Protein AF-A0A4R6YLT8-F1 (afdb_monomer_lite)

pLDDT: mean 82.11, std 12.25, range [32.38, 96.69]

Structure (mmCIF, N/CA/C/O backbone):
data_AF-A0A4R6YLT8-F1
#
_entry.id   AF-A0A4R6YLT8-F1
#
loop_
_atom_site.group_PDB
_atom_site.id
_atom_site.type_symbol
_atom_site.label_atom_id
_atom_site.label_alt_id
_atom_site.label_comp_id
_atom_site.label_asym_id
_atom_site.label_entity_id
_atom_site.label_seq_id
_atom_site.pdbx_PDB_ins_code
_atom_site.Cartn_x
_atom_site.Cartn_y
_atom_site.Cartn_z
_atom_site.occupancy
_atom_site.B_iso_or_equiv
_atom_site.auth_seq_id
_atom_site.auth_comp_id
_atom_site.auth_asym_id
_atom_site.auth_atom_id
_atom_site.pdbx_PDB_model_num
ATOM 1 N N . MET A 1 1 ? -2.245 16.518 -18.480 1.00 54.62 1 MET A N 1
ATOM 2 C CA . MET A 1 1 ? -3.428 16.642 -17.583 1.00 54.62 1 MET A CA 1
ATOM 3 C C . MET A 1 1 ? -4.206 15.333 -17.475 1.00 54.62 1 MET A C 1
ATOM 5 O O . MET A 1 1 ? -4.526 14.943 -16.359 1.00 54.62 1 MET A O 1
ATOM 9 N N . ILE A 1 2 ? -4.470 14.644 -18.595 1.00 63.84 2 ILE A N 1
ATOM 10 C CA . ILE A 1 2 ? -5.170 13.345 -18.631 1.00 63.84 2 ILE A CA 1
ATOM 11 C C . ILE A 1 2 ? -4.485 12.299 -17.729 1.00 63.84 2 ILE A C 1
ATOM 13 O O . ILE A 1 2 ? -5.166 11.665 -16.926 1.00 63.84 2 ILE A O 1
ATOM 17 N N . ASP A 1 3 ? -3.149 12.222 -17.737 1.00 64.50 3 ASP A N 1
ATOM 18 C CA . ASP A 1 3 ? -2.396 11.254 -16.916 1.00 64.50 3 ASP A CA 1
ATOM 19 C C . ASP A 1 3 ? -2.570 11.457 -15.403 1.00 64.50 3 ASP A C 1
ATOM 21 O O . ASP A 1 3 ? -2.677 10.496 -14.642 1.00 64.50 3 ASP A O 1
ATOM 25 N N . LEU A 1 4 ? -2.659 12.713 -14.948 1.00 68.06 4 LEU A N 1
ATOM 26 C CA . LEU A 1 4 ? -2.863 13.037 -13.531 1.00 68.06 4 LEU A CA 1
ATOM 27 C C . LEU A 1 4 ? -4.277 12.671 -13.065 1.00 68.06 4 LEU A C 1
ATOM 29 O O . LEU A 1 4 ? -4.453 12.202 -11.941 1.00 68.06 4 LEU A O 1
ATOM 33 N N . ILE A 1 5 ? -5.281 12.856 -13.927 1.00 73.69 5 ILE A N 1
ATOM 34 C CA . ILE A 1 5 ? -6.670 12.475 -13.640 1.00 73.69 5 ILE A CA 1
ATOM 35 C C . ILE A 1 5 ? -6.798 10.950 -13.608 1.00 73.69 5 ILE A C 1
ATOM 37 O O . ILE A 1 5 ? -7.386 10.409 -12.669 1.00 73.69 5 ILE A O 1
ATOM 41 N N . ALA A 1 6 ? -6.208 10.253 -14.584 1.00 68.00 6 ALA A N 1
ATOM 42 C CA . ALA A 1 6 ? -6.185 8.794 -14.627 1.00 68.00 6 ALA A CA 1
ATOM 43 C C . ALA A 1 6 ? -5.517 8.206 -13.371 1.00 68.00 6 ALA A C 1
ATOM 45 O O . ALA A 1 6 ? -6.048 7.280 -12.756 1.00 68.00 6 ALA A O 1
ATOM 46 N N . LEU A 1 7 ? -4.409 8.803 -12.924 1.00 67.25 7 LEU A N 1
ATOM 47 C CA . LEU A 1 7 ? -3.732 8.426 -11.686 1.00 67.25 7 LEU A CA 1
ATOM 48 C C . LEU A 1 7 ? -4.589 8.678 -10.441 1.00 67.25 7 LEU A C 1
ATOM 50 O O . LEU A 1 7 ? -4.712 7.797 -9.590 1.00 67.25 7 LEU A O 1
ATOM 54 N N . ALA A 1 8 ? -5.188 9.864 -10.315 1.00 72.06 8 ALA A N 1
ATOM 55 C CA . ALA A 1 8 ? -6.054 10.183 -9.182 1.00 72.06 8 ALA A CA 1
ATOM 56 C C . ALA A 1 8 ? -7.224 9.191 -9.095 1.00 72.06 8 ALA A C 1
ATOM 58 O O . ALA A 1 8 ? -7.536 8.684 -8.015 1.00 72.06 8 ALA A O 1
ATOM 59 N N . LEU A 1 9 ? -7.816 8.845 -10.241 1.00 74.94 9 LEU A N 1
ATOM 60 C CA . LEU A 1 9 ? -8.865 7.838 -10.336 1.00 74.94 9 LEU A CA 1
ATOM 61 C C . LEU A 1 9 ? -8.360 6.447 -9.923 1.00 74.94 9 LEU A C 1
ATOM 63 O O . LEU A 1 9 ? -9.032 5.768 -9.146 1.00 74.94 9 LEU A O 1
ATOM 67 N N . ALA A 1 10 ? -7.168 6.042 -10.370 1.00 69.94 10 ALA A N 1
ATOM 68 C CA . ALA A 1 10 ? -6.548 4.775 -9.983 1.00 69.94 10 ALA A CA 1
ATOM 69 C C . ALA A 1 10 ? -6.286 4.687 -8.468 1.00 69.94 10 ALA A C 1
ATOM 71 O O . ALA A 1 10 ? -6.591 3.667 -7.846 1.00 69.94 10 ALA A O 1
ATOM 72 N N . ILE A 1 11 ? -5.805 5.769 -7.843 1.00 70.88 11 ILE A N 1
ATOM 73 C CA . ILE A 1 11 ? -5.607 5.854 -6.387 1.00 70.88 11 ILE A CA 1
ATOM 74 C C . ILE A 1 11 ? -6.951 5.768 -5.649 1.00 70.88 11 ILE A C 1
ATOM 76 O O . ILE A 1 11 ? -7.076 5.052 -4.654 1.00 70.88 11 ILE A O 1
ATOM 80 N N . VAL A 1 12 ? -7.989 6.459 -6.123 1.00 79.12 12 VAL A N 1
ATOM 81 C CA . VAL A 1 12 ? -9.326 6.376 -5.514 1.00 79.12 12 VAL A CA 1
ATOM 82 C C . VAL A 1 12 ? -9.882 4.955 -5.619 1.00 79.12 12 VAL A C 1
ATOM 84 O O . VAL A 1 12 ? -10.381 4.417 -4.626 1.00 79.12 12 VAL A O 1
ATOM 87 N N . LEU A 1 13 ? -9.755 4.327 -6.788 1.00 76.25 13 LEU A N 1
ATOM 88 C CA . LEU A 1 13 ? -10.184 2.954 -7.044 1.00 76.25 13 LEU A CA 1
ATOM 89 C C . LEU A 1 13 ? -9.459 1.958 -6.130 1.00 76.25 13 LEU A C 1
ATOM 91 O O . LEU A 1 13 ? -10.104 1.096 -5.533 1.00 76.25 13 LEU A O 1
ATOM 95 N N . LEU A 1 14 ? -8.146 2.125 -5.942 1.00 72.62 14 LEU A N 1
ATOM 96 C CA . LEU A 1 14 ? -7.344 1.363 -4.986 1.00 72.62 14 LEU A CA 1
ATOM 97 C C . LEU A 1 14 ? -7.918 1.460 -3.571 1.00 72.62 14 LEU A C 1
ATOM 99 O O . LEU A 1 14 ? -8.142 0.440 -2.914 1.00 72.62 14 LEU A O 1
ATOM 103 N N . LEU A 1 15 ? -8.147 2.685 -3.093 1.00 78.62 15 LEU A N 1
ATOM 104 C CA . LEU A 1 15 ? -8.664 2.918 -1.748 1.00 78.62 15 LEU A CA 1
ATOM 105 C C . LEU A 1 15 ? -10.042 2.270 -1.572 1.00 78.62 15 LEU A C 1
ATOM 107 O O . LEU A 1 15 ? -10.313 1.687 -0.520 1.00 78.62 15 LEU A O 1
ATOM 111 N N . GLN A 1 16 ? -10.894 2.293 -2.602 1.00 82.31 16 GLN A N 1
ATOM 112 C CA . GLN A 1 16 ? -12.177 1.587 -2.561 1.00 82.31 16 GLN A CA 1
ATOM 113 C C . GLN A 1 16 ? -12.015 0.064 -2.578 1.00 82.31 16 GLN A C 1
ATOM 115 O O . GLN A 1 16 ? -12.697 -0.617 -1.813 1.00 82.31 16 GLN A O 1
ATOM 120 N N . LEU A 1 17 ? -11.092 -0.483 -3.372 1.00 79.56 17 LEU A N 1
ATOM 121 C CA . LEU A 1 17 ? -10.816 -1.921 -3.409 1.00 79.56 17 LEU A CA 1
ATOM 122 C C . LEU A 1 17 ? -10.305 -2.425 -2.050 1.00 79.56 17 LEU A C 1
ATOM 124 O O . LEU A 1 17 ? -10.734 -3.476 -1.567 1.00 79.56 17 LEU A O 1
ATOM 128 N N . GLN A 1 18 ? -9.441 -1.652 -1.387 1.00 77.56 18 GLN A N 1
ATOM 129 C CA . GLN A 1 18 ? -8.959 -1.957 -0.038 1.00 77.56 18 GLN A CA 1
ATOM 130 C C . GLN A 1 18 ? -10.074 -1.871 1.012 1.00 77.56 18 GLN A C 1
ATOM 132 O O . GLN A 1 18 ? -10.173 -2.748 1.872 1.00 77.56 18 GLN A O 1
ATOM 137 N N . ARG A 1 19 ? -10.956 -0.867 0.927 1.00 83.88 19 ARG A N 1
ATOM 138 C CA . ARG A 1 19 ? -12.140 -0.776 1.798 1.00 83.88 19 ARG A CA 1
ATOM 139 C C . ARG A 1 19 ? -13.081 -1.960 1.585 1.00 83.88 19 ARG A C 1
ATOM 141 O O . ARG A 1 19 ? -13.518 -2.567 2.559 1.00 83.88 19 ARG A O 1
ATOM 148 N N . LEU A 1 20 ? -13.340 -2.343 0.335 1.00 85.06 20 LEU A N 1
ATOM 149 C CA . LEU A 1 20 ? -14.152 -3.514 0.002 1.00 85.06 20 LEU A CA 1
ATOM 150 C C . LEU A 1 20 ? -13.547 -4.794 0.570 1.00 85.06 20 LEU A C 1
ATOM 152 O O . LEU A 1 20 ? -14.255 -5.593 1.182 1.00 85.06 20 LEU A O 1
ATOM 156 N N . ARG A 1 21 ? -12.230 -4.963 0.435 1.00 83.31 21 ARG A N 1
ATOM 157 C CA . ARG A 1 21 ? -11.498 -6.070 1.051 1.00 83.31 21 ARG A CA 1
ATOM 158 C C . ARG A 1 21 ? -11.687 -6.102 2.570 1.00 83.31 21 ARG A C 1
ATOM 160 O O . ARG A 1 21 ? -11.925 -7.178 3.112 1.00 83.31 21 ARG A O 1
ATOM 167 N N . ALA A 1 22 ? -11.572 -4.958 3.245 1.00 80.38 22 ALA A N 1
ATOM 168 C CA . ALA A 1 22 ? -11.745 -4.860 4.694 1.00 80.38 22 ALA A CA 1
ATOM 169 C C . ALA A 1 22 ? -13.179 -5.203 5.129 1.00 80.38 22 ALA A C 1
ATOM 171 O O . ALA A 1 22 ? -13.380 -5.906 6.113 1.00 80.38 22 ALA A O 1
ATOM 172 N N . VAL A 1 23 ? -14.186 -4.783 4.361 1.00 86.62 23 VAL A N 1
ATOM 173 C CA . VAL A 1 23 ? -15.582 -5.152 4.630 1.00 86.62 23 VAL A CA 1
ATOM 174 C C . VAL A 1 23 ? -15.810 -6.649 4.411 1.00 86.62 23 VAL A C 1
ATOM 176 O O . VAL A 1 23 ? -16.420 -7.310 5.248 1.00 86.62 23 VAL A O 1
ATOM 179 N N . LEU A 1 24 ? -15.271 -7.226 3.335 1.00 86.31 24 LEU A N 1
ATOM 180 C CA . LEU A 1 24 ? -15.369 -8.664 3.057 1.00 86.31 24 LEU A CA 1
ATOM 181 C C . LEU A 1 24 ? -14.615 -9.535 4.078 1.00 86.31 24 LEU A C 1
ATOM 183 O O . LEU A 1 24 ? -14.879 -10.735 4.173 1.00 86.31 24 LEU A O 1
ATOM 187 N N . SER A 1 25 ? -13.697 -8.948 4.852 1.00 80.06 25 SER A N 1
ATOM 188 C CA . SER A 1 25 ? -12.970 -9.619 5.933 1.00 80.06 25 SER A CA 1
ATOM 189 C C . SER A 1 25 ? -13.640 -9.494 7.303 1.00 80.06 25 SER A C 1
ATOM 191 O O . SER A 1 25 ? -13.137 -10.070 8.277 1.00 80.06 25 SER A O 1
ATOM 193 N N . LEU A 1 26 ? -14.784 -8.805 7.401 1.00 81.88 26 LEU A N 1
ATOM 194 C CA . LEU A 1 26 ? -15.576 -8.769 8.627 1.00 81.88 26 LEU A CA 1
ATOM 195 C C . LEU A 1 26 ? -16.025 -10.185 9.007 1.00 81.88 26 LEU A C 1
ATOM 197 O O . LEU A 1 26 ? -16.322 -11.024 8.152 1.00 81.88 26 LEU A O 1
ATOM 201 N N . ALA A 1 27 ? -16.014 -10.464 10.306 1.00 80.94 27 ALA A N 1
ATOM 202 C CA . ALA A 1 27 ? -16.479 -11.716 10.882 1.00 80.94 27 ALA A CA 1
ATOM 203 C C . ALA A 1 27 ? -17.631 -11.396 11.831 1.00 80.94 27 ALA A C 1
ATOM 205 O O . ALA A 1 27 ? -17.470 -10.568 12.728 1.00 80.94 27 ALA A O 1
ATOM 206 N N . PHE A 1 28 ? -18.764 -12.055 11.614 1.00 82.38 28 PHE A N 1
ATOM 207 C CA . PHE A 1 28 ? -19.932 -12.011 12.483 1.00 82.38 28 PHE A CA 1
ATOM 208 C C . PHE A 1 28 ? -19.888 -13.293 13.319 1.00 82.38 28 PHE A C 1
ATOM 210 O O . PHE A 1 28 ? -20.220 -14.378 12.838 1.00 82.38 28 PHE A O 1
ATOM 217 N N . ALA A 1 29 ? -19.329 -13.195 14.522 1.00 78.31 29 ALA A N 1
ATOM 218 C CA . ALA A 1 29 ? -19.152 -14.333 15.416 1.00 78.31 29 ALA A CA 1
ATOM 219 C C . ALA A 1 29 ? -20.227 -14.307 16.508 1.00 78.31 29 ALA A C 1
ATOM 221 O O . ALA A 1 29 ? -20.593 -13.217 16.948 1.00 78.31 29 ALA A O 1
ATOM 222 N N . PRO A 1 30 ? -20.728 -15.474 16.948 1.00 79.56 30 PRO A N 1
ATOM 223 C CA . PRO A 1 30 ? -21.668 -15.518 18.053 1.00 79.56 30 PRO A CA 1
ATOM 224 C C . PRO A 1 30 ? -21.002 -14.985 19.324 1.00 79.56 30 PRO A C 1
ATOM 226 O O . PRO A 1 30 ? -19.898 -15.413 19.682 1.00 79.56 30 PRO A O 1
ATOM 229 N N . LEU A 1 31 ? -21.682 -14.055 19.984 1.00 80.94 31 LEU A N 1
ATOM 230 C CA . LEU A 1 31 ? -21.244 -13.450 21.232 1.00 80.94 31 LEU A CA 1
ATOM 231 C C . LEU A 1 31 ? -21.912 -14.145 22.414 1.00 80.94 31 LEU A C 1
ATOM 233 O O . LEU A 1 31 ? -23.051 -14.610 22.329 1.00 80.94 31 LEU A O 1
ATOM 237 N N . ARG A 1 32 ? -21.193 -14.188 23.529 1.00 82.56 32 ARG A N 1
ATOM 238 C CA . ARG A 1 32 ? -21.699 -14.615 24.824 1.00 82.56 32 ARG A CA 1
ATOM 239 C C . ARG A 1 32 ? -21.356 -13.539 25.837 1.00 82.56 32 ARG A C 1
ATOM 241 O O . ARG A 1 32 ? -20.221 -13.088 25.919 1.00 82.56 32 ARG A O 1
ATOM 248 N N . ALA A 1 33 ? -22.340 -13.142 26.619 1.00 85.06 33 ALA A N 1
ATOM 249 C CA . ALA A 1 33 ? -22.172 -12.253 27.746 1.00 85.06 33 ALA A CA 1
ATOM 250 C C . ALA A 1 33 ? -22.361 -13.036 29.045 1.00 85.06 33 ALA A C 1
ATOM 252 O O . ALA A 1 33 ? -23.165 -13.965 29.136 1.00 85.06 33 ALA A O 1
ATOM 253 N N . ARG A 1 34 ? -21.574 -12.678 30.055 1.00 87.19 34 ARG A N 1
ATOM 254 C CA . ARG A 1 34 ? -21.639 -13.254 31.400 1.00 87.19 34 ARG A CA 1
ATOM 255 C C . ARG A 1 34 ? -21.747 -12.122 32.405 1.00 87.19 34 ARG A C 1
ATOM 257 O O . ARG A 1 34 ? -20.916 -11.219 32.352 1.00 87.19 34 ARG A O 1
ATOM 264 N N . ARG A 1 35 ? -22.738 -12.160 33.300 1.00 89.00 35 ARG A N 1
ATOM 265 C CA . ARG A 1 35 ? -22.837 -11.181 34.391 1.00 89.00 35 ARG A CA 1
ATOM 266 C C . ARG A 1 35 ? -21.579 -11.228 35.255 1.00 89.00 35 ARG A C 1
ATOM 268 O O . ARG A 1 35 ? -21.030 -12.302 35.504 1.00 89.00 35 ARG A O 1
ATOM 275 N N . ILE A 1 36 ? -21.140 -10.056 35.689 1.00 90.31 36 ILE A N 1
ATOM 276 C CA . ILE A 1 36 ? -20.055 -9.869 36.652 1.00 90.31 36 ILE A CA 1
ATOM 277 C C . ILE A 1 36 ? -20.476 -8.786 37.644 1.00 90.31 36 ILE A C 1
ATOM 279 O O . ILE A 1 36 ? -21.187 -7.858 37.266 1.00 90.31 36 ILE A O 1
ATOM 283 N N . ASP A 1 37 ? -20.026 -8.881 38.892 1.00 85.38 37 ASP A N 1
ATOM 284 C CA . ASP A 1 37 ? -20.463 -7.940 39.933 1.00 85.38 37 ASP A CA 1
ATOM 285 C C . ASP A 1 37 ? -19.742 -6.591 39.839 1.00 85.38 37 ASP A C 1
ATOM 287 O O . ASP A 1 37 ? -20.332 -5.531 40.037 1.00 85.38 37 ASP A O 1
ATOM 291 N N . SER A 1 38 ? -18.441 -6.604 39.536 1.00 80.06 38 SER A N 1
ATOM 292 C CA . SER A 1 38 ? -17.623 -5.391 39.427 1.00 80.06 38 SER A CA 1
ATOM 293 C C . SER A 1 38 ? -16.381 -5.643 38.567 1.00 80.06 38 SER A C 1
ATOM 295 O O . SER A 1 38 ? -15.477 -6.371 38.987 1.00 80.06 38 SER A O 1
ATOM 297 N N . PRO A 1 39 ? -16.287 -5.063 37.357 1.00 85.50 39 PRO A N 1
ATOM 298 C CA . PRO A 1 39 ? -15.092 -5.184 36.540 1.00 85.50 39 PRO A CA 1
ATOM 299 C C . PRO A 1 39 ? -13.986 -4.272 37.053 1.00 85.50 39 PRO A C 1
ATOM 301 O O . PRO A 1 39 ? -14.204 -3.106 37.378 1.00 85.50 39 PRO A O 1
ATOM 304 N N . ARG A 1 40 ? -12.749 -4.762 36.985 1.00 85.00 40 ARG A N 1
ATOM 305 C CA . ARG A 1 40 ? -11.578 -3.890 37.041 1.00 85.00 40 ARG A CA 1
ATOM 306 C C . ARG A 1 40 ? -11.422 -3.194 35.689 1.00 85.00 40 ARG A C 1
ATOM 308 O O . ARG A 1 40 ? -10.911 -3.792 34.742 1.00 85.00 40 ARG A O 1
ATOM 315 N N . LEU A 1 41 ? -11.887 -1.950 35.594 1.00 87.69 41 LEU A N 1
ATOM 316 C CA . LEU A 1 41 ? -11.773 -1.161 34.370 1.00 87.69 41 LEU A CA 1
ATOM 317 C C . LEU A 1 41 ? -10.306 -0.782 34.099 1.00 87.69 41 LEU A C 1
ATOM 319 O O . LEU A 1 41 ? -9.629 -0.280 34.997 1.00 87.69 41 LEU A O 1
ATOM 323 N N . PRO A 1 42 ? -9.796 -1.008 32.876 1.00 88.81 42 PRO A N 1
ATOM 324 C CA . PRO A 1 42 ? -8.519 -0.462 32.440 1.00 88.81 42 PRO A CA 1
ATOM 325 C C . PRO A 1 42 ? -8.461 1.063 32.572 1.00 88.81 42 PRO A C 1
ATOM 327 O O . PRO A 1 42 ? -9.391 1.764 32.171 1.00 88.81 42 PRO A O 1
ATOM 330 N N . GLU A 1 43 ? -7.313 1.575 33.022 1.00 90.19 43 GLU A N 1
ATOM 331 C CA . GLU A 1 43 ? -7.017 3.016 33.111 1.00 90.19 43 GLU A CA 1
ATOM 332 C C . GLU A 1 43 ? -7.297 3.752 31.789 1.00 90.19 43 GLU A C 1
ATOM 334 O O . GLU A 1 43 ? -7.761 4.885 31.781 1.00 90.19 43 GLU A O 1
ATOM 339 N N . ALA A 1 44 ? -7.109 3.060 30.661 1.00 92.38 44 ALA A N 1
ATOM 340 C CA . ALA A 1 44 ? -7.364 3.548 29.310 1.00 92.38 44 ALA A CA 1
ATOM 341 C C . ALA A 1 44 ? -8.749 4.190 29.095 1.00 92.38 44 ALA A C 1
ATOM 343 O O . ALA A 1 44 ? -8.890 5.018 28.194 1.00 92.38 44 ALA A O 1
ATOM 344 N N . PHE A 1 45 ? -9.777 3.793 29.846 1.00 93.31 45 PHE A N 1
ATOM 345 C CA . PHE A 1 45 ? -11.143 4.300 29.665 1.00 93.31 45 PHE A CA 1
ATOM 346 C C . PHE A 1 45 ? -11.941 4.431 30.970 1.00 93.31 45 PHE A C 1
ATOM 348 O O . PHE A 1 45 ? -13.158 4.610 30.923 1.00 93.31 45 PHE A O 1
ATOM 355 N N . ALA A 1 46 ? -11.284 4.351 32.129 1.00 92.81 46 ALA A N 1
ATOM 356 C CA . ALA A 1 46 ? -11.940 4.493 33.429 1.00 92.81 46 ALA A CA 1
ATOM 357 C C . ALA A 1 46 ? -12.587 5.882 33.604 1.00 92.81 46 ALA A C 1
ATOM 359 O O . ALA A 1 46 ? -13.738 5.978 34.025 1.00 92.81 46 ALA A O 1
ATOM 360 N N . ASP A 1 47 ? -11.892 6.939 33.182 1.00 94.44 47 ASP A N 1
ATOM 361 C CA . ASP A 1 47 ? -12.375 8.325 33.175 1.00 94.44 47 ASP A CA 1
ATOM 362 C C . ASP A 1 47 ? -13.630 8.512 32.306 1.00 94.44 47 ASP A C 1
ATOM 364 O O . ASP A 1 47 ? -14.571 9.205 32.694 1.00 94.44 47 ASP A O 1
ATOM 368 N N . LEU A 1 48 ? -13.686 7.840 31.149 1.00 94.06 48 LEU A N 1
ATOM 369 C CA . LEU A 1 48 ? -14.853 7.882 30.267 1.00 94.06 48 LEU A CA 1
ATOM 370 C C . LEU A 1 48 ? -16.075 7.225 30.923 1.00 94.06 48 LEU A C 1
ATOM 372 O O . LEU A 1 48 ? -17.193 7.717 30.771 1.00 94.06 48 LEU A O 1
ATOM 376 N N . HIS A 1 49 ? -15.878 6.130 31.667 1.00 93.44 49 HIS A N 1
ATOM 377 C CA . HIS A 1 49 ? -16.958 5.507 32.435 1.00 93.44 49 HIS A CA 1
ATOM 378 C C . HIS A 1 49 ? -17.415 6.383 33.600 1.00 93.44 49 HIS A C 1
ATOM 380 O O . HIS A 1 49 ? -18.616 6.458 33.849 1.00 93.44 49 HIS A O 1
ATOM 386 N N . GLU A 1 50 ? -16.506 7.067 34.293 1.00 93.19 50 GLU A N 1
ATOM 387 C CA . GLU A 1 50 ? -16.858 8.000 35.369 1.00 93.19 50 GLU A CA 1
ATOM 388 C C . GLU A 1 50 ? -17.676 9.189 34.838 1.00 93.19 50 GLU A C 1
ATOM 390 O O . GLU A 1 50 ? -18.694 9.576 35.421 1.00 93.19 50 GLU A O 1
ATOM 395 N N . GLN A 1 51 ? -17.282 9.745 33.689 1.00 93.12 51 GLN A N 1
ATOM 396 C CA . GLN A 1 51 ? -18.044 10.791 33.008 1.00 93.12 51 GLN A CA 1
ATOM 397 C C . GLN A 1 51 ? -19.437 10.295 32.598 1.00 93.12 51 GLN A C 1
ATOM 399 O O . GLN A 1 51 ? -20.432 10.952 32.910 1.00 93.12 51 GLN A O 1
ATOM 404 N N . ALA A 1 52 ? -19.519 9.131 31.947 1.00 93.69 52 ALA A N 1
ATOM 405 C CA . ALA A 1 52 ? -20.791 8.551 31.522 1.00 93.69 52 ALA A CA 1
ATOM 406 C C . ALA A 1 52 ? -21.698 8.213 32.716 1.00 93.69 52 ALA A C 1
ATOM 408 O O . ALA A 1 52 ? -22.896 8.463 32.657 1.00 93.69 52 ALA A O 1
ATOM 409 N N . THR A 1 53 ? -21.128 7.727 33.823 1.00 94.44 53 THR A N 1
ATOM 410 C CA . THR A 1 53 ? -21.849 7.441 35.074 1.00 94.44 53 THR A CA 1
ATOM 411 C C . THR A 1 53 ? -22.544 8.688 35.606 1.00 94.44 53 THR A C 1
ATOM 413 O O . THR A 1 53 ? -23.742 8.656 35.874 1.00 94.44 53 THR A O 1
ATOM 416 N N . ARG A 1 54 ? -21.824 9.815 35.708 1.00 95.19 54 ARG A N 1
ATOM 417 C CA . ARG A 1 54 ? -22.413 11.081 36.174 1.00 95.19 54 ARG A CA 1
ATOM 418 C C . ARG A 1 54 ? -23.565 11.540 35.280 1.00 95.19 54 ARG A C 1
ATOM 420 O O . ARG A 1 54 ? -24.599 11.957 35.792 1.00 95.19 54 ARG A O 1
ATOM 427 N N . GLN A 1 55 ? -23.402 11.432 33.962 1.00 95.38 55 GLN A N 1
ATOM 428 C CA . GLN A 1 55 ? -24.428 11.835 32.998 1.00 95.38 55 GLN A CA 1
ATOM 429 C C . GLN A 1 55 ? -25.658 10.916 33.035 1.00 95.38 55 GLN A C 1
ATOM 431 O O . GLN A 1 55 ? -26.780 11.406 33.057 1.00 95.38 55 GLN A O 1
ATOM 436 N N . LEU A 1 56 ? -25.470 9.595 33.089 1.00 95.94 56 LEU A N 1
ATOM 437 C CA . LEU A 1 56 ? -26.569 8.624 33.117 1.00 95.94 56 LEU A CA 1
ATOM 438 C C . LEU A 1 56 ? -27.367 8.691 34.421 1.00 95.94 56 LEU A C 1
ATOM 440 O O . LEU A 1 56 ? -28.596 8.689 34.380 1.00 95.94 56 LEU A O 1
ATOM 444 N N . LEU A 1 57 ? -26.697 8.822 35.571 1.00 96.12 57 LEU A N 1
ATOM 445 C CA . LEU A 1 57 ? -27.380 9.013 36.854 1.00 96.12 57 LEU A CA 1
ATOM 446 C C . LEU A 1 57 ? -28.219 10.301 36.859 1.00 96.12 57 LEU A C 1
ATOM 448 O O . LEU A 1 57 ? -29.349 10.284 37.345 1.00 96.12 57 LEU A O 1
ATOM 452 N N . ALA A 1 58 ? -27.707 11.390 36.272 1.00 95.56 58 ALA A N 1
ATOM 453 C CA . ALA A 1 58 ? -28.448 12.647 36.135 1.00 95.56 58 ALA A CA 1
ATOM 454 C C . ALA A 1 58 ? -29.683 12.526 35.219 1.00 95.56 58 ALA A C 1
ATOM 456 O O . ALA A 1 58 ? -30.653 13.254 35.403 1.00 95.56 58 ALA A O 1
ATOM 457 N N . LEU A 1 59 ? -29.669 11.584 34.271 1.00 95.38 59 LEU A N 1
ATOM 458 C CA . LEU A 1 59 ? -30.792 11.268 33.378 1.00 95.38 59 LEU A CA 1
ATOM 459 C C . LEU A 1 59 ? -31.762 10.219 33.958 1.00 95.38 59 LEU A C 1
ATOM 461 O O . LEU A 1 59 ? -32.671 9.768 33.263 1.00 95.38 59 LEU A O 1
ATOM 465 N N . GLY A 1 60 ? -31.587 9.811 35.220 1.00 94.38 60 GLY A N 1
ATOM 466 C CA . GLY A 1 60 ? -32.487 8.870 35.896 1.00 94.38 60 GLY A CA 1
ATOM 467 C C . GLY A 1 60 ? -32.208 7.391 35.609 1.00 94.38 60 GLY A C 1
ATOM 468 O O . GLY A 1 60 ? -33.056 6.540 35.887 1.00 94.38 60 GLY A O 1
ATOM 469 N N . PHE A 1 61 ? -31.030 7.050 35.080 1.00 93.94 61 PHE A N 1
ATOM 470 C CA . PHE A 1 61 ? -30.608 5.655 34.956 1.00 93.94 61 PHE A CA 1
ATOM 471 C C . PHE A 1 61 ? -30.194 5.081 36.321 1.00 93.94 61 PHE A C 1
ATOM 473 O O . PHE A 1 61 ? -29.650 5.770 37.186 1.00 93.94 61 PHE A O 1
ATOM 480 N N . ALA A 1 62 ? -30.486 3.802 36.544 1.00 92.50 62 ALA A N 1
ATOM 481 C CA . ALA A 1 62 ? -30.036 3.046 37.707 1.00 92.50 62 ALA A CA 1
ATOM 482 C C . ALA A 1 62 ? -28.558 2.638 37.576 1.00 92.50 62 ALA A C 1
ATOM 484 O O . ALA A 1 62 ? -27.958 2.787 36.513 1.00 92.50 62 ALA A O 1
ATOM 485 N N . GLN A 1 63 ? -27.979 2.112 38.661 1.00 91.12 63 GLN A N 1
ATOM 486 C CA . GLN A 1 63 ? -26.620 1.558 38.647 1.00 91.12 63 GLN A CA 1
ATOM 487 C C . GLN A 1 63 ? -26.474 0.483 37.554 1.00 91.12 63 GLN A C 1
ATOM 489 O O . GLN A 1 63 ? -27.444 -0.224 37.263 1.00 91.12 63 GLN A O 1
ATOM 494 N N . PRO A 1 64 ? -25.288 0.352 36.936 1.00 92.00 64 PRO A N 1
ATOM 495 C CA . PRO A 1 64 ? -25.112 -0.548 35.814 1.00 92.00 64 PRO A CA 1
ATOM 496 C C . PRO A 1 64 ? -25.079 -2.003 36.263 1.00 92.00 64 PRO A C 1
ATOM 498 O O . PRO A 1 64 ? -24.392 -2.350 37.224 1.00 92.00 64 PRO A O 1
ATOM 501 N N . GLN A 1 65 ? -25.708 -2.870 35.475 1.00 91.12 65 GLN A N 1
ATOM 502 C CA . GLN A 1 65 ? -25.364 -4.285 35.482 1.00 91.12 65 GLN A CA 1
ATOM 503 C C . GLN A 1 65 ? -24.157 -4.492 34.566 1.00 91.12 65 GLN A C 1
ATOM 505 O O . GLN A 1 65 ? -24.167 -4.089 33.398 1.00 91.12 65 GLN A O 1
ATOM 510 N N . TRP A 1 66 ? -23.115 -5.134 35.084 1.00 91.50 66 TRP A N 1
ATOM 511 C CA . TRP A 1 66 ? -21.910 -5.401 34.312 1.00 91.50 66 TRP A CA 1
ATOM 512 C C . TRP A 1 66 ? -21.941 -6.776 33.662 1.00 91.50 66 TRP A C 1
ATOM 514 O O . TRP A 1 66 ? -22.386 -7.768 34.247 1.00 91.50 66 TRP A O 1
ATOM 524 N N . TYR A 1 67 ? -21.404 -6.815 32.447 1.00 90.00 67 TYR A N 1
ATOM 525 C CA . TYR A 1 67 ? -21.272 -8.010 31.633 1.00 90.00 67 TYR A CA 1
ATOM 526 C C . TYR A 1 67 ? -19.849 -8.135 31.106 1.00 90.00 67 TYR A C 1
ATOM 528 O O . TYR A 1 67 ? -19.214 -7.148 30.744 1.00 90.00 67 TYR A O 1
ATOM 536 N N . LEU A 1 68 ? -19.360 -9.363 31.006 1.00 88.81 68 LEU A N 1
ATOM 537 C CA . LEU A 1 68 ? -18.170 -9.714 30.251 1.00 88.81 68 LEU A CA 1
ATOM 538 C C . LEU A 1 68 ? -18.606 -10.352 28.932 1.00 88.81 68 LEU A C 1
ATOM 540 O O . LEU A 1 68 ? -19.160 -11.451 28.948 1.00 88.81 68 LEU A O 1
ATOM 544 N N . ILE A 1 69 ? -18.367 -9.667 27.811 1.00 84.81 69 ILE A N 1
ATOM 545 C CA . ILE A 1 69 ? -18.746 -10.131 26.472 1.00 84.81 69 ILE A CA 1
ATOM 546 C C . ILE A 1 69 ? -17.539 -10.748 25.774 1.00 84.81 69 ILE A C 1
ATOM 548 O O . ILE A 1 69 ? -16.538 -10.070 25.547 1.00 84.81 69 ILE A O 1
ATOM 552 N N . ASP A 1 70 ? -17.643 -12.020 25.408 1.00 82.62 70 ASP A N 1
ATOM 553 C CA . ASP A 1 70 ? -16.671 -12.767 24.616 1.00 82.62 70 ASP A CA 1
ATOM 554 C C . ASP A 1 70 ? -17.319 -13.412 23.377 1.00 82.62 70 ASP A C 1
ATOM 556 O O . ASP A 1 70 ? -18.523 -13.306 23.143 1.00 82.62 70 ASP A O 1
ATOM 560 N N . SER A 1 71 ? -16.500 -14.016 22.514 1.00 74.88 71 SER A N 1
ATOM 561 C CA . SER A 1 71 ? -16.969 -14.791 21.360 1.00 74.88 71 SER A CA 1
ATOM 562 C C . SER A 1 71 ? -16.839 -16.277 21.640 1.00 74.88 71 SER A C 1
ATOM 564 O O . SER A 1 71 ? -15.786 -16.734 22.078 1.00 74.88 71 SER A O 1
ATOM 566 N N . VAL A 1 72 ? -17.881 -17.038 21.301 1.00 62.97 72 VAL A N 1
ATOM 567 C CA . VAL A 1 72 ? -17.911 -18.503 21.471 1.00 62.97 72 VAL A CA 1
ATOM 568 C C . VAL A 1 72 ? -17.036 -19.210 20.431 1.00 62.97 72 VAL A C 1
ATOM 570 O O . VAL A 1 72 ? -16.490 -20.280 20.685 1.00 62.97 72 VAL A O 1
ATOM 573 N N . ALA A 1 73 ? -16.871 -18.607 19.253 1.00 60.72 73 ALA A N 1
ATOM 574 C CA . ALA A 1 73 ? -15.907 -19.060 18.258 1.00 60.72 73 ALA A CA 1
ATOM 575 C C . ALA A 1 73 ? -14.537 -18.429 18.542 1.00 60.72 73 ALA A C 1
ATOM 577 O O . ALA A 1 73 ? -14.490 -17.275 18.972 1.00 60.72 73 ALA A O 1
ATOM 578 N N . ASP A 1 74 ? -13.441 -19.131 18.226 1.00 57.03 74 ASP A N 1
ATOM 579 C CA . ASP A 1 74 ? -12.059 -18.612 18.214 1.00 57.03 74 ASP A CA 1
ATOM 580 C C . ASP A 1 74 ? -11.878 -17.551 17.099 1.00 57.03 74 ASP A C 1
ATOM 582 O O . ASP A 1 74 ? -11.137 -17.688 16.126 1.00 57.03 74 ASP A O 1
ATOM 586 N N . ALA A 1 75 ? -12.682 -16.491 17.186 1.00 57.00 75 ALA A N 1
ATOM 587 C CA . ALA A 1 75 ? -12.830 -15.401 16.233 1.00 57.00 75 ALA A CA 1
ATOM 588 C C . ALA A 1 75 ? -11.927 -14.209 16.592 1.00 57.00 75 ALA A C 1
ATOM 590 O O . ALA A 1 75 ? -12.047 -13.133 15.999 1.00 57.00 75 ALA A O 1
ATOM 591 N N . GLY A 1 76 ? -11.046 -14.379 17.587 1.00 57.34 76 GLY A N 1
ATOM 592 C CA . GLY A 1 76 ? -10.135 -13.340 18.064 1.00 57.34 76 GLY A CA 1
ATOM 593 C C . GLY A 1 76 ? -10.823 -12.170 18.778 1.00 57.34 76 GLY A C 1
ATOM 594 O O . GLY A 1 76 ? -10.238 -11.090 18.866 1.00 57.34 76 GLY A O 1
ATOM 595 N N . ILE A 1 77 ? -12.058 -12.348 19.263 1.00 63.09 77 ILE A N 1
ATOM 596 C CA . ILE A 1 77 ? -12.743 -11.363 20.111 1.00 63.09 77 ILE A CA 1
ATOM 597 C C . ILE A 1 77 ? -12.374 -11.676 21.561 1.00 63.09 77 ILE A C 1
ATOM 599 O O . ILE A 1 77 ? -12.857 -12.639 22.148 1.00 63.09 77 ILE A O 1
ATOM 603 N N . THR A 1 78 ? -11.462 -10.882 22.118 1.00 67.69 78 THR A N 1
ATOM 604 C CA . THR A 1 78 ? -11.099 -10.954 23.537 1.00 67.69 78 THR A CA 1
ATOM 605 C C . THR A 1 78 ? -12.281 -10.512 24.388 1.00 67.69 78 THR A C 1
ATOM 607 O O . THR A 1 78 ? -12.967 -9.566 24.010 1.00 67.69 78 THR A O 1
ATOM 610 N N . ALA A 1 79 ? -12.472 -11.157 25.537 1.00 78.88 79 ALA A N 1
ATOM 611 C CA . ALA A 1 79 ? -13.496 -10.780 26.498 1.00 78.88 79 ALA A CA 1
ATOM 612 C C . ALA A 1 79 ? -13.376 -9.291 26.885 1.00 78.88 79 ALA A C 1
ATOM 614 O O . ALA A 1 79 ? -12.286 -8.832 27.241 1.00 78.88 79 ALA A O 1
ATOM 615 N N . GLN A 1 80 ? -14.470 -8.535 26.789 1.00 83.81 80 GLN A N 1
ATOM 616 C CA . GLN A 1 80 ? -14.517 -7.103 27.098 1.00 83.81 80 GLN A CA 1
ATOM 617 C C . GLN A 1 80 ? -15.647 -6.788 28.083 1.00 83.81 80 GLN A C 1
ATOM 619 O O . GLN A 1 80 ? -16.737 -7.346 27.946 1.00 83.81 80 GLN A O 1
ATOM 624 N N . PRO A 1 81 ? -15.414 -5.902 29.068 1.00 89.69 81 PRO A N 1
ATOM 625 C CA . PRO A 1 81 ? -16.473 -5.462 29.961 1.00 89.69 81 PRO A CA 1
ATOM 626 C C . PRO A 1 81 ? -17.457 -4.565 29.204 1.00 89.69 81 PRO A C 1
ATOM 628 O O . PRO A 1 81 ? -17.040 -3.730 28.407 1.00 89.69 81 PRO A O 1
ATOM 631 N N . ALA A 1 82 ? -18.746 -4.712 29.479 1.00 89.75 82 ALA A N 1
ATOM 632 C CA . ALA A 1 82 ? -19.814 -3.846 29.004 1.00 89.75 82 ALA A CA 1
ATOM 633 C C . ALA A 1 82 ? -20.726 -3.481 30.180 1.00 89.75 82 ALA A C 1
ATOM 635 O O . ALA A 1 82 ? -20.996 -4.325 31.037 1.00 89.75 82 ALA A O 1
ATOM 636 N N . ALA A 1 83 ? -21.186 -2.232 30.224 1.00 92.06 83 ALA A N 1
ATOM 637 C CA . ALA A 1 83 ? -22.112 -1.755 31.248 1.00 92.06 83 ALA A CA 1
ATOM 638 C C . ALA A 1 83 ? -23.500 -1.559 30.640 1.00 92.06 83 ALA A C 1
ATOM 640 O O . ALA A 1 83 ? -23.634 -0.812 29.670 1.00 92.06 83 ALA A O 1
ATOM 641 N N . ALA A 1 84 ? -24.515 -2.190 31.223 1.00 91.75 84 ALA A N 1
ATOM 642 C CA . ALA A 1 84 ? -25.911 -1.972 30.872 1.00 91.75 84 ALA A CA 1
ATOM 643 C C . ALA A 1 84 ? -26.566 -1.083 31.928 1.00 91.75 84 ALA A C 1
ATOM 645 O O . ALA A 1 84 ? -26.704 -1.483 33.084 1.00 91.75 84 ALA A O 1
ATOM 646 N N . TRP A 1 85 ? -26.968 0.117 31.529 1.00 92.38 85 TRP A N 1
ATOM 647 C CA . TRP A 1 85 ? -27.650 1.077 32.387 1.00 92.38 85 TRP A CA 1
ATOM 648 C C . TRP A 1 85 ? -29.120 1.103 32.023 1.00 92.38 85 TRP A C 1
ATOM 650 O O . TRP A 1 85 ? -29.457 1.359 30.871 1.00 92.38 85 TRP A O 1
ATOM 660 N N . ARG A 1 86 ? -29.998 0.874 32.995 1.00 90.62 86 ARG A N 1
ATOM 661 C CA . ARG A 1 86 ? -31.446 0.869 32.776 1.00 90.62 86 ARG A CA 1
ATOM 662 C C . ARG A 1 86 ? -32.074 2.157 33.299 1.00 90.62 86 ARG A C 1
ATOM 664 O O . ARG A 1 86 ? -31.827 2.529 34.445 1.00 90.62 86 ARG A O 1
ATOM 671 N N . GLN A 1 87 ? -32.897 2.814 32.491 1.00 91.06 87 GLN A N 1
ATOM 672 C CA . GLN A 1 87 ? -33.701 3.961 32.905 1.00 91.06 87 GLN A CA 1
ATOM 673 C C . GLN A 1 87 ? -34.893 3.477 33.748 1.00 91.06 87 GLN A C 1
ATOM 675 O O . GLN A 1 87 ? -35.513 2.459 33.432 1.00 91.06 87 GLN A O 1
ATOM 680 N N . ARG A 1 88 ? -35.158 4.153 34.873 1.00 86.38 88 ARG A N 1
ATOM 681 C CA . ARG A 1 88 ? -36.102 3.679 35.903 1.00 86.38 88 ARG A CA 1
ATOM 682 C C . ARG A 1 88 ? -37.574 3.689 35.474 1.00 86.38 88 ARG A C 1
ATOM 684 O O . ARG A 1 88 ? -38.305 2.796 35.886 1.00 86.38 88 ARG A O 1
ATOM 691 N N . ASP A 1 89 ? -37.972 4.646 34.648 1.00 83.25 89 ASP A N 1
ATOM 692 C CA . ASP A 1 89 ? -39.353 4.917 34.241 1.00 83.25 89 ASP A CA 1
ATOM 693 C C . ASP A 1 89 ? -39.699 4.284 32.881 1.00 83.25 89 ASP A C 1
ATOM 695 O O . ASP A 1 89 ? -40.653 3.521 32.782 1.00 83.25 89 ASP A O 1
ATOM 699 N N . SER A 1 90 ? -38.909 4.558 31.836 1.00 80.38 90 SER A N 1
ATOM 700 C CA . SER A 1 90 ? -39.106 4.050 30.471 1.00 80.38 90 SER A CA 1
ATOM 701 C C . SER A 1 90 ? -38.546 2.647 30.255 1.00 80.38 90 SER A C 1
ATOM 703 O O . SER A 1 90 ? -38.872 1.985 29.279 1.00 80.38 90 SER A O 1
ATOM 705 N N . GLY A 1 91 ? -37.642 2.179 31.121 1.00 82.00 91 GLY A N 1
ATOM 706 C CA . GLY A 1 91 ? -36.948 0.910 30.903 1.00 82.00 91 GLY A CA 1
ATOM 707 C C . GLY A 1 91 ? -35.941 0.928 29.748 1.00 82.00 91 GLY A C 1
ATOM 708 O O . GLY A 1 91 ? -35.416 -0.132 29.414 1.00 82.00 91 GLY A O 1
ATOM 709 N N . ASP A 1 92 ? -35.633 2.095 29.169 1.00 88.19 92 ASP A N 1
ATOM 710 C CA . ASP A 1 92 ? -34.594 2.225 28.142 1.00 88.19 92 ASP A CA 1
ATOM 711 C C . ASP A 1 92 ? -33.247 1.736 28.669 1.00 88.19 92 ASP A C 1
ATOM 713 O O . ASP A 1 92 ? -32.861 2.026 29.805 1.00 88.19 92 ASP A O 1
ATOM 717 N N . VAL A 1 93 ? -32.493 1.034 27.826 1.00 89.75 93 VAL A N 1
ATOM 718 C CA . VAL A 1 93 ? -31.190 0.487 28.202 1.00 89.75 93 VAL A CA 1
ATOM 719 C C . VAL A 1 93 ? -30.085 1.184 27.423 1.00 89.75 93 VAL A C 1
ATOM 721 O O . VAL A 1 93 ? -30.029 1.097 26.197 1.00 89.75 93 VAL A O 1
ATOM 724 N N . ALA A 1 94 ? -29.173 1.843 28.135 1.00 92.44 94 ALA A N 1
ATOM 725 C CA . ALA A 1 94 ? -27.936 2.379 27.586 1.00 92.44 94 ALA A CA 1
ATOM 726 C C . ALA A 1 94 ? -26.802 1.365 27.783 1.00 92.44 94 ALA A C 1
ATOM 728 O O . ALA A 1 94 ? -26.343 1.115 28.900 1.00 92.44 94 ALA A O 1
ATOM 729 N N . TRP A 1 95 ? -26.336 0.785 26.684 1.00 91.19 95 TRP A N 1
ATOM 730 C CA . TRP A 1 95 ? -25.179 -0.099 26.660 1.00 91.19 95 TRP A CA 1
ATOM 731 C C . TRP A 1 95 ? -23.910 0.694 26.381 1.00 91.19 95 TRP A C 1
ATOM 733 O O . TRP A 1 95 ? -23.793 1.336 25.336 1.00 91.19 95 TRP A O 1
ATOM 743 N N . LEU A 1 96 ? -22.941 0.601 27.290 1.00 92.56 96 LEU A N 1
ATOM 744 C CA . LEU A 1 96 ? -21.619 1.200 27.153 1.00 92.56 96 LEU A CA 1
ATOM 745 C C . LEU A 1 96 ? -20.555 0.127 26.951 1.00 92.56 96 LEU A C 1
ATOM 747 O O . LEU A 1 96 ? -20.381 -0.768 27.781 1.00 92.56 96 LEU A O 1
ATOM 751 N N . PHE A 1 97 ? -19.797 0.278 25.872 1.00 91.00 97 PHE A N 1
ATOM 752 C CA . PHE A 1 97 ? -18.669 -0.565 25.507 1.00 91.00 97 PHE A CA 1
ATOM 753 C C . PHE A 1 97 ? -17.362 0.236 25.496 1.00 91.00 97 PHE A C 1
ATOM 755 O O . PHE A 1 97 ? -17.381 1.445 25.228 1.00 91.00 97 PHE A O 1
ATOM 762 N N . PRO A 1 98 ? -16.207 -0.428 25.695 1.00 91.56 98 PRO A N 1
ATOM 763 C CA . PRO A 1 98 ? -14.907 0.213 25.590 1.00 91.56 98 PRO A CA 1
ATOM 764 C C . PRO A 1 98 ? -14.720 0.866 24.216 1.00 91.56 98 PRO A C 1
ATOM 766 O O . PRO A 1 98 ? -15.295 0.383 23.233 1.00 91.56 98 PRO A O 1
ATOM 769 N N . PRO A 1 99 ? -13.873 1.903 24.101 1.00 91.31 99 PRO A N 1
ATOM 770 C CA . PRO A 1 99 ? -13.591 2.542 22.821 1.00 91.31 99 PRO A CA 1
ATOM 771 C C . PRO A 1 99 ? -13.114 1.519 21.776 1.00 91.31 99 PRO A C 1
ATOM 773 O O . PRO A 1 99 ? -12.148 0.787 22.006 1.00 91.31 99 PRO A O 1
ATOM 776 N N . GLN A 1 100 ? -13.792 1.473 20.622 1.00 85.81 100 GLN A N 1
ATOM 777 C CA . GLN A 1 100 ? -13.498 0.533 19.522 1.00 85.81 100 GLN A CA 1
ATOM 778 C C . GLN A 1 100 ? -12.882 1.201 18.283 1.00 85.81 100 GLN A C 1
ATOM 780 O O . GLN A 1 100 ? -12.491 0.512 17.340 1.00 85.81 100 GLN A O 1
ATOM 785 N N . SER A 1 101 ? -12.829 2.537 18.243 1.00 86.50 101 SER A N 1
ATOM 786 C CA . SER A 1 101 ? -12.375 3.301 17.078 1.00 86.50 101 SER A CA 1
ATOM 787 C C . SER A 1 101 ? -11.464 4.451 17.482 1.00 86.50 101 SER A C 1
ATOM 789 O O . SER A 1 101 ? -11.795 5.238 18.365 1.00 86.50 101 SER A O 1
ATOM 791 N N . ALA A 1 102 ? -10.346 4.589 16.770 1.00 88.88 102 ALA A N 1
ATOM 792 C CA . ALA A 1 102 ? -9.429 5.711 16.931 1.00 88.88 102 ALA A CA 1
ATOM 793 C C . ALA A 1 102 ? -10.034 7.053 16.474 1.00 88.88 102 ALA A C 1
ATOM 795 O O . ALA A 1 102 ? -9.624 8.100 16.961 1.00 88.88 102 ALA A O 1
ATOM 796 N N . GLU A 1 103 ? -11.030 7.043 15.583 1.00 86.31 103 GLU A N 1
ATOM 797 C CA . GLU A 1 103 ? -11.747 8.265 15.178 1.00 86.31 103 GLU A CA 1
ATOM 798 C C . GLU A 1 103 ? -12.575 8.845 16.336 1.00 86.31 103 GLU A C 1
ATOM 800 O O . GLU A 1 103 ? -12.762 10.053 16.417 1.00 86.31 103 GLU A O 1
ATOM 805 N N . ARG A 1 104 ? -13.031 7.986 17.259 1.00 86.69 104 ARG A N 1
ATOM 806 C CA . ARG A 1 104 ? -13.806 8.337 18.460 1.00 86.69 104 ARG A CA 1
ATOM 807 C C . ARG A 1 104 ? -13.049 7.948 19.722 1.00 86.69 104 ARG A C 1
ATOM 809 O O . ARG A 1 104 ? -13.586 7.290 20.607 1.00 86.69 104 ARG A O 1
ATOM 816 N N . ALA A 1 105 ? -11.771 8.312 19.770 1.00 91.06 105 ALA A N 1
ATOM 817 C CA . ALA A 1 105 ? -10.884 7.840 20.821 1.00 91.06 105 ALA A CA 1
ATOM 818 C C . ALA A 1 105 ? -11.380 8.211 22.227 1.00 91.06 105 ALA A C 1
ATOM 820 O O . ALA A 1 105 ? -11.304 7.376 23.115 1.00 91.06 105 ALA A O 1
ATOM 821 N N . ASN A 1 106 ? -11.947 9.406 22.418 1.00 92.25 106 ASN A N 1
ATOM 822 C CA . ASN A 1 106 ? -12.436 9.893 23.715 1.00 92.25 106 ASN A CA 1
ATOM 823 C C . ASN A 1 106 ? -13.940 9.654 23.914 1.00 92.25 106 ASN A C 1
ATOM 825 O O . ASN A 1 106 ? -14.643 10.489 24.475 1.00 92.25 106 ASN A O 1
ATOM 829 N N . SER A 1 107 ? -14.465 8.541 23.405 1.00 89.88 107 SER A N 1
ATOM 830 C CA . SER A 1 107 ? -15.876 8.197 23.570 1.00 89.88 107 SER A CA 1
ATOM 831 C C . SER A 1 107 ? -16.047 6.699 23.774 1.00 89.88 107 SER A C 1
ATOM 833 O O . SER A 1 107 ? -15.463 5.888 23.051 1.00 89.88 107 SER A O 1
ATOM 835 N N . LEU A 1 108 ? -16.884 6.331 24.746 1.00 91.69 108 LEU A N 1
ATOM 836 C CA . LEU A 1 108 ? -17.395 4.968 24.847 1.00 91.69 108 LEU A CA 1
ATOM 837 C C . LEU A 1 108 ? -18.295 4.683 23.644 1.00 91.69 108 LEU A C 1
ATOM 839 O O . LEU A 1 108 ? -18.943 5.577 23.092 1.00 91.69 108 LEU A O 1
ATOM 843 N N . LEU A 1 109 ? -18.331 3.424 23.224 1.00 89.75 109 LEU A N 1
ATOM 844 C CA . LEU A 1 109 ? -19.294 2.993 22.226 1.00 89.75 109 LEU A CA 1
ATOM 845 C C . LEU A 1 109 ? -20.645 2.807 22.928 1.00 89.75 109 LEU A C 1
ATOM 847 O O . LEU A 1 109 ? -20.767 1.979 23.826 1.00 89.75 109 LEU A O 1
ATOM 851 N N . LEU A 1 110 ? -21.627 3.610 22.524 1.00 90.25 110 LEU A N 1
ATOM 852 C CA . LEU A 1 110 ? -22.950 3.700 23.135 1.00 90.25 110 LEU A CA 1
ATOM 853 C C . LEU A 1 110 ? -24.026 3.148 22.197 1.00 90.25 110 LEU A C 1
ATOM 855 O O . LEU A 1 110 ? -24.082 3.541 21.027 1.00 90.25 110 LEU A O 1
ATOM 859 N N . TYR A 1 111 ? -24.909 2.317 22.747 1.00 89.44 111 TYR A N 1
ATOM 860 C CA . TYR A 1 111 ? -26.169 1.915 22.126 1.00 89.44 111 TYR A CA 1
ATOM 861 C C . TYR A 1 111 ? -27.321 2.200 23.079 1.00 89.44 111 TYR A C 1
ATOM 863 O O . TYR A 1 111 ? -27.226 1.866 24.257 1.00 89.44 111 TYR A O 1
ATOM 871 N N . PHE A 1 112 ? -28.414 2.747 22.561 1.00 91.06 112 PHE A N 1
ATOM 872 C CA . PHE A 1 112 ? -29.689 2.739 23.266 1.00 91.06 112 PHE A CA 1
ATOM 873 C C . PHE A 1 112 ? -30.569 1.631 22.713 1.00 91.06 112 PHE A C 1
ATOM 875 O O . PHE A 1 112 ? -30.647 1.453 21.495 1.00 91.06 112 PHE A O 1
ATOM 882 N N . VAL A 1 113 ? -31.208 0.886 23.607 1.00 89.12 113 VAL A N 1
ATOM 883 C CA . VAL A 1 113 ? -32.117 -0.204 23.270 1.00 89.12 113 VAL A CA 1
ATOM 884 C C . VAL A 1 113 ? -33.428 -0.004 24.016 1.00 89.12 113 VAL A C 1
ATOM 886 O O . VAL A 1 113 ? -33.427 0.133 25.239 1.00 89.12 113 VAL A O 1
ATOM 889 N N . ARG A 1 114 ? -34.536 -0.057 23.277 1.00 87.06 114 ARG A N 1
ATOM 890 C CA . ARG A 1 114 ? -35.893 -0.131 23.823 1.00 87.06 114 ARG A CA 1
ATOM 891 C C . ARG A 1 114 ? -36.585 -1.381 23.303 1.00 87.06 114 ARG A C 1
ATOM 893 O O . ARG A 1 114 ? -36.526 -1.676 22.107 1.00 87.06 114 ARG A O 1
ATOM 900 N N . ARG A 1 115 ? -37.267 -2.104 24.189 1.00 84.00 115 ARG A N 1
ATOM 901 C CA . ARG A 1 115 ? -38.200 -3.163 23.797 1.00 84.00 115 ARG A CA 1
ATOM 902 C C . ARG A 1 115 ? -39.573 -2.534 23.572 1.00 84.00 115 ARG A C 1
ATOM 904 O O . ARG A 1 115 ? -40.156 -1.986 24.495 1.00 84.00 115 ARG A O 1
ATOM 911 N N . LEU A 1 116 ? -40.061 -2.592 22.341 1.00 83.31 116 LEU A N 1
ATOM 912 C CA . LEU A 1 116 ? -41.393 -2.126 21.968 1.00 83.31 116 LEU A CA 1
ATOM 913 C C . LEU A 1 116 ? -42.450 -3.139 22.449 1.00 83.31 116 LEU A C 1
ATOM 915 O O . LEU A 1 116 ? -42.150 -4.327 22.597 1.00 83.31 116 LEU A O 1
ATOM 919 N N . ALA A 1 117 ? -43.690 -2.701 22.680 1.00 80.12 117 ALA A N 1
ATOM 920 C CA . ALA A 1 117 ? -44.768 -3.593 23.129 1.00 80.12 117 ALA A CA 1
ATOM 921 C C . ALA A 1 117 ? -45.137 -4.693 22.126 1.00 80.12 117 ALA A C 1
ATOM 923 O O . ALA A 1 117 ? -45.606 -5.753 22.533 1.00 80.12 117 ALA A O 1
ATOM 924 N N . ASP A 1 118 ? -44.869 -4.495 20.835 1.00 81.19 118 ASP A N 1
ATOM 925 C CA . ASP A 1 118 ? -44.994 -5.547 19.818 1.00 81.19 118 ASP A CA 1
ATOM 926 C C . ASP A 1 118 ? -43.850 -6.586 19.842 1.00 81.19 118 ASP A C 1
ATOM 928 O O . ASP A 1 118 ? -43.822 -7.512 19.031 1.00 81.19 118 ASP A O 1
ATOM 932 N N . GLY A 1 119 ? -42.905 -6.456 20.779 1.00 79.00 119 GLY A N 1
ATOM 933 C CA . GLY A 1 119 ? -41.786 -7.373 20.983 1.00 79.00 119 GLY A CA 1
ATOM 934 C C . GLY A 1 119 ? -40.522 -7.032 20.191 1.00 79.00 119 GLY A C 1
ATOM 935 O O . GLY A 1 119 ? -39.480 -7.654 20.434 1.00 79.00 119 GLY A O 1
ATOM 936 N N . ARG A 1 120 ? -40.565 -6.039 19.291 1.00 85.50 120 ARG A N 1
ATOM 937 C CA . ARG A 1 120 ? -39.376 -5.573 18.562 1.00 85.50 120 ARG A CA 1
ATOM 938 C C . ARG A 1 120 ? -38.384 -4.884 19.502 1.00 85.50 120 ARG A C 1
ATOM 940 O O . ARG A 1 120 ? -38.761 -4.287 20.505 1.00 85.50 120 ARG A O 1
ATOM 947 N N . HIS A 1 121 ? -37.101 -4.923 19.147 1.00 85.38 121 HIS A N 1
ATOM 948 C CA . HIS A 1 121 ? -36.040 -4.222 19.880 1.00 85.38 121 HIS A CA 1
ATOM 949 C C . HIS A 1 121 ? -35.478 -3.078 19.037 1.00 85.38 121 HIS A C 1
ATOM 951 O O . HIS A 1 121 ? -34.702 -3.303 18.107 1.00 85.38 121 HIS A O 1
ATOM 957 N N . ALA A 1 122 ? -35.877 -1.853 19.361 1.00 88.25 122 ALA A N 1
ATOM 958 C CA . ALA A 1 122 ? -35.428 -0.648 18.686 1.00 88.25 122 ALA A CA 1
ATOM 959 C C . ALA A 1 122 ? -34.041 -0.241 19.200 1.00 88.25 122 ALA A C 1
ATOM 961 O O . ALA A 1 122 ? -33.853 -0.035 20.398 1.00 88.25 122 ALA A O 1
ATOM 962 N N . VAL A 1 123 ? -33.061 -0.142 18.297 1.00 89.62 123 VAL A N 1
ATOM 963 C CA . VAL A 1 123 ? -31.669 0.187 18.634 1.00 89.62 123 VAL A CA 1
ATOM 964 C C . VAL A 1 123 ? -31.238 1.491 17.974 1.00 89.62 123 VAL A C 1
ATOM 966 O O . VAL A 1 123 ? -31.222 1.578 16.750 1.00 89.62 123 VAL A O 1
ATOM 969 N N . SER A 1 124 ? -30.792 2.481 18.744 1.00 91.56 124 SER A N 1
ATOM 970 C CA . SER A 1 124 ? -30.144 3.665 18.162 1.00 91.56 124 SER A CA 1
ATOM 971 C C . SER A 1 124 ? -28.691 3.816 18.598 1.00 91.56 124 SER A C 1
ATOM 973 O O . SER A 1 124 ? -28.264 3.325 19.647 1.00 91.56 124 SER A O 1
ATOM 975 N N . GLN A 1 125 ? -27.908 4.475 17.746 1.00 89.25 125 GLN A N 1
ATOM 976 C CA . GLN A 1 125 ? -26.485 4.733 17.960 1.00 89.25 125 GLN A CA 1
ATOM 977 C C . GLN A 1 125 ? -26.068 6.046 17.274 1.00 89.25 125 GLN A C 1
ATOM 979 O O . GLN A 1 125 ? -26.638 6.387 16.244 1.00 89.25 125 GLN A O 1
ATOM 984 N N . PRO A 1 126 ? -25.059 6.776 17.775 1.00 83.00 126 PRO A N 1
ATOM 985 C CA . PRO A 1 126 ? -24.746 8.109 17.260 1.00 83.00 126 PRO A CA 1
ATOM 986 C C . PRO A 1 126 ? -23.989 8.148 15.929 1.00 83.00 126 PRO A C 1
ATOM 988 O O . PRO A 1 126 ? -24.442 8.756 14.966 1.00 83.00 126 PRO A O 1
ATOM 991 N N . TYR A 1 127 ? -22.818 7.510 15.862 1.00 77.06 127 TYR A N 1
ATOM 992 C CA . TYR A 1 127 ? -21.872 7.687 14.744 1.00 77.06 127 TYR A CA 1
ATOM 993 C C . TYR A 1 127 ? -21.435 6.380 14.080 1.00 77.06 127 TYR A C 1
ATOM 995 O O . TYR A 1 127 ? -20.821 6.385 13.013 1.00 77.06 127 TYR A O 1
ATOM 1003 N N . ASP A 1 128 ? -21.696 5.248 14.730 1.00 77.12 128 ASP A N 1
ATOM 1004 C CA . ASP A 1 128 ? -21.535 3.946 14.094 1.00 77.12 128 ASP A CA 1
ATOM 1005 C C . ASP A 1 128 ? -22.763 3.711 13.207 1.00 77.12 128 ASP A C 1
ATOM 1007 O O . ASP A 1 128 ? -23.845 4.161 13.571 1.00 77.12 128 ASP A O 1
ATOM 1011 N N . SER A 1 129 ? -22.629 3.041 12.063 1.00 77.75 129 SER A N 1
ATOM 1012 C CA . SER A 1 129 ? -23.761 2.636 11.209 1.00 77.75 129 SER A CA 1
ATOM 1013 C C . SER A 1 129 ? -23.995 1.129 11.207 1.00 77.75 129 SER A C 1
ATOM 1015 O O . SER A 1 129 ? -24.929 0.647 10.576 1.00 77.75 129 SER A O 1
ATOM 1017 N N . PHE A 1 130 ? -23.210 0.361 11.971 1.00 78.88 130 PHE A N 1
ATOM 1018 C CA . PHE A 1 130 ? -23.302 -1.094 11.978 1.00 78.88 130 PHE A CA 1
ATOM 1019 C C . PHE A 1 130 ? -24.685 -1.623 12.379 1.00 78.88 130 PHE A C 1
ATOM 1021 O O . PHE A 1 130 ? -25.194 -2.517 11.705 1.00 78.88 130 PHE A O 1
ATOM 1028 N N . ALA A 1 131 ? -25.310 -1.089 13.437 1.00 82.25 131 ALA A N 1
ATOM 1029 C CA . ALA A 1 131 ? -26.645 -1.515 13.852 1.00 82.25 131 ALA A CA 1
ATOM 1030 C C . ALA A 1 131 ? -27.697 -1.243 12.767 1.00 82.25 131 ALA A C 1
ATOM 1032 O O . ALA A 1 131 ? -28.461 -2.149 12.457 1.00 82.25 131 ALA A O 1
ATOM 1033 N N . GLU A 1 132 ? -27.679 -0.060 12.145 1.00 86.75 132 GLU A N 1
ATOM 1034 C CA . GLU A 1 132 ? -28.591 0.313 11.053 1.00 86.75 132 GLU A CA 1
ATOM 1035 C C . GLU A 1 132 ? -28.400 -0.576 9.813 1.00 86.75 132 GLU A C 1
ATOM 1037 O O . GLU A 1 132 ? -29.357 -1.116 9.266 1.00 86.75 132 GLU A O 1
ATOM 1042 N N . ILE A 1 133 ? -27.153 -0.826 9.402 1.00 84.88 133 ILE A N 1
ATOM 1043 C CA . ILE A 1 133 ? -26.850 -1.700 8.255 1.00 84.88 133 ILE A CA 1
ATOM 1044 C C . ILE A 1 133 ? -27.326 -3.137 8.501 1.00 84.88 133 ILE A C 1
ATOM 1046 O O . ILE A 1 133 ? -27.770 -3.841 7.586 1.00 84.88 133 ILE A O 1
ATOM 1050 N N . ALA A 1 134 ? -27.191 -3.586 9.744 1.00 83.06 134 ALA A N 1
ATOM 1051 C CA . ALA A 1 134 ? -27.560 -4.916 10.185 1.00 83.06 134 ALA A CA 1
ATOM 1052 C C . ALA A 1 134 ? -28.997 -4.981 10.738 1.00 83.06 134 ALA A C 1
ATOM 1054 O O . ALA A 1 134 ? -29.358 -5.999 11.330 1.00 83.06 134 ALA A O 1
ATOM 1055 N N . ALA A 1 135 ? -29.805 -3.932 10.543 1.00 88.00 135 ALA A N 1
ATOM 1056 C CA . ALA A 1 135 ? -31.182 -3.877 11.010 1.00 88.00 135 ALA A CA 1
ATOM 1057 C C . ALA A 1 135 ? -32.025 -5.001 10.395 1.00 88.00 135 ALA A C 1
ATOM 1059 O O . ALA A 1 135 ? -31.819 -5.441 9.255 1.00 88.00 135 ALA A O 1
ATOM 1060 N N . THR A 1 136 ? -32.995 -5.467 11.172 1.00 85.38 136 THR A N 1
ATOM 1061 C CA . THR A 1 136 ? -33.953 -6.503 10.770 1.00 85.38 136 THR A CA 1
ATOM 1062 C C . THR A 1 136 ? -35.358 -6.058 11.155 1.00 85.38 136 THR A C 1
ATOM 1064 O O . THR A 1 136 ? -35.507 -5.140 11.955 1.00 85.38 136 THR A O 1
ATOM 1067 N N . ALA A 1 137 ? -36.396 -6.717 10.638 1.00 84.56 137 ALA A N 1
ATOM 1068 C CA . ALA A 1 137 ? -37.776 -6.387 11.006 1.00 84.56 137 ALA A CA 1
ATOM 1069 C C . ALA A 1 137 ? -38.029 -6.480 12.528 1.00 84.56 137 ALA A C 1
ATOM 1071 O O . ALA A 1 137 ? -38.759 -5.665 13.079 1.00 84.56 137 ALA A O 1
ATOM 1072 N N . GLN A 1 138 ? -37.379 -7.434 13.206 1.00 83.12 138 GLN A N 1
ATOM 1073 C CA . GLN A 1 138 ? -37.480 -7.639 14.658 1.00 83.12 138 GLN A CA 1
ATOM 1074 C C . GLN A 1 138 ? -36.569 -6.711 15.475 1.00 83.12 138 GLN A C 1
ATOM 1076 O O . GLN A 1 138 ? -36.775 -6.510 16.670 1.00 83.12 138 GLN A O 1
ATOM 1081 N N . MET A 1 139 ? -35.541 -6.151 14.838 1.00 86.00 139 MET A N 1
ATOM 1082 C CA . MET A 1 139 ? -34.560 -5.273 15.472 1.00 86.00 139 MET A CA 1
ATOM 1083 C C . MET A 1 139 ? -34.336 -4.054 14.582 1.00 86.00 139 MET A C 1
ATOM 1085 O O . MET A 1 139 ? -33.297 -3.982 13.906 1.00 86.00 139 MET A O 1
ATOM 1089 N N . PRO A 1 140 ? -35.328 -3.147 14.496 1.00 89.81 140 PRO A N 1
ATOM 1090 C CA . PRO A 1 140 ? -35.142 -1.899 13.782 1.00 89.81 140 PRO A CA 1
ATOM 1091 C C . PRO A 1 140 ? -33.986 -1.136 14.427 1.00 89.81 140 PRO A C 1
ATOM 1093 O O . PRO A 1 140 ? -33.807 -1.159 15.647 1.00 89.81 140 PRO A O 1
ATOM 1096 N N . ALA A 1 141 ? -33.174 -0.483 13.603 1.00 90.88 141 ALA A N 1
ATOM 1097 C CA . ALA A 1 141 ? -32.064 0.304 14.099 1.00 90.88 141 ALA A CA 1
ATOM 1098 C C . ALA A 1 141 ? -31.840 1.553 13.259 1.00 90.88 141 ALA A C 1
ATOM 1100 O O . ALA A 1 141 ? -32.033 1.517 12.045 1.00 90.88 141 ALA A O 1
ATOM 1101 N N . GLN A 1 142 ? -31.396 2.627 13.906 1.00 90.88 142 GLN A N 1
ATOM 1102 C CA . GLN A 1 142 ? -31.116 3.895 13.244 1.00 90.88 142 GLN A CA 1
ATOM 1103 C C . GLN A 1 142 ? -29.867 4.563 13.820 1.00 90.88 142 GLN A C 1
ATOM 1105 O O . GLN A 1 142 ? -29.667 4.611 15.038 1.00 90.88 142 GLN A O 1
ATOM 1110 N N . THR A 1 143 ? -29.030 5.111 12.942 1.00 91.12 143 THR A N 1
ATOM 1111 C CA . THR A 1 143 ? -27.945 5.997 13.347 1.00 91.12 143 THR A CA 1
ATOM 1112 C C . THR A 1 143 ? -28.464 7.426 13.499 1.00 91.12 143 THR A C 1
ATOM 1114 O O . THR A 1 143 ? -28.906 8.045 12.534 1.00 91.12 143 THR A O 1
ATOM 1117 N N . ILE A 1 144 ? -28.417 7.956 14.721 1.00 89.31 144 ILE A N 1
ATOM 1118 C CA . ILE A 1 144 ? -28.943 9.276 15.086 1.00 89.31 144 ILE A CA 1
ATOM 1119 C C . ILE A 1 144 ? -27.925 9.959 15.990 1.00 89.31 144 ILE A C 1
ATOM 1121 O O . ILE A 1 144 ? -27.694 9.450 17.078 1.00 89.31 144 ILE A O 1
ATOM 1125 N N . ALA A 1 145 ? -27.327 11.077 15.576 1.00 86.75 145 ALA A N 1
ATOM 1126 C CA . ALA A 1 145 ? -26.259 11.745 16.324 1.00 86.75 145 ALA A CA 1
ATOM 1127 C C . ALA A 1 145 ? -26.770 12.958 17.123 1.00 86.75 145 ALA A C 1
ATOM 1129 O O . ALA A 1 145 ? -27.128 13.977 16.535 1.00 86.75 145 ALA A O 1
ATOM 1130 N N . GLY A 1 146 ? -26.748 12.858 18.452 1.00 86.06 146 GLY A N 1
ATOM 1131 C CA . GLY A 1 146 ? -26.885 13.978 19.384 1.00 86.06 146 GLY A CA 1
ATOM 1132 C C . GLY A 1 146 ? -25.538 14.634 19.720 1.00 86.06 146 GLY A C 1
ATOM 1133 O O . GLY A 1 146 ? -24.472 14.030 19.561 1.00 86.06 146 GLY A O 1
ATOM 1134 N N . SER A 1 147 ? -25.587 15.880 20.190 1.00 84.25 147 SER A N 1
ATOM 1135 C CA . SER A 1 147 ? -24.433 16.657 20.657 1.00 84.25 147 SER A CA 1
ATOM 1136 C C . SER A 1 147 ? -23.893 16.158 22.000 1.00 84.25 147 SER A C 1
ATOM 1138 O O . SER A 1 147 ? -22.687 16.216 22.238 1.00 84.25 147 SER A O 1
ATOM 1140 N N . ASP A 1 148 ? -24.772 15.633 22.852 1.00 88.31 148 ASP A N 1
ATOM 1141 C CA . ASP A 1 148 ? -24.463 15.056 24.156 1.00 88.31 148 ASP A CA 1
ATOM 1142 C C . ASP A 1 148 ? -25.351 13.836 24.462 1.00 88.31 148 ASP A C 1
ATOM 1144 O O . ASP A 1 148 ? -26.190 13.424 23.656 1.00 88.31 148 ASP A O 1
ATOM 1148 N N . LEU A 1 149 ? -25.143 13.221 25.631 1.00 91.00 149 LEU A N 1
ATOM 1149 C CA . LEU A 1 149 ? -25.864 12.016 26.038 1.00 91.00 149 LEU A CA 1
ATOM 1150 C C . LEU A 1 149 ? -27.366 12.253 26.257 1.00 91.00 149 LEU A C 1
ATOM 1152 O O . LEU A 1 149 ? -28.166 11.364 25.969 1.00 91.00 149 LEU A O 1
ATOM 1156 N N . ALA A 1 150 ? -27.747 13.435 26.745 1.00 93.06 150 ALA A N 1
ATOM 1157 C CA . ALA A 1 150 ? -29.137 13.782 27.015 1.00 93.06 150 ALA A CA 1
ATOM 1158 C C . ALA A 1 150 ? -29.907 13.946 25.702 1.00 93.06 150 ALA A C 1
ATOM 1160 O O . ALA A 1 150 ? -30.956 13.328 25.516 1.00 93.06 150 ALA A O 1
ATOM 1161 N N . GLN A 1 151 ? -29.343 14.699 24.755 1.00 93.62 151 GLN A N 1
ATOM 1162 C CA . GLN A 1 151 ? -29.911 14.851 23.422 1.00 93.62 151 GLN A CA 1
ATOM 1163 C C . GLN A 1 151 ? -29.922 13.517 22.668 1.00 93.62 151 GLN A C 1
ATOM 1165 O O . GLN A 1 151 ? -30.909 13.196 22.011 1.00 93.62 151 GLN A O 1
ATOM 1170 N N . GLN A 1 152 ? -28.862 12.710 22.784 1.00 92.62 152 GLN A N 1
ATOM 1171 C CA . GLN A 1 152 ? -28.811 11.380 22.174 1.00 92.62 152 GLN A CA 1
ATOM 1172 C C . GLN A 1 152 ? -29.947 10.477 22.673 1.00 92.62 152 GLN A C 1
ATOM 1174 O O . GLN A 1 152 ? -30.564 9.771 21.874 1.00 92.62 152 GLN A O 1
ATOM 1179 N N . TRP A 1 153 ? -30.213 10.484 23.981 1.00 93.69 153 TRP A N 1
ATOM 1180 C CA . TRP A 1 153 ? -31.308 9.714 24.564 1.00 93.69 153 TRP A CA 1
ATOM 1181 C C . TRP A 1 153 ? -32.671 10.270 24.148 1.00 93.69 153 TRP A C 1
ATOM 1183 O O . TRP A 1 153 ? -33.533 9.496 23.745 1.00 93.69 153 TRP A O 1
ATOM 1193 N N . GLN A 1 154 ? -32.861 11.592 24.146 1.00 94.06 154 GLN A N 1
ATOM 1194 C CA . GLN A 1 154 ? -34.117 12.195 23.691 1.00 94.06 154 GLN A CA 1
ATOM 1195 C C . GLN A 1 154 ? -34.436 11.814 22.239 1.00 94.06 154 GLN A C 1
ATOM 1197 O O . GLN A 1 154 ? -35.525 11.328 21.957 1.00 94.06 154 GLN A O 1
ATOM 1202 N N . LEU A 1 155 ? -33.455 11.921 21.339 1.00 93.94 155 LEU A N 1
ATOM 1203 C CA . LEU A 1 155 ? -33.608 11.520 19.940 1.00 93.94 155 LEU A CA 1
ATOM 1204 C C . LEU A 1 155 ? -33.905 10.020 19.782 1.00 93.94 155 LEU A C 1
ATOM 1206 O O . LEU A 1 155 ? -34.648 9.628 18.884 1.00 93.94 155 LEU A O 1
ATOM 1210 N N . HIS A 1 156 ? -33.338 9.170 20.648 1.00 92.38 156 HIS A N 1
ATOM 1211 C CA . HIS A 1 156 ? -33.694 7.751 20.693 1.00 92.38 156 HIS A CA 1
ATOM 1212 C C . HIS A 1 156 ? -35.172 7.558 21.047 1.00 92.38 156 HIS A C 1
ATOM 1214 O O . HIS A 1 156 ? -35.850 6.777 20.384 1.00 92.38 156 HIS A O 1
ATOM 1220 N N . ARG A 1 157 ? -35.669 8.276 22.060 1.00 90.81 157 ARG A N 1
ATOM 1221 C CA . ARG A 1 157 ? -37.069 8.199 22.492 1.00 90.81 157 ARG A CA 1
ATOM 1222 C C . ARG A 1 157 ? -38.016 8.653 21.391 1.00 90.81 157 ARG A C 1
ATOM 1224 O O . ARG A 1 157 ? -38.896 7.886 21.026 1.00 90.81 157 ARG A O 1
ATOM 1231 N N . ASP A 1 158 ? -37.772 9.827 20.814 1.00 92.25 158 ASP A N 1
ATOM 1232 C CA . ASP A 1 158 ? -38.609 10.394 19.751 1.00 92.25 158 ASP A CA 1
ATOM 1233 C C . ASP A 1 158 ? -38.704 9.436 18.551 1.00 92.25 158 ASP A C 1
ATOM 1235 O O . ASP A 1 158 ? -39.775 9.213 17.981 1.00 92.25 158 ASP A O 1
ATOM 1239 N N . TRP A 1 159 ? -37.581 8.806 18.188 1.00 92.50 159 TRP A N 1
ATOM 1240 C CA . TRP A 1 159 ? -37.567 7.785 17.147 1.00 92.50 159 TRP A CA 1
ATOM 1241 C C . TRP A 1 159 ? -38.350 6.532 17.543 1.00 92.50 159 TRP A C 1
ATOM 1243 O O . TRP A 1 159 ? -39.154 6.049 16.744 1.00 92.50 159 TRP A O 1
ATOM 1253 N N . CYS A 1 160 ? -38.146 6.002 18.748 1.00 88.88 160 CYS A N 1
ATOM 1254 C CA . CYS A 1 160 ? -38.897 4.850 19.240 1.00 88.88 160 CYS A CA 1
ATOM 1255 C C . CYS A 1 160 ? -40.409 5.122 19.248 1.00 88.88 160 CYS A C 1
ATOM 1257 O O . CYS A 1 160 ? -41.179 4.274 18.800 1.00 88.88 160 CYS A O 1
ATOM 1259 N N . ASP A 1 161 ? -40.826 6.313 19.673 1.00 86.81 161 ASP A N 1
ATOM 1260 C CA . ASP A 1 161 ? -42.231 6.722 19.718 1.00 86.81 161 ASP A CA 1
ATOM 1261 C C . ASP A 1 161 ? -42.827 6.797 18.296 1.00 86.81 161 ASP A C 1
ATOM 1263 O O . ASP A 1 161 ? -43.955 6.360 18.057 1.00 86.81 161 ASP A O 1
ATOM 1267 N N . SER A 1 162 ? -42.031 7.219 17.303 1.00 89.25 162 SER A N 1
ATOM 1268 C CA . SER A 1 162 ? -42.422 7.200 15.881 1.00 89.25 162 SER A CA 1
ATOM 1269 C C . SER A 1 162 ? -42.641 5.794 15.294 1.00 89.25 162 SER A C 1
ATOM 1271 O O . SER A 1 162 ? -43.246 5.664 14.231 1.00 89.25 162 SER A O 1
ATOM 1273 N N . GLN A 1 163 ? -42.182 4.726 15.963 1.00 84.56 163 GLN A N 1
ATOM 1274 C CA . GLN A 1 163 ? -42.373 3.340 15.509 1.00 84.56 163 GLN A CA 1
ATOM 1275 C C . GLN A 1 163 ? -43.764 2.766 15.835 1.00 84.56 163 GLN A C 1
ATOM 1277 O O . GLN A 1 163 ? -44.037 1.619 15.466 1.00 84.56 163 GLN A O 1
ATOM 1282 N N . GLY A 1 164 ? -44.639 3.539 16.496 1.00 67.62 164 GLY A N 1
ATOM 1283 C CA . GLY A 1 164 ? -46.069 3.235 16.633 1.00 67.62 164 GLY A CA 1
ATOM 1284 C C . GLY A 1 164 ? -46.434 2.162 17.665 1.00 67.62 164 GLY A C 1
ATOM 1285 O O . GLY A 1 164 ? -47.561 1.678 17.651 1.00 67.62 164 GLY A O 1
ATOM 1286 N N . SER A 1 165 ? -45.513 1.781 18.555 1.00 62.03 165 SER A N 1
ATOM 1287 C CA . SER A 1 165 ? -45.773 0.820 19.632 1.00 62.03 165 SER A CA 1
ATOM 1288 C C . SER A 1 165 ? -45.726 1.532 20.984 1.00 62.03 165 SER A C 1
ATOM 1290 O O . SER A 1 165 ? -44.658 1.956 21.415 1.00 62.03 165 SER A O 1
ATOM 1292 N N . THR A 1 166 ? -46.869 1.648 21.662 1.00 57.00 166 THR A N 1
ATOM 1293 C CA . THR A 1 166 ? -46.960 2.185 23.032 1.00 57.00 166 THR A CA 1
ATOM 1294 C C . THR A 1 166 ? -46.235 1.270 24.012 1.00 57.00 166 THR A C 1
ATOM 1296 O O . THR A 1 166 ? -46.388 0.060 23.923 1.00 57.00 166 THR A O 1
ATOM 1299 N N . ASP A 1 167 ? -45.445 1.852 24.906 1.00 58.59 167 ASP A N 1
ATOM 1300 C CA . ASP A 1 167 ? -44.501 1.205 25.824 1.00 58.59 167 ASP A CA 1
ATOM 1301 C C . ASP A 1 167 ? -45.125 0.124 26.738 1.00 58.59 167 ASP A C 1
ATOM 1303 O O . ASP A 1 167 ? -46.247 0.279 27.224 1.00 58.59 167 ASP A O 1
ATOM 1307 N N . LEU A 1 168 ? -44.380 -0.952 27.015 1.00 55.50 168 LEU A N 1
ATOM 1308 C CA . LEU A 1 168 ? -44.624 -1.812 28.176 1.00 55.50 168 LEU A CA 1
ATOM 1309 C C . LEU A 1 168 ? -43.519 -1.508 29.180 1.00 55.50 168 LEU A C 1
ATOM 1311 O O . LEU A 1 168 ? -42.356 -1.816 28.930 1.00 55.50 168 LEU A O 1
ATOM 1315 N N . ALA A 1 169 ? -43.909 -0.931 30.317 1.00 45.53 169 ALA A N 1
ATOM 1316 C CA . ALA A 1 169 ? -43.010 -0.562 31.398 1.00 45.53 169 ALA A CA 1
ATOM 1317 C C . ALA A 1 169 ? -42.041 -1.705 31.754 1.00 45.53 169 ALA A C 1
ATOM 1319 O O . ALA A 1 169 ? -42.410 -2.690 32.394 1.00 45.53 169 ALA A O 1
ATOM 1320 N N . GLY A 1 170 ? -40.776 -1.513 31.381 1.00 53.56 170 GLY A N 1
ATOM 1321 C CA . GLY A 1 170 ? -39.631 -2.223 31.930 1.00 53.56 170 GLY A CA 1
ATOM 1322 C C . GLY A 1 170 ? -39.200 -3.483 31.181 1.00 53.56 170 GLY A C 1
ATOM 1323 O O . GLY A 1 170 ? -39.857 -4.518 31.192 1.00 53.56 170 GLY A O 1
ATOM 1324 N N . THR A 1 171 ? -37.973 -3.454 30.667 1.00 55.97 171 THR A N 1
ATOM 1325 C CA . THR A 1 171 ? -37.166 -4.671 30.531 1.00 55.97 171 THR A CA 1
ATOM 1326 C C . THR A 1 171 ? -36.804 -5.164 31.931 1.00 55.97 171 THR A C 1
ATOM 1328 O O . THR A 1 171 ? -36.092 -4.475 32.667 1.00 55.97 171 THR A O 1
ATOM 1331 N N . ASP A 1 172 ? -37.317 -6.328 32.323 1.00 62.66 172 ASP A N 1
ATOM 1332 C CA . ASP A 1 172 ? -36.894 -7.022 33.537 1.00 62.66 172 ASP A CA 1
ATOM 1333 C C . ASP A 1 172 ? -35.407 -7.425 33.461 1.00 62.66 172 ASP A C 1
ATOM 1335 O O . ASP A 1 172 ? -34.749 -7.327 32.420 1.00 62.66 172 ASP A O 1
ATOM 1339 N N . GLU A 1 173 ? -34.836 -7.861 34.584 1.00 62.56 173 GLU A N 1
ATOM 1340 C CA . GLU A 1 173 ? -33.445 -8.325 34.613 1.00 62.56 173 GLU A CA 1
ATOM 1341 C C . GLU A 1 173 ? -33.188 -9.486 33.637 1.00 62.56 173 GLU A C 1
ATOM 1343 O O . GLU A 1 173 ? -32.124 -9.551 33.021 1.00 62.56 173 GLU A O 1
ATOM 1348 N N . ALA A 1 174 ? -34.173 -10.368 33.440 1.00 61.62 174 ALA A N 1
ATOM 1349 C CA . ALA A 1 174 ? -34.093 -11.458 32.471 1.00 61.62 174 ALA A CA 1
ATOM 1350 C C . ALA A 1 174 ? -33.986 -10.938 31.022 1.00 61.62 174 ALA A C 1
ATOM 1352 O O . ALA A 1 174 ? -33.253 -11.499 30.203 1.00 61.62 174 ALA A O 1
ATOM 1353 N N . SER A 1 175 ? -34.652 -9.827 30.702 1.00 68.19 175 SER A N 1
ATOM 1354 C CA . SER A 1 175 ? -34.547 -9.160 29.407 1.00 68.19 175 SER A CA 1
ATOM 1355 C C . SER A 1 175 ? -33.182 -8.504 29.192 1.00 68.19 175 SER A C 1
ATOM 1357 O O . SER A 1 175 ? -32.712 -8.495 28.053 1.00 68.19 175 SER A O 1
ATOM 1359 N N . LEU A 1 176 ? -32.515 -8.005 30.240 1.00 68.38 176 LEU A N 1
ATOM 1360 C CA . LEU A 1 176 ? -31.149 -7.471 30.127 1.00 68.38 176 LEU A CA 1
ATOM 1361 C C . LEU A 1 176 ? -30.138 -8.570 29.772 1.00 68.38 176 LEU A C 1
ATOM 1363 O O . LEU A 1 176 ? -29.319 -8.379 28.868 1.00 68.38 176 LEU A O 1
ATOM 1367 N N . ASP A 1 177 ? -30.239 -9.738 30.412 1.00 68.06 177 ASP A N 1
ATOM 1368 C CA . ASP A 1 177 ? -29.412 -10.902 30.070 1.00 68.06 177 ASP A CA 1
ATOM 1369 C C . ASP A 1 177 ? -29.633 -11.347 28.634 1.00 68.06 177 ASP A C 1
ATOM 1371 O O . ASP A 1 177 ? -28.676 -11.570 27.888 1.00 68.06 177 ASP A O 1
ATOM 1375 N N . TRP A 1 178 ? -30.895 -11.430 28.221 1.00 68.19 178 TRP A N 1
ATOM 1376 C CA . TRP A 1 178 ? -31.241 -11.781 26.854 1.00 68.19 178 TRP A CA 1
ATOM 1377 C C . TRP A 1 178 ? -30.638 -10.778 25.857 1.00 68.19 178 TRP A C 1
ATOM 1379 O O . TRP A 1 178 ? -29.947 -11.174 24.917 1.00 68.19 178 TRP A O 1
ATOM 1389 N N . GLN A 1 179 ? -30.785 -9.472 26.101 1.00 70.62 179 GLN A N 1
ATOM 1390 C CA . GLN A 1 179 ? -30.233 -8.429 25.228 1.00 70.62 179 GLN A CA 1
ATOM 1391 C C . GLN A 1 179 ? -28.703 -8.489 25.112 1.00 70.62 179 GLN A C 1
ATOM 1393 O O . GLN A 1 179 ? -28.159 -8.208 24.044 1.00 70.62 179 GLN A O 1
ATOM 1398 N N . SER A 1 180 ? -28.012 -8.882 26.185 1.00 66.06 180 SER A N 1
ATOM 1399 C CA . SER A 1 180 ? -26.547 -8.884 26.268 1.00 66.06 180 SER A CA 1
ATOM 1400 C C . SER A 1 180 ? -25.853 -9.878 25.322 1.00 66.06 180 SER A C 1
ATOM 1402 O O . SER A 1 180 ? -24.737 -9.624 24.869 1.00 66.06 180 SER A O 1
ATOM 1404 N N . SER A 1 181 ? -26.505 -10.998 24.994 1.00 66.00 181 SER A N 1
ATOM 1405 C CA . SER A 1 181 ? -25.932 -12.063 24.147 1.00 66.00 181 SER A CA 1
ATOM 1406 C C . SER A 1 181 ? -26.776 -12.336 22.911 1.00 66.00 181 SER A C 1
ATOM 1408 O O . SER A 1 181 ? -26.262 -12.489 21.802 1.00 66.00 181 SER A O 1
ATOM 1410 N N . GLU A 1 182 ? -28.091 -12.389 23.091 1.00 72.81 182 GLU A N 1
ATOM 1411 C CA . GLU A 1 182 ? -28.995 -12.960 22.106 1.00 72.81 182 GLU A CA 1
ATOM 1412 C C . GLU A 1 182 ? -29.322 -11.965 20.990 1.00 72.81 182 GLU A C 1
ATOM 1414 O O . GLU A 1 182 ? -29.432 -12.356 19.829 1.00 72.81 182 GLU A O 1
ATOM 1419 N N . LEU A 1 183 ? -29.337 -10.660 21.288 1.00 75.38 183 LEU A N 1
ATOM 1420 C CA . LEU A 1 183 ? -29.615 -9.616 20.297 1.00 75.38 183 LEU A CA 1
ATOM 1421 C C . LEU A 1 183 ? -28.621 -9.653 19.118 1.00 75.38 183 LEU A C 1
ATOM 1423 O O . LEU A 1 183 ? -29.006 -9.590 17.948 1.00 75.38 183 LEU A O 1
ATOM 1427 N N . HIS A 1 184 ? -27.322 -9.794 19.407 1.00 78.88 184 HIS A N 1
ATOM 1428 C CA . HIS A 1 184 ? -26.287 -9.889 18.372 1.00 78.88 184 HIS A CA 1
ATOM 1429 C C . HIS A 1 184 ? -26.368 -11.209 17.590 1.00 78.88 184 HIS A C 1
ATOM 1431 O O . HIS A 1 184 ? -26.194 -11.230 16.363 1.00 78.88 184 HIS A O 1
ATOM 1437 N N . ASN A 1 185 ? -26.639 -12.308 18.295 1.00 83.31 185 ASN A N 1
ATOM 1438 C CA . ASN A 1 185 ? -26.705 -13.646 17.717 1.00 83.31 185 ASN A CA 1
ATOM 1439 C C . ASN A 1 185 ? -27.904 -13.788 16.776 1.00 83.31 185 ASN A C 1
ATOM 1441 O O . ASN A 1 185 ? -27.735 -14.224 15.635 1.00 83.31 185 ASN A O 1
ATOM 1445 N N . GLN A 1 186 ? -29.083 -13.325 17.192 1.00 83.00 186 GLN A N 1
ATOM 1446 C CA . GLN A 1 186 ? -30.292 -13.307 16.368 1.00 83.00 186 GLN A CA 1
ATOM 1447 C C . GLN A 1 186 ? -30.141 -12.410 15.150 1.00 83.00 186 GLN A C 1
ATOM 1449 O O . GLN A 1 186 ? -30.526 -12.804 14.051 1.00 83.00 186 GLN A O 1
ATOM 1454 N N . ARG A 1 187 ? -29.511 -11.239 15.298 1.00 86.31 187 ARG A N 1
ATOM 1455 C CA . ARG A 1 187 ? -29.196 -10.375 14.156 1.00 86.31 187 ARG A CA 1
ATOM 1456 C C . ARG A 1 187 ? -28.327 -11.104 13.135 1.00 86.31 187 ARG A C 1
ATOM 1458 O O . ARG A 1 187 ? -28.641 -11.116 11.947 1.00 86.31 187 ARG A O 1
ATOM 1465 N N . SER A 1 188 ? -27.261 -11.759 13.592 1.00 87.00 188 SER A N 1
ATOM 1466 C CA . SER A 1 188 ? -26.377 -12.541 12.721 1.00 87.00 188 SER A CA 1
ATOM 1467 C C . SER A 1 188 ? -27.111 -13.714 12.053 1.00 87.00 188 SER A C 1
ATOM 1469 O O . SER A 1 188 ? -26.911 -13.960 10.862 1.00 87.00 188 SER A O 1
ATOM 1471 N N . ALA A 1 189 ? -28.006 -14.395 12.776 1.00 88.50 189 ALA A N 1
ATOM 1472 C CA . ALA A 1 189 ? -28.845 -15.469 12.245 1.00 88.50 189 ALA A CA 1
ATOM 1473 C C . ALA A 1 189 ? -29.854 -14.964 11.198 1.00 88.50 189 ALA A C 1
ATOM 1475 O O . ALA A 1 189 ? -29.977 -15.558 10.128 1.00 88.50 189 ALA A O 1
ATOM 1476 N N . ALA A 1 190 ? -30.512 -13.832 11.446 1.00 89.31 190 ALA A N 1
ATOM 1477 C CA . ALA A 1 190 ? -31.451 -13.210 10.517 1.00 89.31 190 ALA A CA 1
ATOM 1478 C C . ALA A 1 190 ? -30.756 -12.723 9.236 1.00 89.31 190 ALA A C 1
ATOM 1480 O O . ALA A 1 19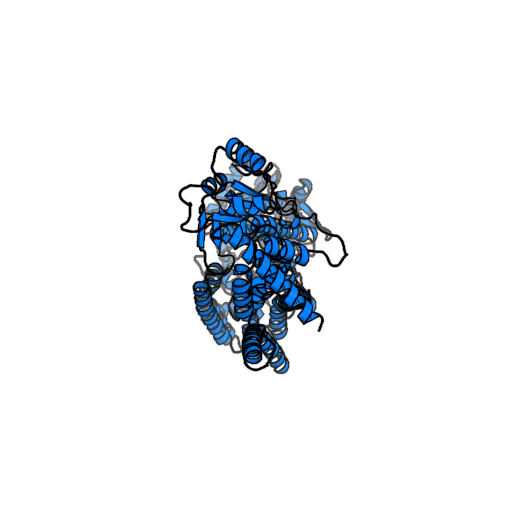0 ? -31.264 -12.929 8.135 1.00 89.31 190 ALA A O 1
ATOM 1481 N N . LEU A 1 191 ? -29.559 -12.135 9.345 1.00 91.12 191 LEU A N 1
ATOM 1482 C CA . LEU A 1 191 ? -28.761 -11.758 8.175 1.00 91.12 191 LEU A CA 1
ATOM 1483 C C . LEU A 1 191 ? -28.297 -12.983 7.368 1.00 91.12 191 LEU A C 1
ATOM 1485 O O . LEU A 1 191 ? -28.205 -12.914 6.139 1.00 91.12 191 LEU A O 1
ATOM 1489 N N . LEU A 1 192 ? -28.004 -14.104 8.035 1.00 92.38 192 LEU A N 1
ATOM 1490 C CA . LEU A 1 192 ? -27.709 -15.372 7.369 1.00 92.38 192 LEU A CA 1
ATOM 1491 C C . LEU A 1 192 ? -28.947 -15.925 6.646 1.00 92.38 192 LEU A C 1
ATOM 1493 O O . LEU A 1 192 ? -28.840 -16.273 5.471 1.00 92.38 192 LEU A O 1
ATOM 1497 N N . ALA A 1 193 ? -30.109 -15.943 7.305 1.00 92.19 193 ALA A N 1
ATOM 1498 C CA . ALA A 1 193 ? -31.378 -16.390 6.727 1.00 92.19 193 ALA A CA 1
ATOM 1499 C C . ALA A 1 193 ? -31.805 -15.529 5.525 1.00 92.19 193 ALA A C 1
ATOM 1501 O O . ALA A 1 193 ? -32.245 -16.054 4.508 1.00 92.19 193 ALA A O 1
ATOM 1502 N N . ALA A 1 194 ? -31.568 -14.215 5.586 1.00 91.06 194 ALA A N 1
ATOM 1503 C CA . ALA A 1 194 ? -31.791 -13.281 4.482 1.00 91.06 194 ALA A CA 1
ATOM 1504 C C . ALA A 1 194 ? -30.750 -13.395 3.345 1.00 91.06 194 ALA A C 1
ATOM 1506 O O . ALA A 1 194 ? -30.753 -12.589 2.413 1.00 91.06 194 ALA A O 1
ATOM 1507 N N . GLY A 1 195 ? -29.800 -14.334 3.430 1.00 93.00 195 GLY A N 1
ATOM 1508 C CA . GLY A 1 195 ? -28.764 -14.540 2.419 1.00 93.00 195 GLY A CA 1
ATOM 1509 C C . GLY A 1 195 ? -27.747 -13.398 2.306 1.00 93.00 195 GLY A C 1
ATOM 1510 O O . GLY A 1 195 ? -27.029 -13.328 1.308 1.00 93.00 195 GLY A O 1
ATOM 1511 N N . LYS A 1 196 ? -27.666 -12.503 3.301 1.00 92.94 196 LYS A N 1
ATOM 1512 C CA . LYS A 1 196 ? -26.679 -11.408 3.362 1.00 92.94 196 LYS A CA 1
ATOM 1513 C C . LYS A 1 196 ? -25.316 -11.898 3.853 1.00 92.94 196 LYS A C 1
ATOM 1515 O O . LYS A 1 196 ? -24.281 -11.386 3.416 1.00 92.94 196 LYS A O 1
ATOM 1520 N N . LEU A 1 197 ? -25.315 -12.912 4.719 1.00 93.00 197 LEU A N 1
ATOM 1521 C CA . LEU A 1 197 ? -24.114 -13.593 5.202 1.00 93.00 197 LEU A CA 1
ATOM 1522 C C . LEU A 1 197 ? -23.969 -14.992 4.579 1.00 93.00 197 LEU A C 1
ATOM 1524 O O . LEU A 1 197 ? -24.901 -15.551 4.004 1.00 93.00 197 LEU A O 1
ATOM 1528 N N . TYR A 1 198 ? -22.776 -15.569 4.682 1.00 91.06 198 TYR A N 1
ATOM 1529 C CA . TYR A 1 198 ? -22.511 -16.983 4.419 1.00 91.06 198 TYR A CA 1
ATOM 1530 C C . TYR A 1 198 ? -21.518 -17.523 5.449 1.00 91.06 198 TYR A C 1
ATOM 1532 O O . TYR A 1 198 ? -20.752 -16.755 6.030 1.00 91.06 198 TYR A O 1
ATOM 1540 N N . ARG A 1 199 ? -21.520 -18.838 5.676 1.00 89.50 199 ARG A N 1
ATOM 1541 C CA . ARG A 1 199 ? -20.568 -19.496 6.575 1.00 89.50 199 ARG A CA 1
ATOM 1542 C C . ARG A 1 199 ? -19.309 -19.888 5.796 1.00 89.50 199 ARG A C 1
ATOM 1544 O O . ARG A 1 199 ? -19.412 -20.539 4.758 1.00 89.50 199 ARG A O 1
ATOM 1551 N N . ASP A 1 200 ? -18.139 -19.454 6.259 1.00 83.56 200 ASP A N 1
ATOM 1552 C CA . ASP A 1 200 ? -16.857 -19.832 5.658 1.00 83.56 200 ASP A CA 1
ATOM 1553 C C . ASP A 1 200 ? -16.396 -21.231 6.109 1.00 83.56 200 ASP A C 1
ATOM 1555 O O . ASP A 1 200 ? -17.028 -21.881 6.943 1.00 83.56 200 ASP A O 1
ATOM 1559 N N . SER A 1 201 ? -15.273 -21.709 5.563 1.00 79.44 201 SER A N 1
ATOM 1560 C CA . SER A 1 201 ? -14.728 -23.040 5.872 1.00 79.44 201 SER A CA 1
ATOM 1561 C C . SER A 1 201 ? -14.282 -23.214 7.330 1.00 79.44 201 SER A C 1
ATOM 1563 O O . SER A 1 201 ? -13.968 -24.327 7.733 1.00 79.44 201 SER A O 1
ATOM 1565 N N . ARG A 1 202 ? -14.196 -22.128 8.110 1.00 75.44 202 ARG A N 1
ATOM 1566 C CA . ARG A 1 202 ? -13.880 -22.143 9.546 1.00 75.44 202 ARG A CA 1
ATOM 1567 C C . ARG A 1 202 ? -15.132 -21.978 10.407 1.00 75.44 202 ARG A C 1
ATOM 1569 O O . ARG A 1 202 ? -15.024 -21.827 11.618 1.00 75.44 202 ARG A O 1
ATOM 1576 N N . GLY A 1 203 ? -16.313 -21.962 9.794 1.00 78.62 203 GLY A N 1
ATOM 1577 C CA . GLY A 1 203 ? -17.569 -21.776 10.499 1.00 78.62 203 GLY A CA 1
ATOM 1578 C C . GLY A 1 203 ? -17.897 -20.320 10.837 1.00 78.62 203 GLY A C 1
ATOM 1579 O O . GLY A 1 203 ? -18.925 -20.097 11.471 1.00 78.62 203 GLY A O 1
ATOM 1580 N N . LEU A 1 204 ? -17.098 -19.330 10.420 1.00 81.75 204 LEU A N 1
ATOM 1581 C CA . LEU A 1 204 ? -17.370 -17.915 10.697 1.00 81.75 204 LEU A CA 1
ATOM 1582 C C . LEU A 1 204 ? -18.369 -17.350 9.685 1.00 81.75 204 LEU A C 1
ATOM 1584 O O . LEU A 1 204 ? -18.316 -17.681 8.499 1.00 81.75 204 LEU A O 1
ATOM 1588 N N . LEU A 1 205 ? -19.263 -16.465 10.129 1.00 87.94 205 LEU A N 1
ATOM 1589 C CA . LEU A 1 205 ? -20.192 -15.787 9.227 1.00 87.94 205 LEU A CA 1
ATOM 1590 C C . LEU A 1 205 ? -19.513 -14.573 8.584 1.00 87.94 205 LEU A C 1
ATOM 1592 O O . LEU A 1 205 ? -18.903 -13.740 9.260 1.00 87.94 205 LEU A O 1
ATOM 1596 N N . ARG A 1 206 ? -19.620 -14.482 7.259 1.00 88.19 206 ARG A N 1
ATOM 1597 C CA . ARG A 1 206 ? -18.966 -13.481 6.408 1.00 88.19 206 ARG A CA 1
ATOM 1598 C C . ARG A 1 206 ? -19.987 -12.770 5.525 1.00 88.19 206 ARG A C 1
ATOM 1600 O O . ARG A 1 206 ? -20.936 -13.417 5.077 1.00 88.19 206 ARG A O 1
ATOM 1607 N N . PRO A 1 207 ? -19.803 -11.477 5.217 1.00 91.69 207 PRO A N 1
ATOM 1608 C CA . PRO A 1 207 ? -20.700 -10.774 4.310 1.00 91.69 207 PRO A CA 1
ATOM 1609 C C . PRO A 1 207 ? -20.527 -11.262 2.868 1.00 91.69 207 PRO A C 1
ATOM 1611 O O . PRO A 1 207 ? -19.409 -11.468 2.391 1.00 91.69 207 PRO A O 1
ATOM 1614 N N . ARG A 1 208 ? -21.641 -11.426 2.147 1.00 91.69 208 ARG A N 1
ATOM 1615 C CA . ARG A 1 208 ? -21.625 -11.600 0.685 1.00 91.69 208 ARG A CA 1
ATOM 1616 C C . ARG A 1 208 ? -21.348 -10.263 -0.006 1.00 91.69 208 ARG A C 1
ATOM 1618 O O . ARG A 1 208 ? -21.607 -9.210 0.568 1.00 91.69 208 ARG A O 1
ATOM 1625 N N . LEU A 1 209 ? -20.902 -10.291 -1.267 1.00 89.75 209 LEU A N 1
ATOM 1626 C CA . LEU A 1 209 ? -20.525 -9.084 -2.022 1.00 89.75 209 LEU A CA 1
ATOM 1627 C C . LEU A 1 209 ? -21.612 -7.998 -2.023 1.00 89.75 209 LEU A C 1
ATOM 1629 O O . LEU A 1 209 ? -21.315 -6.846 -1.730 1.00 89.75 209 LEU A O 1
ATOM 1633 N N . ARG A 1 210 ? -22.878 -8.358 -2.279 1.00 92.00 210 ARG A N 1
ATOM 1634 C CA . ARG A 1 210 ? -23.994 -7.393 -2.272 1.00 92.00 210 ARG A CA 1
ATOM 1635 C C . ARG A 1 210 ? -24.151 -6.698 -0.916 1.00 92.00 210 ARG A C 1
ATOM 1637 O O . ARG A 1 210 ? -24.288 -5.481 -0.870 1.00 92.00 210 ARG A O 1
ATOM 1644 N N . PHE A 1 211 ? -24.074 -7.453 0.180 1.00 92.38 211 PHE A N 1
ATOM 1645 C CA . PHE A 1 211 ? -24.147 -6.887 1.527 1.00 92.38 211 PHE A CA 1
ATOM 1646 C C . PHE A 1 211 ? -22.891 -6.074 1.875 1.00 92.38 211 PHE A C 1
ATOM 1648 O O . PHE A 1 211 ? -22.991 -5.024 2.496 1.00 92.38 211 PHE A O 1
ATOM 1655 N N . ALA A 1 212 ? -21.713 -6.488 1.402 1.00 90.69 212 ALA A N 1
ATOM 1656 C CA . ALA A 1 212 ? -20.479 -5.721 1.556 1.00 90.69 212 ALA A CA 1
ATOM 1657 C C . ALA A 1 212 ? -20.539 -4.357 0.845 1.00 90.69 212 ALA A C 1
ATOM 1659 O O . ALA A 1 212 ? -20.115 -3.352 1.410 1.00 90.69 212 ALA A O 1
ATOM 1660 N N . LEU A 1 213 ? -21.115 -4.294 -0.359 1.00 90.75 213 LEU A N 1
ATOM 1661 C CA . LEU A 1 213 ? -21.348 -3.032 -1.068 1.00 90.75 213 LEU A CA 1
ATOM 1662 C C . LEU A 1 213 ? -22.352 -2.137 -0.324 1.00 90.75 213 LEU A C 1
ATOM 1664 O O . LEU A 1 213 ? -22.142 -0.930 -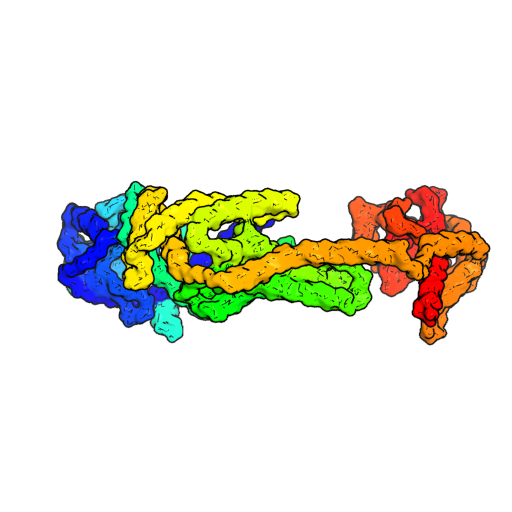0.246 1.00 90.75 213 LEU A O 1
ATOM 1668 N N . GLN A 1 214 ? -23.396 -2.716 0.281 1.00 90.62 214 GLN A N 1
ATOM 1669 C CA . GLN A 1 214 ? -24.329 -1.978 1.145 1.00 90.62 214 GLN A CA 1
ATOM 1670 C C . GLN A 1 214 ? -23.626 -1.405 2.384 1.00 90.62 214 GLN A C 1
ATOM 1672 O O . GLN A 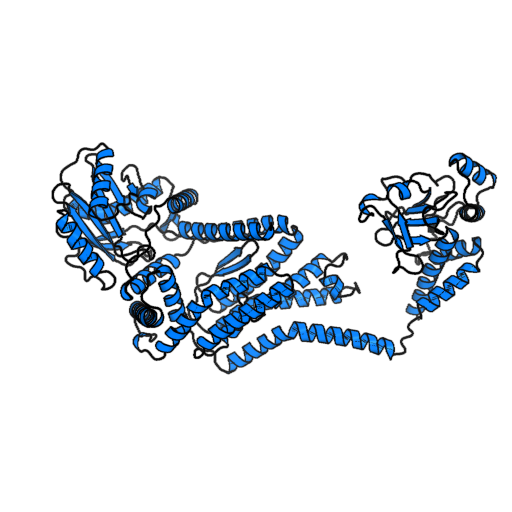1 214 ? -23.810 -0.229 2.693 1.00 90.62 214 GLN A O 1
ATOM 1677 N N . ILE A 1 215 ? -22.771 -2.195 3.047 1.00 89.69 215 ILE A N 1
ATOM 1678 C CA . ILE A 1 215 ? -21.946 -1.725 4.170 1.00 89.69 215 ILE A CA 1
ATOM 1679 C C . ILE A 1 215 ? -21.060 -0.556 3.720 1.00 89.69 215 ILE A C 1
ATOM 1681 O O . ILE A 1 215 ? -21.023 0.470 4.392 1.00 89.69 215 ILE A O 1
ATOM 1685 N N . LEU A 1 216 ? -20.376 -0.667 2.576 1.00 88.44 216 LEU A N 1
ATOM 1686 C CA . LEU A 1 216 ? -19.550 0.424 2.048 1.00 88.44 216 LEU A CA 1
ATOM 1687 C C . LEU A 1 216 ? -20.361 1.693 1.778 1.00 88.44 216 LEU A C 1
ATOM 1689 O O . LEU A 1 216 ? -19.940 2.773 2.184 1.00 88.44 216 LEU A O 1
ATOM 1693 N N . ALA A 1 217 ? -21.519 1.572 1.126 1.00 88.38 217 ALA A N 1
ATOM 1694 C CA . ALA A 1 217 ? -22.387 2.710 0.840 1.00 88.38 217 ALA A CA 1
ATOM 1695 C C . ALA A 1 217 ? -22.862 3.398 2.130 1.00 88.38 217 ALA A C 1
ATOM 1697 O O . ALA A 1 217 ? -22.860 4.625 2.219 1.00 88.38 217 ALA A O 1
ATOM 1698 N N . ALA A 1 218 ? -23.204 2.623 3.158 1.00 85.44 218 ALA A N 1
ATOM 1699 C CA . ALA A 1 218 ? -23.588 3.157 4.459 1.00 85.44 218 ALA A CA 1
ATOM 1700 C C . ALA A 1 218 ? -22.410 3.802 5.210 1.00 85.44 218 ALA A C 1
ATOM 1702 O O . ALA A 1 218 ? -22.581 4.846 5.834 1.00 85.44 218 ALA A O 1
ATOM 1703 N N . LEU A 1 219 ? -21.194 3.250 5.112 1.00 82.81 219 LEU A N 1
ATOM 1704 C CA . LEU A 1 219 ? -19.984 3.878 5.664 1.00 82.81 219 LEU A CA 1
ATOM 1705 C C . LEU A 1 219 ? -19.665 5.223 4.999 1.00 82.81 219 LEU A C 1
ATOM 1707 O O . LEU A 1 219 ? -19.088 6.095 5.642 1.00 82.81 219 LEU A O 1
ATOM 1711 N N . TRP A 1 220 ? -20.037 5.399 3.732 1.00 82.88 220 TRP A N 1
ATOM 1712 C CA . TRP A 1 220 ? -19.921 6.672 3.019 1.00 82.88 220 TRP A CA 1
ATOM 1713 C C . TRP A 1 220 ? -20.982 7.698 3.439 1.00 82.88 220 TRP A C 1
ATOM 1715 O O . TRP A 1 220 ? -20.699 8.892 3.437 1.00 82.88 220 TRP A O 1
ATOM 1725 N N . ARG A 1 221 ? -22.187 7.242 3.802 1.00 83.62 221 ARG A N 1
ATOM 1726 C CA . ARG A 1 221 ? -23.316 8.097 4.214 1.00 83.62 221 ARG A CA 1
ATOM 1727 C C . ARG A 1 221 ? -23.331 8.426 5.709 1.00 83.62 221 ARG A C 1
ATOM 1729 O O . ARG A 1 221 ? -24.132 9.256 6.126 1.00 83.62 221 ARG A O 1
ATOM 1736 N N . ARG A 1 222 ? -22.484 7.774 6.513 1.00 81.44 222 ARG A N 1
ATOM 1737 C CA . ARG A 1 222 ? -22.471 7.946 7.973 1.00 81.44 222 ARG A CA 1
ATOM 1738 C C . ARG A 1 222 ? -22.197 9.408 8.369 1.00 81.44 222 ARG A C 1
ATOM 1740 O O . ARG A 1 222 ? -21.397 10.070 7.698 1.00 81.44 222 ARG A O 1
ATOM 1747 N N . PRO A 1 223 ? -22.777 9.896 9.481 1.00 79.75 223 PRO A N 1
ATOM 1748 C CA . PRO A 1 223 ? -22.448 11.211 10.018 1.00 79.75 223 PRO A CA 1
ATOM 1749 C C . PRO A 1 223 ? -20.938 11.343 10.255 1.00 79.75 223 PRO A C 1
ATOM 1751 O O . PRO A 1 223 ? -20.291 10.417 10.755 1.00 79.75 223 PRO A O 1
ATOM 1754 N N . LYS A 1 224 ? -20.356 12.493 9.894 1.00 79.69 224 LYS A N 1
ATOM 1755 C CA . LYS A 1 224 ? -18.940 12.763 10.177 1.00 79.69 224 LYS A CA 1
ATOM 1756 C C . LYS A 1 224 ? -18.750 12.886 11.686 1.00 79.69 224 LYS A C 1
ATOM 1758 O O . LYS A 1 224 ? -19.453 13.647 12.341 1.00 79.69 224 LYS A O 1
ATOM 1763 N N . VAL A 1 225 ? -17.777 12.153 12.219 1.00 77.44 225 VAL A N 1
ATOM 1764 C CA . VAL A 1 225 ? -17.375 12.278 13.621 1.00 77.44 225 VAL A CA 1
ATOM 1765 C C . VAL A 1 225 ? -16.759 13.671 13.826 1.00 77.44 225 VAL A C 1
ATOM 1767 O O . VAL A 1 225 ? -15.875 14.041 13.046 1.00 77.44 225 VAL A O 1
ATOM 1770 N N . PRO A 1 226 ? -17.197 14.445 14.835 1.00 77.50 226 PRO A N 1
ATOM 1771 C CA . PRO A 1 226 ? -16.568 15.716 15.176 1.00 77.50 226 PRO A CA 1
ATOM 1772 C C . PRO A 1 226 ? -15.073 15.550 15.477 1.00 77.50 226 PRO A C 1
ATOM 1774 O O . PRO A 1 226 ? -14.639 14.515 15.982 1.00 77.50 226 PRO A O 1
ATOM 1777 N N . ALA A 1 227 ? -14.273 16.577 15.188 1.00 78.88 227 ALA A N 1
ATOM 1778 C CA . ALA A 1 227 ? -12.852 16.553 15.525 1.00 78.88 227 ALA A CA 1
ATOM 1779 C C . ALA A 1 227 ? -12.650 16.412 17.045 1.00 78.88 227 ALA A C 1
ATOM 1781 O O . ALA A 1 227 ? -13.387 17.005 17.837 1.00 78.88 227 ALA A O 1
ATOM 1782 N N . LEU A 1 228 ? -11.634 15.644 17.452 1.00 81.62 228 LEU A N 1
ATOM 1783 C CA . LEU A 1 228 ? -11.279 15.485 18.862 1.00 81.62 228 LEU A CA 1
ATOM 1784 C C . LEU A 1 228 ? -10.841 16.838 19.436 1.00 81.62 228 LEU A C 1
ATOM 1786 O O . LEU A 1 228 ? -9.835 17.401 19.010 1.00 81.62 228 LEU A O 1
ATOM 1790 N N . GLN A 1 229 ? -11.595 17.344 20.411 1.00 82.81 229 GLN A N 1
ATOM 1791 C CA . GLN A 1 229 ? -11.275 18.596 21.105 1.00 82.81 229 GLN A CA 1
ATOM 1792 C C . GLN A 1 229 ? -10.301 18.381 22.269 1.00 82.81 229 GLN A C 1
ATOM 1794 O O . GLN A 1 229 ? -9.532 19.271 22.617 1.00 82.81 229 GLN A O 1
ATOM 1799 N N . GLN A 1 230 ? -10.334 17.191 22.869 1.00 89.62 230 GLN A N 1
ATOM 1800 C CA . GLN A 1 230 ? -9.492 16.822 24.000 1.00 89.62 230 GLN A CA 1
ATOM 1801 C C . GLN A 1 230 ? -8.386 15.862 23.554 1.00 89.62 230 GLN A C 1
ATOM 1803 O O . GLN A 1 230 ? -8.624 15.023 22.677 1.00 89.62 230 GLN A O 1
ATOM 1808 N N . PRO A 1 231 ? -7.191 15.944 24.160 1.00 93.50 231 PRO A N 1
ATOM 1809 C CA . PRO A 1 231 ? -6.119 15.007 23.875 1.00 93.50 231 PRO A CA 1
ATOM 1810 C C . PRO A 1 231 ? -6.496 13.584 24.292 1.00 93.50 231 PRO A C 1
ATOM 1812 O O . PRO A 1 231 ? -7.303 13.363 25.196 1.00 93.50 231 PRO A O 1
ATOM 1815 N N . VAL A 1 232 ? -5.913 12.604 23.612 1.00 95.00 232 VAL A N 1
ATOM 1816 C CA . VAL A 1 232 ? -6.113 11.183 23.902 1.00 95.00 232 VAL A CA 1
ATOM 1817 C C . VAL A 1 232 ? -4.964 10.689 24.784 1.00 95.00 232 VAL A C 1
ATOM 1819 O O . VAL A 1 232 ? -3.818 10.759 24.340 1.00 95.00 232 VAL A O 1
ATOM 1822 N N . PRO A 1 233 ? -5.231 10.159 25.991 1.00 95.44 233 PRO A N 1
ATOM 1823 C CA . PRO A 1 233 ? -4.198 9.652 26.885 1.00 95.44 233 PRO A CA 1
ATOM 1824 C C . PRO A 1 233 ? -3.401 8.479 26.287 1.00 95.44 233 PRO A C 1
ATOM 1826 O O . PRO A 1 233 ? -3.980 7.639 25.583 1.00 95.44 233 PRO A O 1
ATOM 1829 N N . PRO A 1 234 ? -2.106 8.332 26.632 1.00 95.62 234 PRO A N 1
ATOM 1830 C CA . PRO A 1 234 ? -1.257 7.225 26.181 1.00 95.62 234 PRO A CA 1
ATOM 1831 C C . PRO A 1 234 ? -1.837 5.826 26.425 1.00 95.62 234 PRO A C 1
ATOM 1833 O O . PRO A 1 234 ? -1.805 4.981 25.528 1.00 95.62 234 PRO A O 1
ATOM 1836 N N . ALA A 1 235 ? -2.429 5.584 27.600 1.00 94.44 235 ALA A N 1
ATOM 1837 C CA . ALA A 1 235 ? -3.070 4.307 27.926 1.00 94.44 235 ALA A CA 1
ATOM 1838 C C . ALA A 1 235 ? -4.233 3.985 26.967 1.00 94.44 235 ALA A C 1
ATOM 1840 O O . ALA A 1 235 ? -4.405 2.843 26.530 1.00 94.44 235 ALA A O 1
ATOM 1841 N N . ARG A 1 236 ? -5.000 5.006 26.562 1.00 95.06 236 ARG A N 1
ATOM 1842 C CA . ARG A 1 236 ? -6.106 4.871 25.605 1.00 95.06 236 ARG A CA 1
ATOM 1843 C C . ARG A 1 236 ? -5.620 4.630 24.184 1.00 95.06 236 ARG A C 1
ATOM 1845 O O . ARG A 1 236 ? -6.190 3.801 23.475 1.00 95.06 236 ARG A O 1
ATOM 1852 N N . LEU A 1 237 ? -4.540 5.293 23.776 1.00 95.50 237 LEU A N 1
ATOM 1853 C CA . LEU A 1 237 ? -3.876 5.017 22.500 1.00 95.50 237 LEU A CA 1
ATOM 1854 C C . LEU A 1 237 ? -3.359 3.575 22.440 1.00 95.50 237 LEU A C 1
ATOM 1856 O O . LEU A 1 237 ? -3.549 2.912 21.423 1.00 95.50 237 LEU A O 1
ATOM 1860 N N . ALA A 1 238 ? -2.776 3.065 23.529 1.00 93.81 238 ALA A N 1
ATOM 1861 C CA . ALA A 1 238 ? -2.342 1.672 23.634 1.00 93.81 238 ALA A CA 1
ATOM 1862 C C . ALA A 1 238 ? -3.512 0.691 23.517 1.00 93.81 238 ALA A C 1
ATOM 1864 O O . ALA A 1 238 ? -3.436 -0.263 22.742 1.00 93.81 238 ALA A O 1
ATOM 1865 N N . TRP A 1 239 ? -4.626 0.956 24.205 1.00 91.94 239 TRP A N 1
ATOM 1866 C CA . TRP A 1 239 ? -5.851 0.168 24.055 1.00 91.94 239 TRP A CA 1
ATOM 1867 C C . TRP A 1 239 ? -6.337 0.135 22.599 1.00 91.94 239 TRP A C 1
ATOM 1869 O O . TRP A 1 239 ? -6.514 -0.937 22.015 1.00 91.94 239 TRP A O 1
ATOM 1879 N N . LEU A 1 240 ? -6.491 1.305 21.977 1.00 92.75 240 LEU A N 1
ATOM 1880 C CA . LEU A 1 240 ? -6.978 1.430 20.602 1.00 92.75 240 LEU A CA 1
ATOM 1881 C C . LEU A 1 240 ? -6.016 0.815 19.578 1.00 92.75 240 LEU A C 1
ATOM 1883 O O . LEU A 1 240 ? -6.468 0.237 18.590 1.00 92.75 240 LEU A O 1
ATOM 1887 N N . ALA A 1 241 ? -4.703 0.874 19.818 1.00 90.75 241 ALA A N 1
ATOM 1888 C CA . ALA A 1 241 ? -3.705 0.204 18.989 1.00 90.75 241 ALA A CA 1
ATOM 1889 C C . ALA A 1 241 ? -3.890 -1.323 19.002 1.00 90.75 241 ALA A C 1
ATOM 1891 O O . ALA A 1 241 ? -3.839 -1.959 17.947 1.00 90.75 241 ALA A O 1
ATOM 1892 N N . GLN A 1 242 ? -4.173 -1.916 20.167 1.00 87.06 242 GLN A N 1
ATOM 1893 C CA . GLN A 1 242 ? -4.478 -3.348 20.268 1.00 87.06 242 GLN A CA 1
ATOM 1894 C C . GLN A 1 242 ? -5.789 -3.700 19.569 1.00 87.06 242 GLN A C 1
ATOM 1896 O O . GLN A 1 242 ? -5.850 -4.704 18.856 1.00 87.06 242 GLN A O 1
ATOM 1901 N N . VAL A 1 243 ? -6.828 -2.874 19.731 1.00 84.88 243 VAL A N 1
ATOM 1902 C CA . VAL A 1 243 ? -8.106 -3.054 19.026 1.00 84.88 243 VAL A CA 1
ATOM 1903 C C . VAL A 1 243 ? -7.886 -3.030 17.507 1.00 84.88 243 VAL A C 1
ATOM 1905 O O . VAL A 1 243 ? -8.320 -3.948 16.808 1.00 84.88 243 VAL A O 1
ATOM 1908 N N . ALA A 1 244 ? -7.133 -2.053 16.992 1.00 82.81 244 ALA A N 1
ATOM 1909 C CA . ALA A 1 244 ? -6.811 -1.945 15.569 1.00 82.81 244 ALA A CA 1
ATOM 1910 C C . ALA A 1 244 ? -5.994 -3.147 15.051 1.00 82.81 244 ALA A C 1
ATOM 1912 O O . ALA A 1 244 ? -6.256 -3.672 13.963 1.00 82.81 244 ALA A O 1
ATOM 1913 N N . GLN A 1 245 ? -5.033 -3.644 15.835 1.00 78.44 245 GLN A N 1
ATOM 1914 C CA . GLN A 1 245 ? -4.236 -4.825 15.479 1.00 78.44 245 GLN A CA 1
ATOM 1915 C C . GLN A 1 245 ? -5.090 -6.104 15.390 1.00 78.44 245 GLN A C 1
ATOM 1917 O O . GLN A 1 245 ? -4.886 -6.936 14.501 1.00 78.44 245 GLN A O 1
ATOM 1922 N N . ARG A 1 246 ? -6.094 -6.258 16.264 1.00 74.19 246 ARG A N 1
ATOM 1923 C CA . ARG A 1 246 ? -7.050 -7.383 16.221 1.00 74.19 246 ARG A CA 1
ATOM 1924 C C . ARG A 1 246 ? -7.968 -7.324 14.997 1.00 74.19 246 ARG A C 1
ATOM 1926 O O . ARG A 1 246 ? -8.328 -8.362 14.448 1.00 74.19 246 ARG A O 1
ATOM 1933 N N . GLN A 1 247 ? -8.335 -6.126 14.542 1.00 67.56 247 GLN A N 1
ATOM 1934 C CA . GLN A 1 247 ? -9.171 -5.951 13.349 1.00 67.56 247 GLN A CA 1
ATOM 1935 C C . GLN A 1 247 ? -8.394 -6.228 12.051 1.00 67.56 247 GLN A C 1
ATOM 1937 O O . GLN A 1 247 ? -8.903 -6.900 11.154 1.00 67.56 247 GLN A O 1
ATOM 1942 N N . THR A 1 248 ? -7.144 -5.763 11.961 1.00 63.97 248 THR A N 1
ATOM 1943 C CA . THR A 1 248 ? -6.302 -5.875 10.750 1.00 63.97 248 THR A CA 1
ATOM 1944 C C . THR A 1 248 ? -5.745 -7.278 10.492 1.00 63.97 248 THR A C 1
ATOM 1946 O O . THR A 1 248 ? -5.419 -7.609 9.354 1.00 63.97 248 THR A O 1
ATOM 1949 N N . THR A 1 249 ? -5.663 -8.136 11.512 1.00 60.38 249 THR A N 1
ATOM 1950 C CA . THR A 1 249 ? -5.113 -9.502 11.393 1.00 60.38 249 THR A CA 1
ATOM 1951 C C . THR A 1 249 ? -6.126 -10.547 10.913 1.00 60.38 249 THR A C 1
ATOM 1953 O O . THR A 1 249 ? -5.763 -11.710 10.715 1.00 60.38 249 THR A O 1
ATOM 1956 N N . ARG A 1 250 ? -7.386 -10.159 10.669 1.00 65.88 250 ARG A N 1
ATOM 1957 C CA . ARG A 1 250 ? -8.441 -11.078 10.219 1.00 65.88 250 ARG A CA 1
ATOM 1958 C C . ARG A 1 250 ? -8.167 -11.569 8.789 1.00 65.88 250 ARG A C 1
ATOM 1960 O O . ARG A 1 250 ? -8.136 -10.759 7.860 1.00 65.88 250 ARG A O 1
ATOM 1967 N N . PRO A 1 251 ? -7.985 -12.887 8.571 1.00 64.88 251 PRO A N 1
ATOM 1968 C CA . PRO A 1 251 ? -7.664 -13.408 7.251 1.00 64.88 251 PRO A CA 1
ATOM 1969 C C . PRO A 1 251 ? -8.856 -13.251 6.303 1.00 64.88 251 PRO A C 1
ATOM 1971 O O . PRO A 1 251 ? -9.988 -13.607 6.638 1.00 64.88 251 PRO A O 1
ATOM 1974 N N . VAL A 1 252 ? -8.580 -12.740 5.103 1.00 69.31 252 VAL A N 1
ATOM 1975 C CA . VAL A 1 252 ? -9.540 -12.694 3.995 1.00 69.31 252 VAL A CA 1
ATOM 1976 C C . VAL A 1 252 ? -9.659 -14.102 3.395 1.00 69.31 252 VAL A C 1
ATOM 1978 O O . VAL A 1 252 ? -8.629 -14.755 3.200 1.00 69.31 252 VAL A O 1
ATOM 1981 N N . PRO A 1 253 ? -10.868 -14.594 3.068 1.00 73.50 253 PRO A N 1
ATOM 1982 C CA . PRO A 1 253 ? -11.021 -15.862 2.362 1.00 73.50 253 PRO A CA 1
ATOM 1983 C C . PRO A 1 253 ? -10.232 -15.876 1.043 1.00 73.50 253 PRO A C 1
ATOM 1985 O O . PRO A 1 253 ? -10.307 -14.927 0.262 1.00 73.50 253 PRO A O 1
ATOM 1988 N N . ARG A 1 254 ? -9.522 -16.978 0.754 1.00 77.94 254 ARG A N 1
ATOM 1989 C CA . ARG A 1 254 ? -8.665 -17.106 -0.446 1.00 77.94 254 ARG A CA 1
ATOM 1990 C C . ARG A 1 254 ? -9.404 -16.794 -1.752 1.00 77.94 254 ARG A C 1
ATOM 1992 O O . ARG A 1 254 ? -8.840 -16.149 -2.624 1.00 77.94 254 ARG A O 1
ATOM 1999 N N . ARG A 1 255 ? -10.676 -17.200 -1.866 1.00 78.25 255 ARG A N 1
ATOM 2000 C CA . ARG A 1 255 ? -11.521 -16.928 -3.046 1.00 78.25 255 ARG A CA 1
ATOM 2001 C C . ARG A 1 255 ? -11.762 -15.434 -3.260 1.00 78.25 255 ARG A C 1
ATOM 2003 O O . ARG A 1 255 ? -11.660 -14.957 -4.381 1.00 78.25 255 ARG A O 1
ATOM 2010 N N . VAL A 1 256 ? -12.040 -14.697 -2.184 1.00 77.25 256 VAL A N 1
ATOM 2011 C CA . VAL A 1 256 ? -12.228 -13.240 -2.241 1.00 77.25 256 VAL A CA 1
ATOM 2012 C C . VAL A 1 256 ? -10.922 -12.562 -2.638 1.00 77.25 256 VAL A C 1
ATOM 2014 O O . VAL A 1 256 ? -10.920 -11.689 -3.497 1.00 77.25 256 VAL A O 1
ATOM 2017 N N . GLN A 1 257 ? -9.807 -12.998 -2.053 1.00 76.50 257 GLN A N 1
ATOM 2018 C CA . GLN A 1 257 ? -8.491 -12.470 -2.394 1.00 76.50 257 GLN A CA 1
ATOM 2019 C C . GLN A 1 257 ? -8.150 -12.697 -3.877 1.00 76.50 257 GLN A C 1
ATOM 2021 O O . GLN A 1 257 ? -7.724 -11.760 -4.544 1.00 76.50 257 GLN A O 1
ATOM 2026 N N . ALA A 1 258 ? -8.386 -13.905 -4.399 1.00 79.88 258 ALA A N 1
ATOM 2027 C CA . ALA A 1 258 ? -8.171 -14.225 -5.809 1.00 79.88 258 ALA A CA 1
ATOM 2028 C C . ALA A 1 258 ? -9.074 -13.392 -6.734 1.00 79.88 258 ALA A C 1
ATOM 2030 O O . ALA A 1 258 ? -8.600 -12.866 -7.735 1.00 79.88 258 ALA A O 1
ATOM 2031 N N . GLY A 1 259 ? -10.349 -13.210 -6.372 1.00 81.62 259 GLY A N 1
ATOM 2032 C CA . GLY A 1 259 ? -11.281 -12.383 -7.141 1.00 81.62 259 GLY A CA 1
ATOM 2033 C C . GLY A 1 259 ? -10.875 -10.907 -7.196 1.00 81.62 259 GLY A C 1
ATOM 2034 O O . GLY A 1 259 ? -10.887 -10.310 -8.268 1.00 81.62 259 GLY A O 1
ATOM 2035 N N . LEU A 1 260 ? -10.458 -10.324 -6.066 1.00 77.94 260 LEU A N 1
ATOM 2036 C CA . LEU A 1 260 ? -9.969 -8.939 -6.023 1.00 77.94 260 LEU A CA 1
ATOM 2037 C C . LEU A 1 260 ? -8.665 -8.768 -6.813 1.00 77.94 260 LEU A C 1
ATOM 2039 O O . LEU A 1 260 ? -8.497 -7.756 -7.486 1.00 77.94 260 LEU A O 1
ATOM 2043 N N . PHE A 1 261 ? -7.767 -9.756 -6.759 1.00 80.56 261 PHE A N 1
ATOM 2044 C CA . PHE A 1 261 ? -6.540 -9.757 -7.554 1.00 80.56 261 PHE A CA 1
ATOM 2045 C C . PHE A 1 261 ? -6.840 -9.821 -9.058 1.00 80.56 261 PHE A C 1
ATOM 2047 O O . PHE A 1 261 ? -6.350 -8.980 -9.807 1.00 80.56 261 PHE A O 1
ATOM 2054 N N . GLY A 1 262 ? -7.712 -10.736 -9.494 1.00 83.88 262 GLY A N 1
ATOM 2055 C CA . GLY A 1 262 ? -8.135 -10.829 -10.894 1.00 83.88 262 GLY A CA 1
ATOM 2056 C C . GLY A 1 262 ? -8.785 -9.538 -11.398 1.00 83.88 262 GLY A C 1
ATOM 2057 O O . GLY A 1 262 ? -8.407 -9.030 -12.449 1.00 83.88 262 GLY A O 1
ATOM 2058 N N . LEU A 1 263 ? -9.686 -8.944 -10.605 1.00 82.69 263 LEU A N 1
ATOM 2059 C CA . LEU A 1 263 ? -10.283 -7.642 -10.920 1.00 82.69 263 LEU A CA 1
ATOM 2060 C C . LEU A 1 263 ? -9.214 -6.550 -11.079 1.00 82.69 263 LEU A C 1
ATOM 2062 O O . LEU A 1 263 ? -9.299 -5.732 -11.990 1.00 82.69 263 LEU A O 1
ATOM 2066 N N . SER A 1 264 ? -8.195 -6.551 -10.219 1.00 79.50 264 SER A N 1
ATOM 2067 C CA . SER A 1 264 ? -7.114 -5.567 -10.267 1.00 79.50 264 SER A CA 1
ATOM 2068 C C . SER A 1 264 ? -6.246 -5.684 -11.530 1.00 79.50 264 SER A C 1
ATOM 2070 O O . SER A 1 264 ? -5.894 -4.662 -12.114 1.00 79.50 264 SER A O 1
ATOM 2072 N N . ILE A 1 265 ? -6.004 -6.908 -12.020 1.00 84.12 265 ILE A N 1
ATOM 2073 C CA . ILE A 1 265 ? -5.305 -7.158 -13.293 1.00 84.12 265 ILE A CA 1
ATOM 2074 C C . ILE A 1 265 ? -6.124 -6.628 -14.469 1.00 84.12 265 ILE A C 1
ATOM 2076 O O . ILE A 1 265 ? -5.591 -5.921 -15.318 1.00 84.12 265 ILE A O 1
ATOM 2080 N N . VAL A 1 266 ? -7.424 -6.939 -14.514 1.00 86.56 266 VAL A N 1
ATOM 2081 C CA . VAL A 1 266 ? -8.301 -6.478 -15.602 1.00 86.56 266 VAL A CA 1
ATOM 2082 C C . VAL A 1 266 ? -8.318 -4.951 -15.660 1.00 86.56 266 VAL A C 1
ATOM 2084 O O . VAL A 1 266 ? -8.137 -4.374 -16.727 1.00 86.56 266 VAL A O 1
ATOM 2087 N N . LEU A 1 267 ? -8.462 -4.286 -14.512 1.00 82.44 267 LEU A N 1
ATOM 2088 C CA . LEU A 1 267 ? -8.442 -2.824 -14.440 1.00 82.44 267 LEU A CA 1
ATOM 2089 C C . LEU A 1 267 ? -7.084 -2.239 -14.853 1.00 82.44 267 LEU A C 1
ATOM 2091 O O . LEU A 1 267 ? -7.056 -1.209 -15.523 1.00 82.44 267 LEU A O 1
ATOM 2095 N N . PHE A 1 268 ? -5.974 -2.896 -14.501 1.00 83.38 268 PHE A N 1
ATOM 2096 C CA . PHE A 1 268 ? -4.636 -2.503 -14.941 1.00 83.38 268 PHE A CA 1
ATOM 2097 C C . PHE A 1 268 ? -4.497 -2.575 -16.467 1.00 83.38 268 PHE A C 1
ATOM 2099 O O . PHE A 1 268 ? -4.063 -1.604 -17.081 1.00 83.38 268 PHE A O 1
ATOM 2106 N N . LEU A 1 269 ? -4.891 -3.695 -17.082 1.00 87.31 269 LEU A N 1
ATOM 2107 C CA . LEU A 1 269 ? -4.759 -3.908 -18.527 1.00 87.31 269 LEU A CA 1
ATOM 2108 C C . LEU A 1 269 ? -5.678 -2.991 -19.337 1.00 87.31 269 LEU A C 1
ATOM 2110 O O . LEU A 1 269 ? -5.255 -2.478 -20.367 1.00 87.31 269 LEU A O 1
ATOM 2114 N N . LEU A 1 270 ? -6.904 -2.741 -18.867 1.00 85.56 270 LEU A N 1
ATOM 2115 C CA . LEU A 1 270 ? -7.827 -1.813 -19.528 1.00 85.56 270 LEU A CA 1
ATOM 2116 C C . LEU A 1 270 ? -7.315 -0.369 -19.468 1.00 85.56 270 LEU A C 1
ATOM 2118 O O . LEU A 1 270 ? -7.284 0.311 -20.489 1.00 85.56 270 LEU A O 1
ATOM 2122 N N . ALA A 1 271 ? -6.879 0.090 -18.290 1.00 81.44 271 ALA A N 1
ATOM 2123 C CA . ALA A 1 271 ? -6.355 1.445 -18.131 1.00 81.44 271 ALA A CA 1
ATOM 2124 C C . ALA A 1 271 ? -5.029 1.637 -18.882 1.00 81.44 271 ALA A C 1
ATOM 2126 O O . ALA A 1 271 ? -4.866 2.617 -19.601 1.00 81.44 271 ALA A O 1
ATOM 2127 N N . GLY A 1 272 ? -4.096 0.689 -18.749 1.00 80.50 272 GLY A N 1
ATOM 2128 C CA . GLY A 1 272 ? -2.811 0.732 -19.443 1.00 80.50 272 GLY A CA 1
ATOM 2129 C C . GLY A 1 272 ? -2.965 0.606 -20.956 1.00 80.50 272 GLY A C 1
ATOM 2130 O O . GLY A 1 272 ? -2.312 1.336 -21.693 1.00 80.50 272 GLY A O 1
ATOM 2131 N N . GLY A 1 273 ? -3.861 -0.267 -21.426 1.00 85.31 273 GLY A N 1
ATOM 2132 C CA . GLY A 1 273 ? -4.153 -0.428 -22.848 1.00 85.31 273 GLY A CA 1
ATOM 2133 C C . GLY A 1 273 ? -4.724 0.842 -23.476 1.00 85.31 273 GLY A C 1
ATOM 2134 O O . GLY A 1 273 ? -4.364 1.173 -24.600 1.00 85.31 273 GLY A O 1
ATOM 2135 N N . TRP A 1 274 ? -5.553 1.580 -22.731 1.00 81.62 274 TRP A N 1
ATOM 2136 C CA . TRP A 1 274 ? -6.097 2.869 -23.163 1.00 81.62 274 TRP A CA 1
ATOM 2137 C C . TRP A 1 274 ? -5.052 3.996 -23.191 1.00 81.62 274 TRP A C 1
ATOM 2139 O O . TRP A 1 274 ? -5.102 4.835 -24.083 1.00 81.62 274 TRP A O 1
ATOM 2149 N N . LEU A 1 275 ? -4.105 4.019 -22.245 1.00 78.44 275 LEU A N 1
ATOM 2150 C CA . LEU A 1 275 ? -3.105 5.092 -22.134 1.00 78.44 275 LEU A CA 1
ATOM 2151 C C . LEU A 1 275 ? -1.854 4.871 -22.995 1.00 78.44 275 LEU A C 1
ATOM 2153 O O . LEU A 1 275 ? -1.294 5.833 -23.512 1.00 78.44 275 LEU A O 1
ATOM 2157 N N . TRP A 1 276 ? -1.393 3.625 -23.118 1.00 80.81 276 TRP A N 1
ATOM 2158 C CA . TRP A 1 276 ? -0.077 3.290 -23.683 1.00 80.81 276 TRP A CA 1
ATOM 2159 C C . TRP A 1 276 ? -0.119 2.178 -24.739 1.00 80.81 276 TRP A C 1
ATOM 2161 O O . TRP A 1 276 ? 0.924 1.742 -25.221 1.00 80.81 276 TRP A O 1
ATOM 2171 N N . GLY A 1 277 ? -1.310 1.687 -25.085 1.00 87.56 277 GLY A N 1
ATOM 2172 C CA . GLY A 1 277 ? -1.482 0.528 -25.953 1.00 87.56 277 GLY A CA 1
ATOM 2173 C C . GLY A 1 277 ? -1.344 -0.802 -25.205 1.00 87.56 277 GLY A C 1
ATOM 2174 O O . GLY A 1 277 ? -0.628 -0.939 -24.208 1.00 87.56 277 GLY A O 1
ATOM 2175 N N . LEU A 1 278 ? -2.064 -1.817 -25.688 1.00 88.75 278 LEU A N 1
ATOM 2176 C CA . LEU A 1 278 ? -2.173 -3.109 -25.005 1.00 88.75 278 LEU A CA 1
ATOM 2177 C C . LEU A 1 278 ? -0.820 -3.828 -24.876 1.00 88.75 278 LEU A C 1
ATOM 2179 O O . LEU A 1 278 ? -0.544 -4.405 -23.828 1.00 88.75 278 LEU A O 1
ATOM 2183 N N . GLN A 1 279 ? 0.034 -3.762 -25.902 1.00 89.44 279 GLN A N 1
ATOM 2184 C CA . GLN A 1 279 ? 1.363 -4.382 -25.882 1.00 89.44 279 GLN A CA 1
ATOM 2185 C C . GLN A 1 279 ? 2.219 -3.843 -24.731 1.00 89.44 279 GLN A C 1
ATOM 2187 O O . GLN A 1 279 ? 2.705 -4.620 -23.908 1.00 89.44 279 GLN A O 1
ATOM 2192 N N . PHE A 1 280 ? 2.363 -2.518 -24.632 1.00 86.88 280 PHE A N 1
ATOM 2193 C CA . PHE A 1 280 ? 3.139 -1.904 -23.558 1.00 86.88 280 PHE A CA 1
ATOM 2194 C C . PHE A 1 280 ? 2.510 -2.175 -22.190 1.00 86.88 280 PHE A C 1
ATOM 2196 O O . PHE A 1 280 ? 3.225 -2.484 -21.242 1.00 86.88 280 PHE A O 1
ATOM 2203 N N . ALA A 1 281 ? 1.177 -2.142 -22.084 1.00 89.00 281 ALA A N 1
ATOM 2204 C CA . ALA A 1 281 ? 0.476 -2.480 -20.848 1.00 89.00 281 ALA A CA 1
ATOM 2205 C C . ALA A 1 281 ? 0.772 -3.916 -20.382 1.00 89.00 281 ALA A C 1
ATOM 2207 O O . ALA A 1 281 ? 1.001 -4.140 -19.194 1.00 89.00 281 ALA A O 1
ATOM 2208 N N . VAL A 1 282 ? 0.815 -4.885 -21.300 1.00 91.62 282 VAL A N 1
ATOM 2209 C CA . VAL A 1 282 ? 1.172 -6.276 -20.989 1.00 91.62 282 VAL A CA 1
ATOM 2210 C C . VAL A 1 282 ? 2.640 -6.389 -20.579 1.00 91.62 282 VAL A C 1
ATOM 2212 O O . VAL A 1 282 ? 2.924 -7.007 -19.553 1.00 91.62 282 VAL A O 1
ATOM 2215 N N . ILE A 1 283 ? 3.565 -5.763 -21.315 1.00 92.75 283 ILE A N 1
ATOM 2216 C CA . ILE A 1 283 ? 4.995 -5.732 -20.959 1.00 92.75 283 ILE A CA 1
ATOM 2217 C C . ILE A 1 283 ? 5.169 -5.151 -19.552 1.00 92.75 283 ILE A C 1
ATOM 2219 O O . ILE A 1 283 ? 5.775 -5.781 -18.686 1.00 92.75 283 ILE A O 1
ATOM 2223 N N . LEU A 1 284 ? 4.577 -3.986 -19.294 1.00 90.31 284 LEU A N 1
ATOM 2224 C CA . LEU A 1 284 ? 4.637 -3.309 -18.006 1.00 90.31 284 LEU A CA 1
ATOM 2225 C C . LEU A 1 284 ? 4.055 -4.177 -16.883 1.00 90.31 284 LEU A C 1
ATOM 2227 O O . LEU A 1 284 ? 4.669 -4.290 -15.823 1.00 90.31 284 LEU A O 1
ATOM 2231 N N . PHE A 1 285 ? 2.911 -4.831 -17.117 1.00 90.38 285 PHE A N 1
ATOM 2232 C CA . PHE A 1 285 ? 2.308 -5.760 -16.160 1.00 90.38 285 PHE A CA 1
ATOM 2233 C C . PHE A 1 285 ? 3.254 -6.911 -15.807 1.00 90.38 285 PHE A C 1
ATOM 2235 O O . PHE A 1 285 ? 3.403 -7.236 -14.630 1.00 90.38 285 PHE A O 1
ATOM 2242 N N . VAL A 1 286 ? 3.904 -7.519 -16.804 1.00 92.88 286 VAL A N 1
ATOM 2243 C CA . VAL A 1 286 ? 4.847 -8.624 -16.591 1.00 92.88 286 VAL A CA 1
ATOM 2244 C C . VAL A 1 286 ? 6.070 -8.148 -15.813 1.00 92.88 286 VAL A C 1
ATOM 2246 O O . VAL A 1 286 ? 6.449 -8.791 -14.837 1.00 92.88 286 VAL A O 1
ATOM 2249 N N . VAL A 1 287 ? 6.658 -7.008 -16.185 1.00 93.56 287 VAL A N 1
ATOM 2250 C CA . VAL A 1 287 ? 7.845 -6.460 -15.510 1.00 93.56 287 VAL A CA 1
ATOM 2251 C C . VAL A 1 287 ? 7.549 -6.160 -14.042 1.00 93.56 287 VAL A C 1
ATOM 2253 O O . VAL A 1 287 ? 8.269 -6.620 -13.155 1.00 93.56 287 VAL A O 1
ATOM 2256 N N . VAL A 1 288 ? 6.450 -5.452 -13.775 1.00 90.44 288 VAL A N 1
ATOM 2257 C CA . VAL A 1 288 ? 5.985 -5.145 -12.416 1.00 90.44 288 VAL A CA 1
ATOM 2258 C C . VAL A 1 288 ? 5.603 -6.419 -11.658 1.00 90.44 288 VAL A C 1
ATOM 2260 O O . VAL A 1 288 ? 5.895 -6.555 -10.472 1.00 90.44 288 VAL A O 1
ATOM 2263 N N . GLY A 1 289 ? 4.963 -7.376 -12.329 1.00 90.06 289 GLY A N 1
ATOM 2264 C CA . GLY A 1 289 ? 4.572 -8.653 -11.744 1.00 90.06 289 GLY A CA 1
ATOM 2265 C C . GLY A 1 289 ? 5.775 -9.473 -11.288 1.00 90.06 289 GLY A C 1
ATOM 2266 O O . GLY A 1 289 ? 5.755 -10.012 -10.185 1.00 90.06 289 GLY A O 1
ATOM 2267 N N . ILE A 1 290 ? 6.838 -9.530 -12.095 1.00 93.75 290 ILE A N 1
ATOM 2268 C CA . ILE A 1 290 ? 8.097 -10.195 -11.733 1.00 93.75 290 ILE A CA 1
ATOM 2269 C C . ILE A 1 290 ? 8.793 -9.464 -10.584 1.00 93.75 290 ILE A C 1
ATOM 2271 O O . ILE A 1 290 ? 9.272 -10.119 -9.657 1.00 93.75 290 ILE A O 1
ATOM 2275 N N . HIS A 1 291 ? 8.802 -8.131 -10.612 1.00 94.12 291 HIS A N 1
ATOM 2276 C CA . HIS A 1 291 ? 9.348 -7.311 -9.536 1.00 94.12 291 HIS A CA 1
ATOM 2277 C C . HIS A 1 291 ? 8.661 -7.618 -8.192 1.00 94.12 291 HIS A C 1
ATOM 2279 O O . HIS A 1 291 ? 9.295 -8.067 -7.236 1.00 94.12 291 HIS A O 1
ATOM 2285 N N . GLU A 1 292 ? 7.332 -7.518 -8.130 1.00 91.00 292 GLU A N 1
ATOM 2286 C CA . GLU A 1 292 ? 6.583 -7.865 -6.918 1.00 91.00 292 GLU A CA 1
ATOM 2287 C C . GLU A 1 292 ? 6.708 -9.342 -6.539 1.00 91.00 292 GLU A C 1
ATOM 2289 O O . GLU A 1 292 ? 6.748 -9.694 -5.358 1.00 91.00 292 GLU A O 1
ATOM 2294 N N . PHE A 1 293 ? 6.782 -10.242 -7.520 1.00 89.88 293 PHE A N 1
ATOM 2295 C CA . PHE A 1 293 ? 6.989 -11.658 -7.245 1.00 89.88 293 PHE A CA 1
ATOM 2296 C C . PHE A 1 293 ? 8.315 -11.900 -6.514 1.00 89.88 293 PHE A C 1
ATOM 2298 O O . PHE A 1 293 ? 8.376 -12.733 -5.605 1.00 89.88 293 PHE A O 1
ATOM 2305 N N . GLY A 1 294 ? 9.345 -11.121 -6.837 1.00 92.12 294 GLY A N 1
ATOM 2306 C CA . GLY A 1 294 ? 10.611 -11.085 -6.120 1.00 92.12 294 GLY A CA 1
ATOM 2307 C C . GLY A 1 294 ? 10.455 -10.728 -4.638 1.00 92.12 294 GLY A C 1
ATOM 2308 O O . GLY A 1 294 ? 10.889 -11.489 -3.762 1.00 92.12 294 GLY A O 1
ATOM 2309 N N . HIS A 1 295 ? 9.739 -9.643 -4.325 1.00 91.25 295 HIS A N 1
ATOM 2310 C CA . HIS A 1 295 ? 9.392 -9.304 -2.938 1.00 91.25 295 HIS A CA 1
ATOM 2311 C C . HIS A 1 295 ? 8.578 -10.409 -2.257 1.00 91.25 295 HIS A C 1
ATOM 2313 O O . HIS A 1 295 ? 8.865 -10.784 -1.117 1.00 91.25 295 HIS A O 1
ATOM 2319 N N . TYR A 1 296 ? 7.581 -10.971 -2.946 1.00 88.50 296 TYR A N 1
ATOM 2320 C CA . TYR A 1 296 ? 6.752 -12.054 -2.422 1.00 88.50 296 TYR A CA 1
ATOM 2321 C C . TYR A 1 296 ? 7.585 -13.283 -2.044 1.00 88.50 296 TYR A C 1
ATOM 2323 O O . TYR A 1 296 ? 7.404 -13.838 -0.953 1.00 88.50 296 TYR A O 1
ATOM 2331 N N . LEU A 1 297 ? 8.498 -13.704 -2.922 1.00 89.88 297 LEU A N 1
ATOM 2332 C CA . LEU A 1 297 ? 9.364 -14.855 -2.700 1.00 89.88 297 LEU A CA 1
ATOM 2333 C C . LEU A 1 297 ? 10.283 -14.615 -1.498 1.00 89.88 297 LEU A C 1
ATOM 2335 O O . LEU A 1 297 ? 10.373 -15.473 -0.617 1.00 89.88 297 LEU A O 1
ATOM 2339 N N . ALA A 1 298 ? 10.877 -13.422 -1.400 1.00 89.94 298 ALA A N 1
ATOM 2340 C CA . ALA A 1 298 ? 11.703 -13.029 -0.261 1.00 89.94 298 ALA A CA 1
ATOM 2341 C C . ALA A 1 298 ? 10.906 -13.024 1.053 1.00 89.94 298 ALA A C 1
ATOM 2343 O O . ALA A 1 298 ? 11.328 -13.616 2.047 1.00 89.94 298 ALA A O 1
ATOM 2344 N N . MET A 1 299 ? 9.709 -12.430 1.060 1.00 87.19 299 MET A N 1
ATOM 2345 C CA . MET A 1 299 ? 8.823 -12.424 2.228 1.00 87.19 299 MET A CA 1
ATOM 2346 C C . MET A 1 299 ? 8.473 -13.850 2.676 1.00 87.19 299 MET A C 1
ATOM 2348 O O . MET A 1 299 ? 8.511 -14.155 3.872 1.00 87.19 299 MET A O 1
ATOM 2352 N N . ARG A 1 300 ? 8.169 -14.752 1.734 1.00 85.19 300 ARG A N 1
ATOM 2353 C CA . ARG A 1 300 ? 7.886 -16.166 2.029 1.00 85.19 300 ARG A CA 1
ATOM 2354 C C . ARG A 1 300 ? 9.110 -16.886 2.589 1.00 85.19 300 ARG A C 1
ATOM 2356 O O . ARG A 1 300 ? 8.981 -17.534 3.627 1.00 85.19 300 ARG A O 1
ATOM 2363 N N . ALA A 1 301 ? 10.280 -16.716 1.973 1.00 87.31 301 ALA A N 1
ATOM 2364 C CA . ALA A 1 301 ? 11.541 -17.295 2.439 1.00 87.31 301 ALA A CA 1
ATOM 2365 C C . ALA A 1 301 ? 11.925 -16.802 3.848 1.00 87.31 301 ALA A C 1
ATOM 2367 O O . ALA A 1 301 ? 12.440 -17.562 4.666 1.00 87.31 301 ALA A O 1
ATOM 2368 N N . PHE A 1 302 ? 11.610 -15.547 4.177 1.00 86.81 302 PHE A N 1
ATOM 2369 C CA . PHE A 1 302 ? 11.874 -14.955 5.490 1.00 86.81 302 PHE A CA 1
ATOM 2370 C C . PHE A 1 302 ? 10.796 -15.231 6.547 1.00 86.81 302 PHE A C 1
ATOM 2372 O O . PHE A 1 302 ? 10.962 -14.827 7.703 1.00 86.81 302 PHE A O 1
ATOM 2379 N N . GLY A 1 303 ? 9.731 -15.958 6.195 1.00 80.69 303 GLY A N 1
ATOM 2380 C CA . GLY A 1 303 ? 8.694 -16.403 7.128 1.00 80.69 303 GLY A CA 1
ATOM 2381 C C . GLY A 1 303 ? 7.607 -15.366 7.422 1.00 80.69 303 GLY A C 1
ATOM 2382 O O . GLY A 1 303 ? 6.983 -15.419 8.486 1.00 80.69 303 GLY A O 1
ATOM 2383 N N . TYR A 1 304 ? 7.366 -14.420 6.510 1.00 79.81 304 TYR A N 1
ATOM 2384 C CA . TYR A 1 304 ? 6.240 -13.494 6.625 1.00 79.81 304 TYR A CA 1
ATOM 2385 C C . TYR A 1 304 ? 4.913 -14.253 6.548 1.00 79.81 304 TYR A C 1
ATOM 2387 O O . TYR A 1 304 ? 4.738 -15.201 5.777 1.00 79.81 304 TYR A O 1
ATOM 2395 N N . ARG A 1 305 ? 3.939 -13.804 7.341 1.00 71.81 305 ARG A N 1
ATOM 2396 C CA . ARG A 1 305 ? 2.579 -14.358 7.358 1.00 71.81 305 ARG A CA 1
ATOM 2397 C C . ARG A 1 305 ? 1.646 -13.479 6.534 1.00 71.81 305 ARG A C 1
ATOM 2399 O O . ARG A 1 305 ? 1.863 -12.278 6.412 1.00 71.81 305 ARG A O 1
ATOM 2406 N N . ASN A 1 306 ? 0.582 -14.077 5.995 1.00 66.19 306 ASN A N 1
ATOM 2407 C CA . ASN A 1 306 ? -0.443 -13.373 5.215 1.00 66.19 306 ASN A CA 1
ATOM 2408 C C . ASN A 1 306 ? 0.129 -12.545 4.046 1.00 66.19 306 ASN A C 1
ATOM 2410 O O . ASN A 1 306 ? -0.353 -11.446 3.801 1.00 66.19 306 ASN A O 1
ATOM 2414 N N . VAL A 1 307 ? 1.145 -13.065 3.341 1.00 69.38 307 VAL A N 1
ATOM 2415 C CA . VAL A 1 307 ? 1.739 -12.384 2.177 1.00 69.38 307 VAL A CA 1
ATOM 2416 C C . VAL A 1 307 ? 0.783 -12.439 0.989 1.00 69.38 307 VAL A C 1
ATOM 2418 O O . VAL A 1 307 ? 0.336 -13.533 0.622 1.00 69.38 307 VAL A O 1
ATOM 2421 N N . GLN A 1 308 ? 0.484 -11.284 0.401 1.00 66.94 308 GLN A N 1
ATOM 2422 C CA . GLN A 1 308 ? -0.453 -11.112 -0.707 1.00 66.94 308 GLN A CA 1
ATOM 2423 C C . GLN A 1 308 ? 0.104 -10.122 -1.730 1.00 66.94 308 GLN A C 1
ATOM 2425 O O . GLN A 1 308 ? 0.716 -9.138 -1.332 1.00 66.94 308 GLN A O 1
ATOM 2430 N N . MET A 1 309 ? -0.159 -10.365 -3.015 1.00 70.12 309 MET A N 1
ATOM 2431 C CA . MET A 1 309 ? 0.131 -9.434 -4.109 1.00 70.12 309 MET A CA 1
ATOM 2432 C C . MET A 1 309 ? -1.165 -8.769 -4.577 1.00 70.12 309 MET A C 1
ATOM 2434 O O . MET A 1 309 ? -2.215 -9.417 -4.614 1.00 70.12 309 MET A O 1
ATOM 2438 N N . LEU A 1 310 ? -1.096 -7.486 -4.918 1.00 62.38 310 LEU A N 1
ATOM 2439 C CA . LEU A 1 310 ? -2.167 -6.712 -5.544 1.00 62.38 310 LEU A CA 1
ATOM 2440 C C . LEU A 1 310 ? -1.571 -5.965 -6.738 1.00 62.38 310 LEU A C 1
ATOM 2442 O O . LEU A 1 310 ? -0.538 -5.330 -6.572 1.00 62.38 310 LEU A O 1
ATOM 2446 N N . ALA A 1 311 ? -2.193 -6.024 -7.915 1.00 62.38 311 ALA A N 1
ATOM 2447 C CA . ALA A 1 311 ? -1.765 -5.220 -9.060 1.00 62.38 311 ALA A CA 1
ATOM 2448 C C . ALA A 1 311 ? -2.497 -3.873 -9.013 1.00 62.38 311 ALA A C 1
ATOM 2450 O O . ALA A 1 311 ? -3.724 -3.844 -9.009 1.00 62.38 311 ALA A O 1
ATOM 2451 N N . LEU A 1 312 ? -1.784 -2.755 -8.920 1.00 59.16 312 LEU A N 1
ATOM 2452 C CA . LEU A 1 312 ? -2.396 -1.429 -8.882 1.00 59.16 312 LEU A CA 1
ATOM 2453 C C . LEU A 1 312 ? -2.310 -0.791 -10.268 1.00 59.16 312 LEU A C 1
ATOM 2455 O O . LEU A 1 312 ? -1.206 -0.670 -10.807 1.00 59.16 312 LEU A O 1
ATOM 2459 N N . PRO A 1 313 ? -3.436 -0.332 -10.840 1.00 54.72 313 PRO A N 1
ATOM 2460 C CA . PRO A 1 313 ? -3.407 0.435 -12.077 1.00 54.72 313 PRO A CA 1
ATOM 2461 C C . PRO A 1 313 ? -2.448 1.624 -11.940 1.00 54.72 313 PRO A C 1
ATOM 2463 O O . PRO A 1 313 ? -2.534 2.371 -10.965 1.00 54.72 313 PRO A O 1
ATOM 2466 N N . LEU A 1 314 ? -1.547 1.791 -12.914 1.00 54.69 314 LEU A N 1
ATOM 2467 C CA . LEU A 1 314 ? -0.650 2.949 -13.091 1.00 54.69 314 LEU A CA 1
ATOM 2468 C C . LEU A 1 314 ? 0.445 3.162 -12.027 1.00 54.69 314 LEU A C 1
ATOM 2470 O O . LEU A 1 314 ? 1.421 3.847 -12.308 1.00 54.69 314 LEU A O 1
ATOM 2474 N N . VAL A 1 315 ? 0.307 2.594 -10.826 1.00 56.81 315 VAL A N 1
ATOM 2475 C CA . VAL A 1 315 ? 1.273 2.746 -9.720 1.00 56.81 315 VAL A CA 1
ATOM 2476 C C . VAL A 1 315 ? 2.243 1.562 -9.643 1.00 56.81 315 VAL A C 1
ATOM 2478 O O . VAL A 1 315 ? 3.367 1.732 -9.185 1.00 56.81 315 VAL A O 1
ATOM 2481 N N . GLY A 1 316 ? 1.832 0.379 -10.111 1.00 63.91 316 GLY A N 1
ATOM 2482 C CA . GLY A 1 316 ? 2.620 -0.853 -10.031 1.00 63.91 316 GLY A CA 1
ATOM 2483 C C . GLY A 1 316 ? 1.942 -1.905 -9.158 1.00 63.91 316 GLY A C 1
ATOM 2484 O O . GLY A 1 316 ? 0.761 -1.800 -8.854 1.00 63.91 316 GLY A O 1
ATOM 2485 N N . GLY A 1 317 ? 2.642 -2.956 -8.757 1.00 60.50 317 GLY A N 1
ATOM 2486 C CA . GLY A 1 317 ? 2.098 -3.943 -7.835 1.00 60.50 317 GLY A CA 1
ATOM 2487 C C . GLY A 1 317 ? 2.420 -3.568 -6.388 1.00 60.50 317 GLY A C 1
ATOM 2488 O O . GLY A 1 317 ? 3.251 -2.710 -6.129 1.00 60.50 317 GLY A O 1
ATOM 2489 N N . VAL A 1 318 ? 1.707 -4.155 -5.429 1.00 63.31 318 VAL A N 1
ATOM 2490 C CA . VAL A 1 318 ? 2.027 -4.023 -4.006 1.00 63.31 318 VAL A CA 1
ATOM 2491 C C . VAL A 1 318 ? 1.955 -5.384 -3.341 1.00 63.31 318 VAL A C 1
ATOM 2493 O O . VAL A 1 318 ? 0.913 -6.053 -3.331 1.00 63.31 318 VAL A O 1
ATOM 2496 N N . THR A 1 319 ? 3.061 -5.755 -2.713 1.00 56.88 319 THR A N 1
ATOM 2497 C CA . THR A 1 319 ? 3.180 -6.911 -1.834 1.00 56.88 319 THR A CA 1
ATOM 2498 C C . THR A 1 319 ? 2.972 -6.517 -0.375 1.00 56.88 319 THR A C 1
ATOM 2500 O O . THR A 1 319 ? 3.673 -5.691 0.201 1.00 56.88 319 THR A O 1
ATOM 2503 N N . ILE A 1 320 ? 1.971 -7.123 0.264 1.00 58.66 320 ILE A N 1
ATOM 2504 C CA . ILE A 1 320 ? 1.634 -6.868 1.668 1.00 58.66 320 ILE A CA 1
ATOM 2505 C C . ILE A 1 320 ? 1.869 -8.150 2.452 1.00 58.66 320 ILE A C 1
ATOM 2507 O O . ILE A 1 320 ? 1.242 -9.167 2.161 1.00 58.66 320 ILE A O 1
ATOM 2511 N N . GLY A 1 321 ? 2.716 -8.099 3.477 1.00 55.59 321 GLY A N 1
ATOM 2512 C CA . GLY A 1 321 ? 2.964 -9.214 4.387 1.00 55.59 321 GLY A CA 1
ATOM 2513 C C . GLY A 1 321 ? 3.181 -8.743 5.822 1.00 55.59 321 GLY A C 1
ATOM 2514 O O . GLY A 1 321 ? 3.634 -7.627 6.066 1.00 55.59 321 GLY A O 1
ATOM 2515 N N . HIS A 1 322 ? 2.862 -9.603 6.788 1.00 63.06 322 HIS A N 1
ATOM 2516 C CA . HIS A 1 322 ? 3.143 -9.349 8.198 1.00 63.06 322 HIS A CA 1
ATOM 2517 C C . HIS A 1 322 ? 4.479 -9.990 8.591 1.00 63.06 322 HIS A C 1
ATOM 2519 O O . HIS A 1 322 ? 4.623 -11.216 8.557 1.00 63.06 322 HIS A O 1
ATOM 2525 N N . GLU A 1 323 ? 5.448 -9.153 8.960 1.00 72.31 323 GLU A N 1
ATOM 2526 C CA . GLU A 1 323 ? 6.776 -9.574 9.407 1.00 72.31 323 GLU A CA 1
ATOM 2527 C C . GLU A 1 323 ? 6.686 -10.185 10.811 1.00 72.31 323 GLU A C 1
ATOM 2529 O O . GLU A 1 323 ? 6.357 -9.501 11.776 1.00 72.31 323 GLU A O 1
ATOM 2534 N N . ALA A 1 324 ? 6.972 -11.482 10.936 1.00 60.78 324 ALA A N 1
ATOM 2535 C CA . ALA A 1 324 ? 6.920 -12.170 12.227 1.00 60.78 324 ALA A CA 1
ATOM 2536 C C . ALA A 1 324 ? 8.177 -11.935 13.086 1.00 60.78 324 ALA A C 1
ATOM 2538 O O . ALA A 1 324 ? 8.121 -12.062 14.307 1.00 60.78 324 ALA A O 1
ATOM 2539 N N . ARG A 1 325 ? 9.323 -11.648 12.452 1.00 70.06 325 ARG A N 1
ATOM 2540 C CA . ARG A 1 325 ? 10.622 -11.432 13.106 1.00 70.06 325 ARG A CA 1
ATOM 2541 C C . ARG A 1 325 ? 11.384 -10.319 12.381 1.00 70.06 325 ARG A C 1
ATOM 2543 O O . ARG A 1 325 ? 11.984 -10.613 11.347 1.00 70.06 325 ARG A O 1
ATOM 2550 N N . PRO A 1 326 ? 11.346 -9.077 12.891 1.00 76.19 326 PRO A N 1
ATOM 2551 C CA . PRO A 1 326 ? 11.981 -7.954 12.225 1.00 76.19 326 PRO A CA 1
ATOM 2552 C C . PRO A 1 326 ? 13.511 -8.044 12.220 1.00 76.19 326 PRO A C 1
ATOM 2554 O O . PRO A 1 326 ? 14.148 -8.164 13.264 1.00 76.19 326 PRO A O 1
ATOM 2557 N N . ASP A 1 327 ? 14.109 -8.008 11.027 1.00 85.94 327 ASP A N 1
ATOM 2558 C CA . ASP A 1 327 ? 15.555 -8.165 10.807 1.00 85.94 327 ASP A CA 1
ATOM 2559 C C . ASP A 1 327 ? 16.015 -7.243 9.672 1.00 85.94 327 ASP A C 1
ATOM 2561 O O . ASP A 1 327 ? 15.534 -7.335 8.540 1.00 85.94 327 ASP A O 1
ATOM 2565 N N . ALA A 1 328 ? 16.963 -6.354 9.972 1.00 87.44 328 ALA A N 1
ATOM 2566 C CA . ALA A 1 328 ? 17.451 -5.368 9.017 1.00 87.44 328 ALA A CA 1
ATOM 2567 C C . ALA A 1 328 ? 18.066 -6.023 7.767 1.00 87.44 328 ALA A C 1
ATOM 2569 O O . ALA A 1 328 ? 17.816 -5.560 6.655 1.00 87.44 328 ALA A O 1
ATOM 2570 N N . ALA A 1 329 ? 18.804 -7.132 7.917 1.00 90.44 329 ALA A N 1
ATOM 2571 C CA . ALA A 1 329 ? 19.435 -7.818 6.785 1.00 90.44 329 ALA A CA 1
ATOM 2572 C C . ALA A 1 329 ? 18.383 -8.395 5.831 1.00 90.44 329 ALA A C 1
ATOM 2574 O O . ALA A 1 329 ? 18.505 -8.278 4.613 1.00 90.44 329 ALA A O 1
ATOM 2575 N N . ARG A 1 330 ? 17.318 -8.977 6.393 1.00 91.00 330 ARG A N 1
ATOM 2576 C CA . ARG A 1 330 ? 16.198 -9.526 5.619 1.00 91.00 330 ARG A CA 1
ATOM 2577 C C . ARG A 1 330 ? 15.426 -8.433 4.899 1.00 91.00 330 ARG A C 1
ATOM 2579 O O . ARG A 1 330 ? 15.033 -8.643 3.761 1.00 91.00 330 ARG A O 1
ATOM 2586 N N . ARG A 1 331 ? 15.242 -7.266 5.524 1.00 89.69 331 ARG A N 1
ATOM 2587 C CA . ARG A 1 331 ? 14.593 -6.116 4.880 1.00 89.69 331 ARG A CA 1
ATOM 2588 C C . ARG A 1 331 ? 15.385 -5.607 3.683 1.00 89.69 331 ARG A C 1
ATOM 2590 O O . ARG A 1 331 ? 14.796 -5.433 2.628 1.00 89.69 331 ARG A O 1
ATOM 2597 N N . ALA A 1 332 ? 16.704 -5.456 3.810 1.00 92.31 332 ALA A N 1
ATOM 2598 C CA . ALA A 1 332 ? 17.537 -5.056 2.678 1.00 92.31 332 ALA A CA 1
ATOM 2599 C C . ALA A 1 332 ? 17.495 -6.083 1.538 1.00 92.31 332 ALA A C 1
ATOM 2601 O O . ALA A 1 332 ? 17.275 -5.709 0.392 1.00 92.31 332 ALA A O 1
ATOM 2602 N N . TRP A 1 333 ? 17.635 -7.379 1.842 1.00 93.56 333 TRP A N 1
ATOM 2603 C CA . TRP A 1 333 ? 17.508 -8.422 0.819 1.00 93.56 333 TRP A CA 1
ATOM 2604 C C . TRP A 1 333 ? 16.117 -8.459 0.192 1.00 93.56 333 TRP A C 1
ATOM 2606 O O . TRP A 1 333 ? 16.012 -8.614 -1.013 1.00 93.56 333 TRP A O 1
ATOM 2616 N N . MET A 1 334 ? 15.054 -8.281 0.976 1.00 90.88 334 MET A N 1
ATOM 2617 C CA . MET A 1 334 ? 13.689 -8.211 0.458 1.00 90.88 334 MET A CA 1
ATOM 2618 C C . MET A 1 334 ? 13.518 -7.038 -0.513 1.00 90.88 334 MET A C 1
ATOM 2620 O O . MET A 1 334 ? 12.962 -7.253 -1.586 1.00 90.88 334 MET A O 1
ATOM 2624 N N . SER A 1 335 ? 14.043 -5.854 -0.182 1.00 91.88 335 SER A N 1
ATOM 2625 C CA . SER A 1 335 ? 14.051 -4.698 -1.087 1.00 91.88 335 SER A CA 1
ATOM 2626 C C . SER A 1 335 ? 14.891 -4.938 -2.341 1.00 91.88 335 SER A C 1
ATOM 2628 O O . SER A 1 335 ? 14.510 -4.485 -3.403 1.00 91.88 335 SER A O 1
ATOM 2630 N N . LEU A 1 336 ? 15.994 -5.692 -2.267 1.00 94.69 336 LEU A N 1
ATOM 2631 C CA . LEU A 1 336 ? 16.798 -6.050 -3.447 1.00 94.69 336 LEU A CA 1
ATOM 2632 C C . LEU A 1 336 ? 16.157 -7.138 -4.316 1.00 94.69 336 LEU A C 1
ATOM 2634 O O . LEU A 1 336 ? 16.367 -7.162 -5.526 1.00 94.69 336 LEU A O 1
ATOM 2638 N N . MET A 1 337 ? 15.393 -8.051 -3.717 1.00 94.75 337 MET A N 1
ATOM 2639 C CA . MET A 1 337 ? 14.744 -9.147 -4.438 1.00 94.75 337 MET A CA 1
ATOM 2640 C C . MET A 1 337 ? 13.609 -8.675 -5.343 1.00 94.75 337 MET A C 1
ATOM 2642 O O . MET A 1 337 ? 13.249 -9.438 -6.227 1.00 94.75 337 MET A O 1
ATOM 2646 N N . GLY A 1 338 ? 13.091 -7.455 -5.171 1.00 91.69 338 GLY A N 1
ATOM 2647 C CA . GLY A 1 338 ? 12.203 -6.819 -6.148 1.00 91.69 338 GLY A CA 1
ATOM 2648 C C . GLY A 1 338 ? 12.906 -6.559 -7.486 1.00 91.69 338 GLY A C 1
ATOM 2649 O O . GLY A 1 338 ? 12.586 -7.203 -8.485 1.00 91.69 338 GLY A O 1
ATOM 2650 N N . PRO A 1 339 ? 13.927 -5.681 -7.526 1.00 95.12 339 PRO A N 1
ATOM 2651 C CA . PRO A 1 339 ? 14.598 -5.304 -8.763 1.00 95.12 339 PRO A CA 1
ATOM 2652 C C . PRO A 1 339 ? 15.502 -6.386 -9.369 1.00 95.12 339 PRO A C 1
ATOM 2654 O O . PRO A 1 339 ? 15.640 -6.456 -10.591 1.00 95.12 339 PRO A O 1
ATOM 2657 N N . LEU A 1 340 ? 16.128 -7.238 -8.550 1.00 95.25 340 LEU A N 1
ATOM 2658 C CA . LEU A 1 340 ? 17.151 -8.184 -9.018 1.00 95.25 340 LEU A CA 1
ATOM 2659 C C . LEU A 1 340 ? 16.680 -9.134 -10.138 1.00 95.25 340 LEU A C 1
ATOM 2661 O O . LEU A 1 340 ? 17.364 -9.195 -11.162 1.00 95.25 340 LEU A O 1
ATOM 2665 N N . PRO A 1 341 ? 15.544 -9.852 -10.014 1.00 95.75 341 PRO A N 1
ATOM 2666 C CA . PRO A 1 341 ? 15.055 -10.729 -11.077 1.00 95.75 341 PRO A CA 1
ATOM 2667 C C . PRO A 1 341 ? 14.814 -9.984 -12.391 1.00 95.75 341 PRO A C 1
ATOM 2669 O O . PRO A 1 341 ? 15.175 -10.481 -13.454 1.00 95.75 341 PRO A O 1
ATOM 2672 N N . GLY A 1 342 ? 14.252 -8.775 -12.320 1.00 95.00 342 GLY A N 1
ATOM 2673 C CA . GLY A 1 342 ? 13.989 -7.963 -13.501 1.00 95.00 342 GLY A CA 1
ATOM 2674 C C . GLY A 1 342 ? 15.262 -7.454 -14.180 1.00 95.00 342 GLY A C 1
ATOM 2675 O O . GLY A 1 342 ? 15.339 -7.479 -15.405 1.00 95.00 342 GLY A O 1
ATOM 2676 N N . ILE A 1 343 ? 16.291 -7.079 -13.408 1.00 94.81 343 ILE A N 1
ATOM 2677 C CA . ILE A 1 343 ? 17.614 -6.714 -13.948 1.00 94.81 343 ILE A CA 1
ATOM 2678 C C . ILE A 1 343 ? 18.248 -7.908 -14.669 1.00 94.81 343 ILE A C 1
ATOM 2680 O O . ILE A 1 343 ? 18.736 -7.758 -15.788 1.00 94.81 343 ILE A O 1
ATOM 2684 N N . VAL A 1 344 ? 18.222 -9.096 -14.054 1.00 95.00 344 VAL A N 1
ATOM 2685 C CA . VAL A 1 344 ? 18.781 -10.317 -14.658 1.00 95.00 344 VAL A CA 1
ATOM 2686 C C . VAL A 1 344 ? 18.064 -10.649 -15.965 1.00 95.00 344 VAL A C 1
ATOM 2688 O O . VAL A 1 344 ? 18.724 -10.855 -16.978 1.00 95.00 344 VAL A O 1
ATOM 2691 N N . ILE A 1 345 ? 16.728 -10.652 -15.969 1.00 95.81 345 ILE A N 1
ATOM 2692 C CA . ILE A 1 345 ? 15.936 -10.936 -17.174 1.00 95.81 345 ILE A CA 1
ATOM 2693 C C . ILE A 1 345 ? 16.207 -9.898 -18.264 1.00 95.81 345 ILE A C 1
ATOM 2695 O O . ILE A 1 345 ? 16.439 -10.279 -19.407 1.00 95.81 345 ILE A O 1
ATOM 2699 N N . GLY A 1 346 ? 16.234 -8.608 -17.921 1.00 92.56 346 GLY A N 1
ATOM 2700 C CA . GLY A 1 346 ? 16.524 -7.541 -18.877 1.00 92.56 346 GLY A CA 1
ATOM 2701 C C . GLY A 1 346 ? 17.875 -7.727 -19.569 1.00 92.56 346 GLY A C 1
ATOM 2702 O O . GLY A 1 346 ? 17.947 -7.659 -20.793 1.00 92.56 346 GLY A O 1
ATOM 2703 N N . TRP A 1 347 ? 18.932 -8.050 -18.817 1.00 90.75 347 TRP A N 1
ATOM 2704 C CA . TRP A 1 347 ? 20.259 -8.292 -19.396 1.00 90.75 347 TRP A CA 1
ATOM 2705 C C . TRP A 1 347 ? 20.348 -9.588 -20.195 1.00 90.75 347 TRP A C 1
ATOM 2707 O O . TRP A 1 347 ? 21.021 -9.612 -21.221 1.00 90.75 347 TRP A O 1
ATOM 2717 N N . VAL A 1 348 ? 19.660 -10.649 -19.768 1.00 92.25 348 VAL A N 1
ATOM 2718 C CA . VAL A 1 348 ? 19.573 -11.892 -20.546 1.00 92.25 348 VAL A CA 1
ATOM 2719 C C . VAL A 1 348 ? 18.867 -11.641 -21.877 1.00 92.25 348 VAL A C 1
ATOM 2721 O O . VAL A 1 348 ? 19.352 -12.105 -22.903 1.00 92.25 348 VAL A O 1
ATOM 2724 N N . LEU A 1 349 ? 17.781 -10.861 -21.892 1.00 89.62 349 LEU A N 1
ATOM 2725 C CA . LEU A 1 349 ? 17.098 -10.479 -23.131 1.00 89.62 349 LEU A CA 1
ATOM 2726 C C . LEU A 1 349 ? 18.021 -9.683 -24.057 1.00 89.62 349 LEU A C 1
ATOM 2728 O O . LEU A 1 349 ? 18.121 -10.023 -25.231 1.00 89.62 349 LEU A O 1
ATOM 2732 N N . VAL A 1 350 ? 18.743 -8.686 -23.530 1.00 85.12 350 VAL A N 1
ATOM 2733 C CA . VAL A 1 350 ? 19.749 -7.943 -24.310 1.00 85.12 350 VAL A CA 1
ATOM 2734 C C . VAL A 1 350 ? 20.808 -8.891 -24.877 1.00 85.12 350 VAL A C 1
ATOM 2736 O O . VAL A 1 350 ? 21.106 -8.821 -26.064 1.00 85.12 350 VAL A O 1
ATOM 2739 N N . ALA A 1 351 ? 21.350 -9.805 -24.068 1.00 84.75 351 ALA A N 1
ATOM 2740 C CA . ALA A 1 351 ? 22.362 -10.759 -24.517 1.00 84.75 351 ALA A CA 1
ATOM 2741 C C . ALA A 1 351 ? 21.831 -11.696 -25.614 1.00 84.75 351 ALA A C 1
ATOM 2743 O O . ALA A 1 351 ? 22.507 -11.902 -26.616 1.00 84.75 351 ALA A O 1
ATOM 2744 N N . CYS A 1 352 ? 20.616 -12.230 -25.472 1.00 84.38 352 CYS A N 1
ATOM 2745 C CA . CYS A 1 352 ? 19.997 -13.072 -26.495 1.00 84.38 352 CYS A CA 1
ATOM 2746 C C . CYS A 1 352 ? 19.747 -12.310 -27.804 1.00 84.38 352 CYS A C 1
ATOM 2748 O O . CYS A 1 352 ? 20.032 -12.847 -28.871 1.00 84.38 352 CYS A O 1
ATOM 2750 N N . LEU A 1 353 ? 19.263 -11.067 -27.725 1.00 79.69 353 LEU A N 1
ATOM 2751 C CA . LEU A 1 353 ? 19.008 -10.219 -28.895 1.00 79.69 353 LEU A CA 1
ATOM 2752 C C . LEU A 1 353 ? 20.302 -9.808 -29.611 1.00 79.69 353 LEU A C 1
ATOM 2754 O O . LEU A 1 353 ? 20.318 -9.688 -30.829 1.00 79.69 353 LEU A O 1
ATOM 2758 N N . LEU A 1 354 ? 21.395 -9.637 -28.866 1.00 74.00 354 LEU A N 1
ATOM 2759 C CA . LEU A 1 354 ? 22.725 -9.397 -29.427 1.00 74.00 354 LEU A CA 1
ATOM 2760 C C . LEU A 1 354 ? 23.313 -10.620 -30.140 1.00 74.00 354 LEU A C 1
ATOM 2762 O O . LEU A 1 354 ? 24.117 -10.464 -31.052 1.00 74.00 354 LEU A O 1
ATOM 2766 N N . LEU A 1 355 ? 22.954 -11.828 -29.699 1.00 75.38 355 LEU A N 1
ATOM 2767 C CA . LEU A 1 355 ? 23.414 -13.083 -30.301 1.00 75.38 355 LEU A CA 1
ATOM 2768 C C . LEU A 1 355 ? 22.564 -13.508 -31.508 1.00 75.38 355 LEU A C 1
ATOM 2770 O O . LEU A 1 355 ? 23.031 -14.299 -32.326 1.00 75.38 355 LEU A O 1
ATOM 2774 N N . SER A 1 356 ? 21.331 -13.007 -31.640 1.00 68.44 356 SER A N 1
ATOM 2775 C CA . SER A 1 356 ? 20.565 -13.123 -32.885 1.00 68.44 356 SER A CA 1
ATOM 2776 C C . SER A 1 356 ? 21.152 -12.185 -33.943 1.00 68.44 356 SER A C 1
ATOM 2778 O O . SER A 1 356 ? 21.456 -11.044 -33.625 1.00 68.44 356 SER A O 1
ATOM 2780 N N . ALA A 1 357 ? 21.316 -12.655 -35.186 1.00 52.97 357 ALA A N 1
ATOM 2781 C CA . ALA A 1 357 ? 22.117 -12.044 -36.263 1.00 52.97 357 ALA A CA 1
ATOM 2782 C C . ALA A 1 357 ? 21.701 -10.630 -36.758 1.00 52.97 357 ALA A C 1
ATOM 2784 O O . ALA A 1 357 ? 22.168 -10.182 -37.807 1.00 52.97 357 ALA A O 1
ATOM 2785 N N . GLU A 1 358 ? 20.864 -9.901 -36.021 1.00 52.09 358 GLU A N 1
ATOM 2786 C CA . GLU A 1 358 ? 20.450 -8.532 -36.330 1.00 52.09 358 GLU A CA 1
ATOM 2787 C C . GLU A 1 358 ? 21.433 -7.515 -35.732 1.00 52.09 358 GLU A C 1
ATOM 2789 O O . GLU A 1 358 ? 21.319 -7.063 -34.591 1.00 52.09 358 GLU A O 1
ATOM 2794 N N . HIS A 1 359 ? 22.432 -7.151 -36.534 1.00 49.78 359 HIS A N 1
ATOM 2795 C CA . HIS A 1 359 ? 23.471 -6.191 -36.174 1.00 49.78 359 HIS A CA 1
ATOM 2796 C C . HIS A 1 359 ? 22.952 -4.751 -36.319 1.00 49.78 359 HIS A C 1
ATOM 2798 O O . HIS A 1 359 ? 23.200 -4.081 -37.316 1.00 49.78 359 HIS A O 1
ATOM 2804 N N . GLY A 1 360 ? 22.218 -4.274 -35.311 1.00 56.12 360 GLY A N 1
ATOM 2805 C CA . GLY A 1 360 ? 21.814 -2.871 -35.164 1.00 56.12 360 GLY A CA 1
ATOM 2806 C C . GLY A 1 360 ? 22.393 -2.232 -33.899 1.00 56.12 360 GLY A C 1
ATOM 2807 O O . GLY A 1 360 ? 22.830 -2.919 -32.973 1.00 56.12 360 GLY A O 1
ATOM 2808 N N . SER A 1 361 ? 22.392 -0.899 -33.813 1.00 60.81 361 SER A N 1
ATOM 2809 C CA . SER A 1 361 ? 22.845 -0.214 -32.598 1.00 60.81 361 SER A CA 1
ATOM 2810 C C . SER A 1 361 ? 21.898 -0.499 -31.424 1.00 60.81 361 SER A C 1
ATOM 2812 O O . SER A 1 361 ? 20.734 -0.098 -31.443 1.00 60.81 361 SER A O 1
ATOM 2814 N N . VAL A 1 362 ? 22.424 -1.139 -30.376 1.00 63.72 362 VAL A N 1
ATOM 2815 C CA . VAL A 1 362 ? 21.708 -1.505 -29.135 1.00 63.72 362 VAL A CA 1
ATOM 2816 C C . VAL A 1 362 ? 20.924 -0.334 -28.549 1.00 63.72 362 VAL A C 1
ATOM 2818 O O . VAL A 1 362 ? 19.778 -0.495 -28.143 1.00 63.72 362 VAL A O 1
ATOM 2821 N N . LEU A 1 363 ? 21.534 0.853 -28.525 1.00 59.91 363 LEU A N 1
ATOM 2822 C CA . LEU A 1 363 ? 20.921 2.051 -27.962 1.00 59.91 363 LEU A CA 1
ATOM 2823 C C . LEU A 1 363 ? 19.669 2.471 -28.745 1.00 59.91 363 LEU A C 1
ATOM 2825 O O . LEU A 1 363 ? 18.641 2.736 -28.136 1.00 59.91 363 LEU A O 1
ATOM 2829 N N . LEU A 1 364 ? 19.727 2.472 -30.079 1.00 59.41 364 LEU A N 1
ATOM 2830 C CA . LEU A 1 364 ? 18.589 2.835 -30.928 1.00 59.41 364 LEU A CA 1
ATOM 2831 C C . LEU A 1 364 ? 17.452 1.811 -30.809 1.00 59.41 364 LEU A C 1
ATOM 2833 O O . LEU A 1 364 ? 16.288 2.186 -30.717 1.00 59.41 364 LEU A O 1
ATOM 2837 N N . ASN A 1 365 ? 17.788 0.522 -30.717 1.00 67.25 365 ASN A N 1
ATOM 2838 C CA . ASN A 1 365 ? 16.795 -0.536 -30.536 1.00 67.25 365 ASN A CA 1
ATOM 2839 C C . ASN A 1 365 ? 16.118 -0.462 -29.156 1.00 67.25 365 ASN A C 1
ATOM 2841 O O . ASN A 1 365 ? 14.896 -0.567 -29.071 1.00 67.25 365 ASN A O 1
ATOM 2845 N N . LEU A 1 366 ? 16.873 -0.193 -28.082 1.00 63.38 366 LEU A N 1
ATOM 2846 C CA . LEU A 1 366 ? 16.316 0.037 -26.740 1.00 63.38 366 LEU A CA 1
ATOM 2847 C C . LEU A 1 366 ? 15.460 1.312 -26.650 1.00 63.38 366 LEU A C 1
ATOM 2849 O O . LEU A 1 366 ? 14.579 1.386 -25.795 1.00 63.38 366 LEU A O 1
ATOM 2853 N N . LEU A 1 367 ? 15.707 2.298 -27.519 1.00 59.12 367 LEU A N 1
ATOM 2854 C CA . LEU A 1 367 ? 14.945 3.547 -27.609 1.00 59.12 367 LEU A CA 1
ATOM 2855 C C . LEU A 1 367 ? 13.742 3.473 -28.570 1.00 59.12 367 LEU A C 1
ATOM 2857 O O . LEU A 1 367 ? 13.040 4.471 -28.713 1.00 59.12 367 LEU A O 1
ATOM 2861 N N . GLY A 1 368 ? 13.462 2.308 -29.172 1.00 54.88 368 GLY A N 1
ATOM 2862 C CA . GLY A 1 368 ? 12.263 2.085 -29.990 1.00 54.88 368 GLY A CA 1
ATOM 2863 C C . GLY A 1 368 ? 12.503 1.907 -31.492 1.00 54.88 368 GLY A C 1
ATOM 2864 O O . GLY A 1 368 ? 11.677 2.346 -32.283 1.00 54.88 368 GLY A O 1
ATOM 2865 N N . GLY A 1 369 ? 13.611 1.280 -31.899 1.00 56.47 369 GLY A N 1
ATOM 2866 C CA . GLY A 1 369 ? 13.863 0.935 -33.306 1.00 56.47 369 GLY A CA 1
ATOM 2867 C C . GLY A 1 369 ? 12.790 0.016 -33.925 1.00 56.47 369 GLY A C 1
ATOM 2868 O O . GLY A 1 369 ? 12.255 -0.867 -33.256 1.00 56.47 369 GLY A O 1
ATOM 2869 N N . ASN A 1 370 ? 12.511 0.193 -35.223 1.00 52.81 370 ASN A N 1
ATOM 2870 C CA . ASN A 1 370 ? 11.405 -0.449 -35.962 1.00 52.81 370 ASN A CA 1
ATOM 2871 C C . ASN A 1 370 ? 11.737 -1.843 -36.555 1.00 52.81 370 ASN A C 1
ATOM 2873 O O . ASN A 1 370 ? 11.287 -2.180 -37.646 1.00 52.81 370 ASN A O 1
ATOM 2877 N N . GLY A 1 371 ? 12.538 -2.663 -35.865 1.00 58.78 371 GLY A N 1
ATOM 2878 C CA . GLY A 1 371 ? 12.876 -4.025 -36.319 1.00 58.78 371 GLY A CA 1
ATOM 2879 C C . GLY A 1 371 ? 11.800 -5.075 -35.993 1.00 58.78 371 GLY A C 1
ATOM 2880 O O . GLY A 1 371 ? 10.960 -4.865 -35.118 1.00 58.78 371 GLY A O 1
ATOM 2881 N N . GLY A 1 372 ? 11.860 -6.259 -36.619 1.00 60.06 372 GLY A N 1
ATOM 2882 C CA . GLY A 1 372 ? 10.894 -7.355 -36.395 1.00 60.06 372 GLY A CA 1
ATOM 2883 C C . GLY A 1 372 ? 10.783 -7.828 -34.933 1.00 60.06 372 GLY A C 1
ATOM 2884 O O . GLY A 1 372 ? 9.741 -8.326 -34.510 1.00 60.06 372 GLY A O 1
ATOM 2885 N N . ASN A 1 373 ? 11.825 -7.593 -34.125 1.00 71.56 373 ASN A N 1
ATOM 2886 C CA . ASN A 1 373 ? 11.888 -7.909 -32.693 1.00 71.56 373 ASN A CA 1
ATOM 2887 C C . ASN A 1 373 ? 11.709 -6.683 -31.768 1.00 71.56 373 ASN A C 1
ATOM 2889 O O . ASN A 1 373 ? 12.097 -6.734 -30.598 1.00 71.56 373 ASN A O 1
ATOM 2893 N N . ALA A 1 374 ? 11.131 -5.575 -32.253 1.00 77.25 374 ALA A N 1
ATOM 2894 C CA . ALA A 1 374 ? 10.999 -4.319 -31.499 1.00 77.25 374 ALA A CA 1
ATOM 2895 C C . ALA A 1 374 ? 10.349 -4.489 -30.111 1.00 77.25 374 ALA A C 1
ATOM 2897 O O . ALA A 1 374 ? 10.772 -3.867 -29.136 1.00 77.25 374 ALA A O 1
ATOM 2898 N N . TRP A 1 375 ? 9.365 -5.386 -29.977 1.00 82.62 375 TRP A N 1
ATOM 2899 C CA . TRP A 1 375 ? 8.691 -5.643 -28.700 1.00 82.62 375 TRP A CA 1
ATOM 2900 C C . TRP A 1 375 ? 9.603 -6.304 -27.647 1.00 82.62 375 TRP A C 1
ATOM 2902 O O . TRP A 1 375 ? 9.434 -6.045 -26.455 1.00 82.62 375 TRP A O 1
ATOM 2912 N N . LEU A 1 376 ? 10.583 -7.123 -28.058 1.00 86.00 376 LEU A N 1
ATOM 2913 C CA . LEU A 1 376 ? 11.563 -7.749 -27.156 1.00 86.00 376 LEU A CA 1
ATOM 2914 C C . LEU A 1 376 ? 12.589 -6.729 -26.665 1.00 86.00 376 LEU A C 1
ATOM 2916 O O . LEU A 1 376 ? 12.913 -6.714 -25.477 1.00 86.00 376 LEU A O 1
ATOM 2920 N N . TRP A 1 377 ? 13.055 -5.848 -27.555 1.00 83.94 377 TRP A N 1
ATOM 2921 C CA . TRP A 1 377 ? 13.901 -4.713 -27.182 1.00 83.94 377 TRP A CA 1
ATOM 2922 C C . TRP A 1 377 ? 13.174 -3.770 -26.222 1.00 83.94 377 TRP A C 1
ATOM 2924 O O . TRP A 1 377 ? 13.733 -3.392 -25.192 1.00 83.94 377 TRP A O 1
ATOM 2934 N N . GLN A 1 378 ? 11.899 -3.477 -26.493 1.00 85.56 378 GLN A N 1
ATOM 2935 C CA . GLN A 1 378 ? 11.041 -2.707 -25.596 1.00 85.56 378 GLN A CA 1
ATOM 2936 C C . GLN A 1 378 ? 10.883 -3.402 -24.235 1.00 85.56 378 GLN A C 1
ATOM 2938 O O . GLN A 1 378 ? 11.023 -2.760 -23.196 1.00 85.56 378 GLN A O 1
ATOM 2943 N N . ALA A 1 379 ? 10.644 -4.717 -24.206 1.00 90.75 379 ALA A N 1
ATOM 2944 C CA . ALA A 1 379 ? 10.552 -5.471 -22.959 1.00 90.75 379 ALA A CA 1
ATOM 2945 C C . ALA A 1 379 ? 11.863 -5.426 -22.161 1.00 90.75 379 ALA A C 1
ATOM 2947 O O . ALA A 1 379 ? 11.835 -5.139 -20.963 1.00 90.75 379 ALA A O 1
ATOM 2948 N N . ALA A 1 380 ? 13.008 -5.647 -22.814 1.00 91.00 380 ALA A N 1
ATOM 2949 C CA . ALA A 1 380 ? 14.326 -5.561 -22.192 1.00 91.00 380 ALA A CA 1
ATOM 2950 C C . ALA A 1 380 ? 14.588 -4.163 -21.607 1.00 91.00 380 ALA A C 1
ATOM 2952 O O . ALA A 1 380 ? 15.000 -4.046 -20.450 1.00 91.00 380 ALA A O 1
ATOM 2953 N N . ALA A 1 381 ? 14.271 -3.107 -22.363 1.00 87.81 381 ALA A N 1
ATOM 2954 C CA . ALA A 1 381 ? 14.390 -1.724 -21.916 1.00 87.81 381 ALA A CA 1
ATOM 2955 C C . ALA A 1 381 ? 13.533 -1.453 -20.673 1.00 87.81 381 ALA A C 1
ATOM 2957 O O . ALA A 1 381 ? 14.039 -0.919 -19.689 1.00 87.81 381 ALA A O 1
ATOM 2958 N N . VAL A 1 382 ? 12.262 -1.871 -20.670 1.00 90.88 382 VAL A N 1
ATOM 2959 C CA . VAL A 1 382 ? 11.353 -1.668 -19.528 1.00 90.88 382 VAL A CA 1
ATOM 2960 C C . VAL A 1 382 ? 11.808 -2.471 -18.302 1.00 90.88 382 VAL A C 1
ATOM 2962 O O . VAL A 1 382 ? 11.786 -1.936 -17.191 1.00 90.88 382 VAL A O 1
ATOM 2965 N N . PHE A 1 383 ? 12.280 -3.714 -18.482 1.00 94.25 383 PHE A N 1
ATOM 2966 C CA . PHE A 1 383 ? 12.881 -4.513 -17.406 1.00 94.25 383 PHE A CA 1
ATOM 2967 C C . PHE A 1 383 ? 14.064 -3.791 -16.766 1.00 94.25 383 PHE A C 1
ATOM 2969 O O . PHE A 1 383 ? 14.097 -3.631 -15.546 1.00 94.25 383 PHE A O 1
ATOM 2976 N N . LEU A 1 384 ? 15.025 -3.332 -17.562 1.00 92.62 384 LEU A N 1
ATOM 2977 C CA . LEU A 1 384 ? 16.206 -2.661 -17.030 1.00 92.62 384 LEU A CA 1
ATOM 2978 C C . LEU A 1 384 ? 15.837 -1.313 -16.406 1.00 92.62 384 LEU A C 1
ATOM 2980 O O . LEU A 1 384 ? 16.200 -1.059 -15.260 1.00 92.62 384 LEU A O 1
ATOM 2984 N N . PHE A 1 385 ? 15.068 -0.484 -17.110 1.00 89.88 385 PHE A N 1
ATOM 2985 C CA . PHE A 1 385 ? 14.701 0.856 -16.661 1.00 89.88 385 PHE A CA 1
ATOM 2986 C C . PHE A 1 385 ? 13.954 0.836 -15.325 1.00 89.88 385 PHE A C 1
ATOM 2988 O O . PHE A 1 385 ? 14.403 1.466 -14.370 1.00 89.88 385 PHE A O 1
ATOM 2995 N N . LEU A 1 386 ? 12.854 0.079 -15.211 1.00 90.56 386 LEU A N 1
ATOM 2996 C CA . LEU A 1 386 ? 12.042 0.075 -13.988 1.00 90.56 386 LEU A CA 1
ATOM 2997 C C . LEU A 1 386 ? 12.781 -0.522 -12.794 1.00 90.56 386 LEU A C 1
ATOM 2999 O O . LEU A 1 386 ? 12.632 -0.043 -11.669 1.00 90.56 386 LEU A O 1
ATOM 3003 N N . ASN A 1 387 ? 13.581 -1.564 -13.012 1.00 94.31 387 ASN A N 1
ATOM 3004 C CA . ASN A 1 387 ? 14.275 -2.216 -11.910 1.00 94.31 387 ASN A CA 1
ATOM 3005 C C . ASN A 1 387 ? 15.526 -1.437 -11.478 1.00 94.31 387 ASN A C 1
ATOM 3007 O O . ASN A 1 387 ? 15.760 -1.323 -10.277 1.00 94.31 387 ASN A O 1
ATOM 3011 N N . TYR A 1 388 ? 16.276 -0.812 -12.394 1.00 93.19 388 TYR A N 1
ATOM 3012 C CA . TYR A 1 388 ? 17.357 0.104 -12.010 1.00 93.19 388 TYR A CA 1
ATOM 3013 C C . TYR A 1 388 ? 16.839 1.389 -11.370 1.00 93.19 388 TYR A C 1
ATOM 3015 O O . TYR A 1 388 ? 17.443 1.861 -10.407 1.00 93.19 388 TYR A O 1
ATOM 3023 N N . LEU A 1 389 ? 15.697 1.913 -11.828 1.00 89.94 389 LEU A N 1
ATOM 3024 C CA . LEU A 1 389 ? 15.026 3.016 -11.147 1.00 89.94 389 LEU A CA 1
ATOM 3025 C C . LEU A 1 389 ? 14.727 2.634 -9.692 1.00 89.94 389 LEU A C 1
ATOM 3027 O O . LEU A 1 389 ? 15.031 3.408 -8.791 1.00 89.94 389 LEU A O 1
ATOM 3031 N N . ASN A 1 390 ? 14.243 1.412 -9.439 1.00 91.88 390 ASN A N 1
ATOM 3032 C CA . ASN A 1 390 ? 13.996 0.927 -8.079 1.00 91.88 390 ASN A CA 1
ATOM 3033 C C . ASN A 1 390 ? 15.261 0.692 -7.238 1.00 91.88 390 ASN A C 1
ATOM 3035 O O . ASN A 1 390 ? 15.176 0.693 -6.014 1.00 91.88 390 ASN A O 1
ATOM 3039 N N . VAL A 1 391 ? 16.443 0.557 -7.844 1.00 94.19 391 VAL A N 1
ATOM 3040 C CA . VAL A 1 391 ? 17.722 0.477 -7.116 1.00 94.19 391 VAL A CA 1
ATOM 3041 C C . VAL A 1 391 ? 18.185 1.856 -6.626 1.00 94.19 391 VAL A C 1
ATOM 3043 O O . VAL A 1 391 ? 19.004 1.925 -5.712 1.00 94.19 391 VAL A O 1
ATOM 3046 N N . LEU A 1 392 ? 17.670 2.964 -7.170 1.00 91.44 392 LEU A N 1
ATOM 3047 C CA . LEU A 1 392 ? 18.103 4.296 -6.749 1.00 91.44 392 LEU A CA 1
ATOM 3048 C C . LEU A 1 392 ? 17.758 4.574 -5.272 1.00 91.44 392 LEU A C 1
ATOM 3050 O O . LEU A 1 392 ? 16.675 4.221 -4.794 1.00 91.44 392 LEU A O 1
ATOM 3054 N N . PRO A 1 393 ? 18.638 5.278 -4.535 1.00 90.62 393 PRO A N 1
ATOM 3055 C CA . PRO A 1 393 ? 18.451 5.582 -3.119 1.00 90.62 393 PRO A CA 1
ATOM 3056 C C . PRO A 1 393 ? 17.452 6.735 -2.885 1.00 90.62 393 PRO A C 1
ATOM 3058 O O . PRO A 1 393 ? 17.730 7.636 -2.100 1.00 90.62 393 PRO A O 1
ATOM 3061 N N . VAL A 1 394 ? 16.295 6.732 -3.556 1.00 87.31 394 VAL A N 1
ATOM 3062 C CA . VAL A 1 394 ? 15.298 7.817 -3.537 1.00 87.31 394 VAL A CA 1
ATOM 3063 C C . VAL A 1 394 ? 13.920 7.273 -3.142 1.00 87.31 394 VAL A C 1
ATOM 3065 O O . VAL A 1 394 ? 13.372 6.445 -3.856 1.00 87.31 394 VAL A O 1
ATOM 3068 N N . PRO A 1 395 ? 13.300 7.717 -2.033 1.00 82.94 395 PRO A N 1
ATOM 3069 C CA . PRO A 1 395 ? 11.932 7.312 -1.701 1.00 82.94 395 PRO A CA 1
ATOM 3070 C C . PRO A 1 395 ? 10.932 7.739 -2.797 1.00 82.94 395 PRO A C 1
ATOM 3072 O O . PRO A 1 395 ? 11.049 8.862 -3.286 1.00 82.94 395 PRO A O 1
ATOM 3075 N N . PRO A 1 396 ? 9.912 6.929 -3.146 1.00 79.94 396 PRO A N 1
ATOM 3076 C CA . PRO A 1 396 ? 9.464 5.678 -2.514 1.00 79.94 396 PRO A CA 1
ATOM 3077 C C . PRO A 1 396 ? 10.120 4.382 -3.043 1.00 79.94 396 PRO A C 1
ATOM 3079 O O . PRO A 1 396 ? 9.595 3.310 -2.771 1.00 79.94 396 PRO A O 1
ATOM 3082 N N . LEU A 1 397 ? 11.228 4.463 -3.781 1.00 89.56 397 LEU A N 1
ATOM 3083 C CA . LEU A 1 397 ? 11.877 3.319 -4.433 1.00 89.56 397 LEU A CA 1
ATOM 3084 C C . LEU A 1 397 ? 12.583 2.383 -3.434 1.00 89.56 397 LEU A C 1
ATOM 3086 O O . LEU A 1 397 ? 13.003 2.803 -2.347 1.00 89.56 397 LEU A O 1
ATOM 3090 N N . ASP A 1 398 ? 12.784 1.125 -3.832 1.00 92.12 398 ASP A N 1
ATOM 3091 C CA . ASP A 1 398 ? 13.379 0.082 -2.985 1.00 92.12 398 ASP A CA 1
ATOM 3092 C C . ASP A 1 398 ? 14.792 0.389 -2.489 1.00 92.12 398 ASP A C 1
ATOM 3094 O O . ASP A 1 398 ? 15.136 0.076 -1.344 1.00 92.12 398 ASP A O 1
ATOM 3098 N N . GLY A 1 399 ? 15.617 1.043 -3.304 1.00 92.00 399 GLY A N 1
ATOM 3099 C CA . GLY A 1 399 ? 16.984 1.412 -2.947 1.00 92.00 399 GLY A CA 1
ATOM 3100 C C . GLY A 1 399 ? 17.040 2.283 -1.693 1.00 92.00 399 GLY A C 1
ATOM 3101 O O . GLY A 1 399 ? 17.917 2.114 -0.841 1.00 92.00 399 GLY A O 1
ATOM 3102 N N . ALA A 1 400 ? 16.042 3.149 -1.481 1.00 90.31 400 ALA A N 1
ATOM 3103 C CA . ALA A 1 400 ? 15.945 3.928 -0.250 1.00 90.31 400 ALA A CA 1
ATOM 3104 C C . ALA A 1 400 ? 15.733 3.041 0.988 1.00 90.31 400 ALA A C 1
ATOM 3106 O O . ALA A 1 400 ? 16.230 3.375 2.068 1.00 90.31 400 ALA A O 1
ATOM 3107 N N . HIS A 1 401 ? 15.011 1.925 0.859 1.00 90.31 401 HIS A N 1
ATOM 3108 C CA . HIS A 1 401 ? 14.817 0.952 1.934 1.00 90.31 401 HIS A CA 1
ATOM 3109 C C . HIS A 1 401 ? 16.087 0.138 2.208 1.00 90.31 401 HIS A C 1
ATOM 3111 O O . HIS A 1 401 ? 16.401 -0.112 3.376 1.00 90.31 401 HIS A O 1
ATOM 3117 N N . VAL A 1 402 ? 16.868 -0.187 1.170 1.00 92.94 402 VAL A N 1
ATOM 3118 C CA . VAL A 1 402 ? 18.190 -0.824 1.312 1.00 92.94 402 VAL A CA 1
ATOM 3119 C C . VAL A 1 402 ? 19.137 0.075 2.107 1.00 92.94 402 VAL A C 1
ATOM 3121 O O . VAL A 1 402 ? 19.693 -0.365 3.115 1.00 92.94 402 VAL A O 1
ATOM 3124 N N . VAL A 1 403 ? 19.265 1.354 1.725 1.00 91.38 403 VAL A N 1
ATOM 3125 C CA . VAL A 1 403 ? 20.118 2.313 2.450 1.00 91.38 403 VAL A CA 1
ATOM 3126 C C . VAL A 1 403 ? 19.664 2.456 3.901 1.00 91.38 403 VAL A C 1
ATOM 3128 O O . VAL A 1 403 ? 20.484 2.360 4.812 1.00 91.38 403 VAL A O 1
ATOM 3131 N N . GLN A 1 404 ? 18.361 2.616 4.147 1.00 87.69 404 GLN A N 1
ATOM 3132 C CA . GLN A 1 404 ? 17.820 2.727 5.507 1.00 87.69 404 GLN A CA 1
ATOM 3133 C C . GLN A 1 404 ? 18.114 1.497 6.372 1.00 87.69 404 GLN A C 1
ATOM 3135 O O . GLN A 1 404 ? 18.410 1.645 7.555 1.00 87.69 404 GLN A O 1
ATOM 3140 N N . ALA A 1 405 ? 18.051 0.294 5.801 1.00 88.75 405 ALA A N 1
ATOM 3141 C CA . ALA A 1 405 ? 18.361 -0.936 6.519 1.00 88.75 405 ALA A CA 1
ATOM 3142 C C . ALA A 1 405 ? 19.866 -1.077 6.824 1.00 88.75 405 ALA A C 1
ATOM 3144 O O . ALA A 1 405 ? 20.231 -1.652 7.852 1.00 88.75 405 ALA A O 1
ATOM 3145 N N . LEU A 1 406 ? 20.737 -0.546 5.957 1.00 89.94 406 LEU A N 1
ATOM 3146 C CA . LEU A 1 406 ? 22.189 -0.515 6.165 1.00 89.94 406 LEU A CA 1
ATOM 3147 C C . LEU A 1 406 ? 22.609 0.479 7.257 1.00 89.94 406 LEU A C 1
ATOM 3149 O O . LEU A 1 406 ? 23.644 0.274 7.906 1.00 89.94 406 LEU A O 1
ATOM 3153 N N . LEU A 1 407 ? 21.813 1.530 7.486 1.00 86.88 407 LEU A N 1
ATOM 3154 C CA . LEU A 1 407 ? 22.061 2.488 8.558 1.00 86.88 407 LEU A CA 1
ATOM 3155 C C . LEU A 1 407 ? 22.006 1.802 9.935 1.00 86.88 407 LEU A C 1
ATOM 3157 O O . LEU A 1 407 ? 21.199 0.902 10.179 1.00 86.88 407 LEU A O 1
ATOM 3161 N N . PRO A 1 408 ? 22.858 2.220 10.885 1.00 78.69 408 PRO A N 1
ATOM 3162 C CA . PRO A 1 408 ? 22.806 1.683 12.236 1.00 78.69 408 PRO A CA 1
ATOM 3163 C C . PRO A 1 408 ? 21.456 2.006 12.892 1.00 78.69 408 PRO A C 1
ATOM 3165 O O . PRO A 1 408 ? 20.911 3.089 12.701 1.00 78.69 408 PRO A O 1
ATOM 3168 N N . VAL A 1 409 ? 20.969 1.125 13.774 1.00 64.19 409 VAL A N 1
ATOM 3169 C CA . VAL A 1 409 ? 19.766 1.357 14.616 1.00 64.19 409 VAL A CA 1
ATOM 3170 C C . VAL A 1 409 ? 19.910 2.646 15.458 1.00 64.19 409 VAL A C 1
ATOM 3172 O O . VAL A 1 409 ? 18.940 3.326 15.800 1.00 64.19 409 VAL A O 1
ATOM 3175 N N . GLY A 1 410 ? 21.166 3.041 15.709 1.00 66.50 410 GLY A N 1
ATOM 3176 C CA . GLY A 1 410 ? 21.618 4.315 16.272 1.00 66.50 410 GLY A CA 1
ATOM 3177 C C . GLY A 1 410 ? 21.286 5.577 15.449 1.00 66.50 410 GLY A C 1
ATOM 3178 O O . GLY A 1 410 ? 21.184 6.677 16.000 1.00 66.50 410 GLY A O 1
ATOM 3179 N N . GLY A 1 411 ? 21.067 5.424 14.148 1.00 79.56 411 GLY A N 1
ATOM 3180 C CA . GLY A 1 411 ? 21.066 6.483 13.144 1.00 79.56 411 GLY A CA 1
ATOM 3181 C C . GLY A 1 411 ? 19.690 6.936 12.668 1.00 79.56 411 GLY A C 1
ATOM 3182 O O . GLY A 1 411 ? 19.601 7.445 11.562 1.00 79.56 411 GLY A O 1
ATOM 3183 N N . ALA A 1 412 ? 18.615 6.795 13.449 1.00 82.44 412 ALA A N 1
ATOM 3184 C CA . ALA A 1 412 ? 17.270 7.206 13.012 1.00 82.44 412 ALA A CA 1
ATOM 3185 C C . ALA A 1 412 ? 17.196 8.672 12.521 1.00 82.44 412 ALA A C 1
ATOM 3187 O O . ALA A 1 412 ? 16.491 8.969 11.559 1.00 82.44 412 ALA A O 1
ATOM 3188 N N . ARG A 1 413 ? 17.973 9.588 13.123 1.00 86.19 413 ARG A N 1
ATOM 3189 C CA . ARG A 1 413 ? 18.106 10.971 12.626 1.00 86.19 413 ARG A CA 1
ATOM 3190 C C . ARG A 1 413 ? 18.820 11.029 11.276 1.00 86.19 413 ARG A C 1
ATOM 3192 O O . ARG A 1 413 ? 18.366 11.738 10.390 1.00 86.19 413 ARG A O 1
ATOM 3199 N N . LEU A 1 414 ? 19.898 10.261 11.112 1.00 87.94 414 LEU A N 1
ATOM 3200 C CA . LEU A 1 414 ? 20.620 10.148 9.844 1.00 87.94 414 LEU A CA 1
ATOM 3201 C C . LEU A 1 414 ? 19.713 9.581 8.746 1.00 87.94 414 LEU A C 1
ATOM 3203 O O . LEU A 1 414 ? 19.721 10.100 7.640 1.00 87.94 414 LEU A O 1
ATOM 3207 N N . ALA A 1 415 ? 18.876 8.591 9.068 1.00 85.94 415 ALA A N 1
ATOM 3208 C CA . ALA A 1 415 ? 17.867 8.069 8.153 1.00 85.94 415 ALA A CA 1
ATOM 3209 C C . ALA A 1 415 ? 16.867 9.159 7.743 1.00 85.94 415 ALA A C 1
ATOM 3211 O O . ALA A 1 415 ? 16.622 9.340 6.554 1.00 85.94 415 ALA A O 1
ATOM 3212 N N . ALA A 1 416 ? 16.337 9.926 8.705 1.00 87.06 416 ALA A N 1
ATOM 3213 C CA . ALA A 1 416 ? 15.424 11.034 8.425 1.00 87.06 416 ALA A CA 1
ATOM 3214 C C . ALA A 1 416 ? 16.063 12.109 7.526 1.00 87.06 416 ALA A C 1
ATOM 3216 O O . ALA A 1 416 ? 15.431 12.540 6.564 1.00 87.06 416 ALA A O 1
ATOM 3217 N N . VAL A 1 417 ? 17.317 12.496 7.792 1.00 90.69 417 VAL A N 1
ATOM 3218 C CA . VAL A 1 417 ? 18.075 13.442 6.952 1.00 90.69 417 VAL A CA 1
ATOM 3219 C C . VAL A 1 417 ? 18.295 12.874 5.554 1.00 90.69 417 VAL A C 1
ATOM 3221 O O . VAL A 1 417 ? 17.986 13.547 4.576 1.00 90.69 417 VAL A O 1
ATOM 3224 N N . PHE A 1 418 ? 18.766 11.628 5.455 1.00 90.62 418 PHE A N 1
ATOM 3225 C CA . PHE A 1 418 ? 18.966 10.934 4.185 1.00 90.62 418 PHE A CA 1
ATOM 3226 C C . PHE A 1 418 ? 17.691 10.945 3.340 1.00 90.62 418 PHE A C 1
ATOM 3228 O O . PHE A 1 418 ? 17.740 11.332 2.182 1.00 90.62 418 PHE A O 1
ATOM 3235 N N . ILE A 1 419 ? 16.546 10.594 3.930 1.00 87.38 419 ILE A N 1
ATOM 3236 C CA . ILE A 1 419 ? 15.246 10.607 3.252 1.00 87.38 419 ILE A CA 1
ATOM 3237 C C . ILE A 1 419 ? 14.935 11.995 2.692 1.00 87.38 419 ILE A C 1
ATOM 3239 O O . ILE A 1 419 ? 14.549 12.093 1.534 1.00 87.38 419 ILE A O 1
ATOM 3243 N N . VAL A 1 420 ? 15.071 13.053 3.500 1.00 91.06 420 VAL A N 1
ATOM 3244 C CA . VAL A 1 420 ? 14.750 14.422 3.067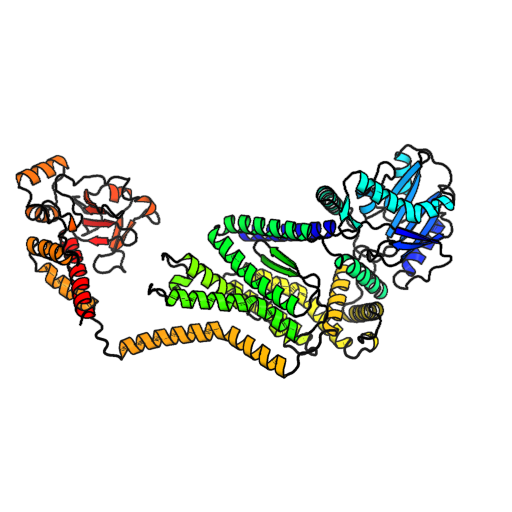 1.00 91.06 420 VAL A CA 1
ATOM 3245 C C . VAL A 1 420 ? 15.651 14.835 1.907 1.00 91.06 420 VAL A C 1
ATOM 3247 O O . VAL A 1 420 ? 15.148 15.273 0.876 1.00 91.06 420 VAL A O 1
ATOM 3250 N N . VAL A 1 421 ? 16.962 14.629 2.044 1.00 92.50 421 VAL A N 1
ATOM 3251 C CA . VAL A 1 421 ? 17.946 14.950 1.001 1.00 92.50 421 VAL A CA 1
ATOM 3252 C C . VAL A 1 421 ? 17.666 14.153 -0.275 1.00 92.50 421 VAL A C 1
ATOM 3254 O O . VAL A 1 421 ? 17.592 14.733 -1.355 1.00 92.50 421 VAL A O 1
ATOM 3257 N N . ALA A 1 422 ? 17.430 12.846 -0.154 1.00 90.75 422 ALA A N 1
ATOM 3258 C CA . ALA A 1 422 ? 17.120 11.971 -1.276 1.00 90.75 422 ALA A CA 1
ATOM 3259 C C . ALA A 1 422 ? 15.817 12.361 -1.987 1.00 90.75 422 ALA A C 1
ATOM 3261 O O . ALA A 1 422 ? 15.762 12.316 -3.210 1.00 90.75 422 ALA A O 1
ATOM 3262 N N . CYS A 1 423 ? 14.784 12.784 -1.251 1.00 91.25 423 CYS A N 1
ATOM 3263 C CA . CYS A 1 423 ? 13.529 13.251 -1.845 1.00 91.25 423 CYS A CA 1
ATOM 3264 C C . CYS A 1 423 ? 13.709 14.579 -2.590 1.00 91.25 423 CYS A C 1
ATOM 3266 O O . CYS A 1 423 ? 13.166 14.728 -3.678 1.00 91.25 423 CYS A O 1
ATOM 3268 N N . VAL A 1 424 ? 14.477 15.529 -2.039 1.00 92.75 424 VAL A N 1
ATOM 3269 C CA . VAL A 1 424 ? 14.749 16.821 -2.698 1.00 92.75 424 VAL A CA 1
ATOM 3270 C C . VAL A 1 424 ? 15.561 16.617 -3.976 1.00 92.75 424 VAL A C 1
ATOM 3272 O O . VAL A 1 424 ? 15.151 17.080 -5.038 1.00 92.75 424 VAL A O 1
ATOM 3275 N N . ILE A 1 425 ? 16.677 15.886 -3.892 1.00 91.94 425 ILE A N 1
ATOM 3276 C CA . ILE A 1 425 ? 17.529 15.594 -5.053 1.00 91.94 425 ILE A CA 1
ATOM 3277 C C . ILE A 1 425 ? 16.753 14.765 -6.080 1.00 91.94 425 ILE A C 1
ATOM 3279 O O . ILE A 1 425 ? 16.754 15.092 -7.262 1.00 91.94 425 ILE A O 1
ATOM 3283 N N . GLY A 1 426 ? 16.047 13.727 -5.631 1.00 88.62 426 GLY A N 1
ATOM 3284 C CA . GLY A 1 426 ? 15.243 12.865 -6.490 1.00 88.62 426 GLY A CA 1
ATOM 3285 C C . GLY A 1 426 ? 14.130 13.617 -7.216 1.00 88.62 426 GLY A C 1
ATOM 3286 O O . GLY A 1 426 ? 13.960 13.427 -8.416 1.00 88.62 426 GLY A O 1
ATOM 3287 N N . ALA A 1 427 ? 13.417 14.515 -6.530 1.00 90.06 427 ALA A N 1
ATOM 3288 C CA . ALA A 1 427 ? 12.400 15.355 -7.156 1.00 90.06 427 ALA A CA 1
ATOM 3289 C C . ALA A 1 427 ? 13.009 16.322 -8.181 1.00 90.06 427 ALA A C 1
ATOM 3291 O O . ALA A 1 427 ? 12.466 16.458 -9.274 1.00 90.06 427 ALA A O 1
ATOM 3292 N N . ALA A 1 428 ? 14.149 16.947 -7.869 1.00 91.00 428 ALA A N 1
ATOM 3293 C CA . ALA A 1 428 ? 14.843 17.839 -8.797 1.00 91.00 428 ALA A CA 1
ATOM 3294 C C . ALA A 1 428 ? 15.317 17.102 -10.062 1.00 91.00 428 ALA A C 1
ATOM 3296 O O . ALA A 1 428 ? 15.063 17.566 -11.172 1.00 91.00 428 ALA A O 1
ATOM 3297 N N . LEU A 1 429 ? 15.935 15.925 -9.904 1.00 87.19 429 LEU A N 1
ATOM 3298 C CA . LEU A 1 429 ? 16.365 15.082 -11.024 1.00 87.19 429 LEU A CA 1
ATOM 3299 C C . LEU A 1 429 ? 15.178 14.587 -11.856 1.00 87.19 429 LEU A C 1
ATOM 3301 O O . LEU A 1 429 ? 15.244 14.596 -13.081 1.00 87.19 429 LEU A O 1
ATOM 3305 N N . ALA A 1 430 ? 14.081 14.194 -11.206 1.00 87.50 430 ALA A N 1
ATOM 3306 C CA . ALA A 1 430 ? 12.872 13.758 -11.893 1.00 87.50 430 ALA A CA 1
ATOM 3307 C C . ALA A 1 430 ? 12.225 14.896 -12.698 1.00 87.50 430 ALA A C 1
ATOM 3309 O O . ALA A 1 430 ? 11.807 14.662 -13.826 1.00 87.50 430 ALA A O 1
ATOM 3310 N N . ILE A 1 431 ? 12.185 16.127 -12.170 1.00 88.38 431 ILE A N 1
ATOM 3311 C CA . ILE A 1 431 ? 11.715 17.307 -12.919 1.00 88.38 431 ILE A CA 1
ATOM 3312 C C . ILE A 1 431 ? 12.628 17.576 -14.114 1.00 88.38 431 ILE A C 1
ATOM 3314 O O . ILE A 1 431 ? 12.134 17.771 -15.221 1.00 88.38 431 ILE A O 1
ATOM 3318 N N . TRP A 1 432 ? 13.945 17.559 -13.895 1.00 89.56 432 TRP A N 1
ATOM 3319 C CA . TRP A 1 432 ? 14.933 17.792 -14.947 1.00 89.56 432 TRP A CA 1
ATOM 3320 C C . TRP A 1 432 ? 14.818 16.771 -16.089 1.00 89.56 432 TRP A C 1
ATOM 3322 O O . TRP A 1 432 ? 14.892 17.145 -17.253 1.00 89.56 432 TRP A O 1
ATOM 3332 N N . ALA A 1 433 ? 14.556 15.505 -15.762 1.00 81.69 433 ALA A N 1
ATOM 3333 C CA . ALA A 1 433 ? 14.368 14.430 -16.733 1.00 81.69 433 ALA A CA 1
ATOM 3334 C C . ALA A 1 433 ? 12.929 14.315 -17.289 1.00 81.69 433 ALA A C 1
ATOM 3336 O O . ALA A 1 433 ? 12.637 13.378 -18.025 1.00 81.69 433 ALA A O 1
ATOM 3337 N N . GLY A 1 434 ? 12.007 15.219 -16.929 1.00 82.94 434 GLY A N 1
ATOM 3338 C CA . GLY A 1 434 ? 10.613 15.200 -17.403 1.00 82.94 434 GLY A CA 1
ATOM 3339 C C . GLY A 1 434 ? 9.694 14.167 -16.726 1.00 82.94 434 GLY A C 1
ATOM 3340 O O . GLY A 1 434 ? 8.524 14.039 -17.084 1.00 82.94 434 GLY A O 1
ATOM 3341 N N . PHE A 1 435 ? 10.166 13.454 -15.700 1.00 82.50 435 PHE A N 1
ATOM 3342 C CA . PHE A 1 435 ? 9.391 12.483 -14.920 1.00 82.50 435 PHE A CA 1
ATOM 3343 C C . PHE A 1 435 ? 8.571 13.154 -13.804 1.00 82.50 435 PHE A C 1
ATOM 3345 O O . PHE A 1 435 ? 8.762 12.893 -12.612 1.00 82.50 435 PHE A O 1
ATOM 3352 N N . TYR A 1 436 ? 7.611 14.007 -14.174 1.00 82.56 436 TYR A N 1
ATOM 3353 C CA . TYR A 1 436 ? 6.809 14.790 -13.218 1.00 82.56 436 TYR A CA 1
ATOM 3354 C C . TYR A 1 436 ? 6.070 13.938 -12.176 1.00 82.56 436 TYR A C 1
ATOM 3356 O O . TYR A 1 436 ? 5.961 14.338 -11.018 1.00 82.56 436 TYR A O 1
ATOM 3364 N N . LEU A 1 437 ? 5.597 12.746 -12.554 1.00 77.25 437 LEU A N 1
ATOM 3365 C CA . LEU A 1 437 ? 4.952 11.823 -11.618 1.00 77.25 437 LEU A CA 1
ATOM 3366 C C . LEU A 1 437 ? 5.904 11.399 -10.493 1.00 77.25 437 LEU A C 1
ATOM 3368 O O . LEU A 1 437 ? 5.556 11.486 -9.315 1.00 77.25 437 LEU A O 1
ATOM 3372 N N . LEU A 1 438 ? 7.119 10.979 -10.849 1.00 80.81 438 LEU A N 1
ATOM 3373 C CA . LEU A 1 438 ? 8.133 10.576 -9.879 1.00 80.81 438 LEU A CA 1
ATOM 3374 C C . LEU A 1 438 ? 8.523 11.754 -8.976 1.00 80.81 438 LEU A C 1
ATOM 3376 O O . LEU A 1 438 ? 8.682 11.573 -7.770 1.00 80.81 438 LEU A O 1
ATOM 3380 N N . ALA A 1 439 ? 8.586 12.966 -9.535 1.00 86.06 439 ALA A N 1
ATOM 3381 C CA . ALA A 1 439 ? 8.839 14.179 -8.766 1.00 86.06 439 ALA A CA 1
ATOM 3382 C C . ALA A 1 439 ? 7.743 14.457 -7.728 1.00 86.06 439 ALA A C 1
ATOM 3384 O O . ALA A 1 439 ? 8.056 14.734 -6.571 1.00 86.06 439 ALA A O 1
ATOM 3385 N N . VAL A 1 440 ? 6.466 14.335 -8.108 1.00 85.25 440 VAL A N 1
ATOM 3386 C CA . VAL A 1 440 ? 5.333 14.502 -7.183 1.00 85.25 440 VAL A CA 1
ATOM 3387 C C . VAL A 1 440 ? 5.362 13.437 -6.086 1.00 85.25 440 VAL A C 1
ATOM 3389 O O . VAL A 1 440 ? 5.184 13.770 -4.914 1.00 85.25 440 VAL A O 1
ATOM 3392 N N . LEU A 1 441 ? 5.632 12.173 -6.431 1.00 83.06 441 LEU A N 1
ATOM 3393 C CA . LEU A 1 441 ? 5.737 11.086 -5.453 1.00 83.06 441 LEU A CA 1
ATOM 3394 C C . LEU A 1 441 ? 6.892 11.313 -4.467 1.00 83.06 441 LEU A C 1
ATOM 3396 O O . LEU A 1 441 ? 6.694 11.156 -3.263 1.00 83.06 441 LEU A O 1
ATOM 3400 N N . ALA A 1 442 ? 8.067 11.734 -4.945 1.00 85.75 442 ALA A N 1
ATOM 3401 C CA . ALA A 1 442 ? 9.209 12.075 -4.097 1.00 85.75 442 ALA A CA 1
ATOM 3402 C C . ALA A 1 442 ? 8.915 13.299 -3.207 1.00 85.75 442 ALA A C 1
ATOM 3404 O O . ALA A 1 442 ? 9.178 13.273 -2.003 1.00 85.75 442 ALA A O 1
ATOM 3405 N N . ALA A 1 443 ? 8.299 14.349 -3.757 1.00 86.12 443 ALA A N 1
ATOM 3406 C CA . ALA A 1 443 ? 7.931 15.551 -3.010 1.00 86.12 443 ALA A CA 1
ATOM 3407 C C . ALA A 1 443 ? 6.878 15.268 -1.926 1.00 86.12 443 ALA A C 1
ATOM 3409 O O . ALA A 1 443 ? 6.979 15.792 -0.816 1.00 86.12 443 ALA A O 1
ATOM 3410 N N . PHE A 1 444 ? 5.906 14.388 -2.189 1.00 86.25 444 PHE A N 1
ATOM 3411 C CA . PHE A 1 444 ? 4.889 14.003 -1.205 1.00 86.25 444 PHE A CA 1
ATOM 3412 C C . PHE A 1 444 ? 5.501 13.371 0.056 1.00 86.25 444 PHE A C 1
ATOM 3414 O O . PHE A 1 444 ? 4.992 13.553 1.164 1.00 86.25 444 PHE A O 1
ATOM 3421 N N . GLN A 1 445 ? 6.650 12.700 -0.066 1.00 85.31 445 GLN A N 1
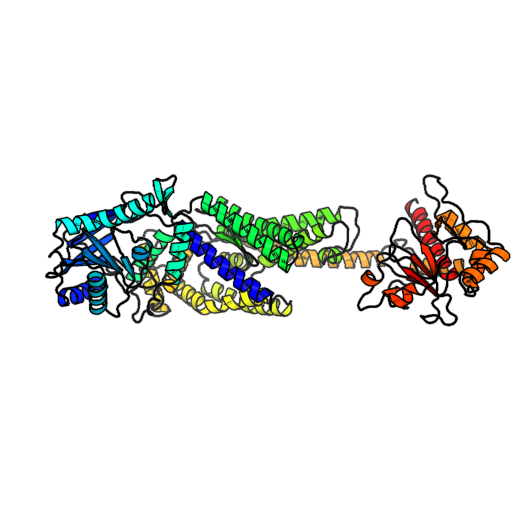ATOM 3422 C CA . GLN A 1 445 ? 7.358 12.126 1.081 1.00 85.31 445 GLN A CA 1
ATOM 3423 C C . GLN A 1 445 ? 7.898 13.196 2.044 1.00 85.31 445 GLN A C 1
ATOM 3425 O O . GLN A 1 445 ? 8.042 12.913 3.239 1.00 85.31 445 GLN A O 1
ATOM 3430 N N . LEU A 1 446 ? 8.131 14.428 1.571 1.00 88.38 446 LEU A N 1
ATOM 3431 C CA . LEU A 1 446 ? 8.583 15.553 2.399 1.00 88.38 446 LEU A CA 1
ATOM 3432 C C . LEU A 1 446 ? 7.518 16.011 3.401 1.00 88.38 446 LEU A C 1
ATOM 3434 O O . LEU A 1 446 ? 7.871 16.472 4.486 1.00 88.38 446 LEU A O 1
ATOM 3438 N N . VAL A 1 447 ? 6.228 15.791 3.115 1.00 88.75 447 VAL A N 1
ATOM 3439 C CA . VAL A 1 447 ? 5.127 16.060 4.064 1.00 88.75 447 VAL A CA 1
ATOM 3440 C C . VAL A 1 447 ? 5.330 15.285 5.374 1.00 88.75 447 VAL A C 1
ATOM 3442 O O . VAL A 1 447 ? 4.988 15.760 6.456 1.00 88.75 447 VAL A O 1
ATOM 3445 N N . ASN A 1 448 ? 5.974 14.116 5.301 1.00 86.00 448 ASN A N 1
ATOM 3446 C CA . ASN A 1 448 ? 6.247 13.255 6.448 1.00 86.00 448 ASN A CA 1
ATOM 3447 C C . ASN A 1 448 ? 7.594 13.541 7.139 1.00 86.00 448 ASN A C 1
ATOM 3449 O O . ASN A 1 448 ? 7.942 12.841 8.093 1.00 86.00 448 ASN A O 1
ATOM 3453 N N . ALA A 1 449 ? 8.361 14.552 6.709 1.00 88.38 449 ALA A N 1
ATOM 3454 C CA . ALA A 1 449 ? 9.690 14.845 7.255 1.00 88.38 449 ALA A CA 1
ATOM 3455 C C . ALA A 1 449 ? 9.651 15.152 8.762 1.00 88.38 449 ALA A C 1
ATOM 3457 O O . ALA A 1 449 ? 10.406 14.559 9.538 1.00 88.38 449 ALA A O 1
ATOM 3458 N N . ARG A 1 450 ? 8.712 16.006 9.198 1.00 90.69 450 ARG A N 1
ATOM 3459 C CA . ARG A 1 450 ? 8.501 16.325 10.623 1.00 90.69 450 ARG A CA 1
ATOM 3460 C C . ARG A 1 450 ? 8.222 15.066 11.439 1.00 90.69 450 ARG A C 1
ATOM 3462 O O . ARG A 1 450 ? 8.804 14.867 12.501 1.00 90.69 450 ARG A O 1
ATOM 3469 N N . THR A 1 451 ? 7.354 14.207 10.925 1.00 89.00 451 THR A N 1
ATOM 3470 C CA . THR A 1 451 ? 6.942 12.969 11.581 1.00 89.00 451 THR A CA 1
ATOM 3471 C C . THR A 1 451 ? 8.101 11.978 11.714 1.00 89.00 451 THR A C 1
ATOM 3473 O O . THR A 1 451 ? 8.298 11.394 12.780 1.00 89.00 451 THR A O 1
ATOM 3476 N N . ARG A 1 452 ? 8.936 11.845 10.673 1.00 88.69 452 ARG A N 1
ATOM 3477 C CA . ARG A 1 452 ? 10.159 11.021 10.701 1.00 88.69 452 ARG A CA 1
ATOM 3478 C C . ARG A 1 452 ? 11.184 11.561 11.700 1.00 88.69 452 ARG A C 1
ATOM 3480 O O . ARG A 1 452 ? 11.808 10.784 12.421 1.00 88.69 452 ARG A O 1
ATOM 3487 N N . TRP A 1 453 ? 11.316 12.883 11.803 1.00 90.69 453 TRP A N 1
ATOM 3488 C CA . TRP A 1 453 ? 12.174 13.513 12.806 1.00 90.69 453 TRP A CA 1
ATOM 3489 C C . TRP A 1 453 ? 11.689 13.252 14.238 1.00 90.69 453 TRP A C 1
ATOM 3491 O O . TRP A 1 453 ? 12.479 12.891 15.112 1.00 90.69 453 TRP A O 1
ATOM 3501 N N . GLN A 1 454 ? 10.378 13.367 14.476 1.00 91.62 454 GLN A N 1
ATOM 3502 C CA . GLN A 1 454 ? 9.763 13.039 15.765 1.00 91.62 454 GLN A CA 1
ATOM 3503 C C . GLN A 1 454 ? 9.968 11.564 16.128 1.00 91.62 454 GLN A C 1
ATOM 3505 O O . GLN A 1 454 ? 10.379 11.272 17.248 1.00 91.62 454 GLN A O 1
ATOM 3510 N N . LEU A 1 455 ? 9.762 10.642 15.181 1.00 91.06 455 LEU A N 1
ATOM 3511 C CA . LEU A 1 455 ? 10.052 9.219 15.368 1.00 91.06 455 LEU A CA 1
ATOM 3512 C C . LEU A 1 455 ? 11.519 8.998 15.760 1.00 91.06 455 LEU A C 1
ATOM 3514 O O . LEU A 1 455 ? 11.790 8.289 16.724 1.00 91.06 455 LEU A O 1
ATOM 3518 N N . ALA A 1 456 ? 12.469 9.643 15.081 1.00 90.50 456 ALA A N 1
ATOM 3519 C CA . ALA A 1 456 ? 13.885 9.528 15.420 1.00 90.50 456 ALA A CA 1
ATOM 3520 C C . ALA A 1 456 ? 14.200 10.009 16.848 1.00 90.50 456 ALA A C 1
ATOM 3522 O O . ALA A 1 456 ? 14.981 9.368 17.555 1.00 90.50 456 ALA A O 1
ATOM 3523 N N . ALA A 1 457 ? 13.582 11.108 17.289 1.00 92.19 457 ALA A N 1
ATOM 3524 C CA . ALA A 1 457 ? 13.719 11.611 18.654 1.00 92.19 457 ALA A CA 1
ATOM 3525 C C . ALA A 1 457 ? 13.095 10.662 19.695 1.00 92.19 457 ALA A C 1
ATOM 3527 O O . ALA A 1 457 ? 13.704 10.418 20.737 1.00 92.19 457 ALA A O 1
ATOM 3528 N N . VAL A 1 458 ? 11.929 10.079 19.397 1.00 93.50 458 VAL A N 1
ATOM 3529 C CA . VAL A 1 458 ? 11.276 9.071 20.249 1.00 93.50 458 VAL A CA 1
ATOM 3530 C C . VAL A 1 458 ? 12.137 7.819 20.373 1.00 93.50 458 VAL A C 1
ATOM 3532 O O . VAL A 1 458 ? 12.433 7.390 21.486 1.00 93.50 458 VAL A O 1
ATOM 3535 N N . LEU A 1 459 ? 12.611 7.273 19.251 1.00 91.62 459 LEU A N 1
ATOM 3536 C CA . LEU A 1 459 ? 13.481 6.097 19.238 1.00 91.62 459 LEU A CA 1
ATOM 3537 C C . LEU A 1 459 ? 14.753 6.328 20.048 1.00 91.62 459 LEU A C 1
ATOM 3539 O O . LEU A 1 459 ? 15.193 5.425 20.746 1.00 91.62 459 LEU A O 1
ATOM 3543 N N . GLN A 1 460 ? 15.333 7.528 19.982 1.00 90.00 460 GLN A N 1
ATOM 3544 C CA . GLN A 1 460 ? 16.510 7.869 20.773 1.00 90.00 460 GLN A CA 1
ATOM 3545 C C . GLN A 1 460 ? 16.216 7.908 22.276 1.00 90.00 460 GLN A C 1
ATOM 3547 O O . GLN A 1 460 ? 17.014 7.372 23.038 1.00 90.00 460 GLN A O 1
ATOM 3552 N N . ARG A 1 461 ? 15.095 8.510 22.702 1.00 91.81 461 ARG A N 1
ATOM 3553 C CA . ARG A 1 461 ? 14.693 8.553 24.121 1.00 91.81 461 ARG A CA 1
ATOM 3554 C C . ARG A 1 461 ? 14.353 7.172 24.678 1.00 91.81 461 ARG A C 1
ATOM 3556 O O . ARG A 1 461 ? 14.556 6.932 25.858 1.00 91.81 461 ARG A O 1
ATOM 3563 N N . LEU A 1 462 ? 13.858 6.279 23.827 1.00 92.00 462 LEU A N 1
ATOM 3564 C CA . LEU A 1 462 ? 13.510 4.911 24.195 1.00 92.00 462 LEU A CA 1
ATOM 3565 C C . LEU A 1 462 ? 14.712 3.955 24.224 1.00 92.00 462 LEU A C 1
ATOM 3567 O O . LEU A 1 462 ? 14.571 2.818 24.670 1.00 92.00 462 LEU A O 1
ATOM 3571 N N . ARG A 1 463 ? 15.903 4.360 23.761 1.00 87.12 463 ARG A N 1
ATOM 3572 C CA . ARG A 1 463 ? 17.085 3.482 23.803 1.00 87.12 463 ARG A CA 1
ATOM 3573 C C . ARG A 1 463 ? 17.455 3.141 25.238 1.00 87.12 463 ARG A C 1
ATOM 3575 O O . ARG A 1 463 ? 17.755 4.027 26.026 1.00 87.12 463 ARG A O 1
ATOM 3582 N N . GLY A 1 464 ? 17.501 1.845 25.530 1.00 84.88 464 GLY A N 1
ATOM 3583 C CA . GLY A 1 464 ? 17.838 1.347 26.861 1.00 84.88 464 GLY A CA 1
ATOM 3584 C C . GLY A 1 464 ? 16.717 1.509 27.889 1.00 84.88 464 GLY A C 1
ATOM 3585 O O . GLY A 1 464 ? 16.949 1.210 29.055 1.00 84.88 464 GLY A O 1
ATOM 3586 N N . ASP A 1 465 ? 15.516 1.945 27.488 1.00 91.94 465 ASP A N 1
ATOM 3587 C CA . ASP A 1 465 ? 14.379 2.028 28.405 1.00 91.94 465 ASP A CA 1
ATOM 3588 C C . ASP A 1 465 ? 13.902 0.598 28.769 1.00 91.94 465 ASP A C 1
ATOM 3590 O O . ASP A 1 465 ? 13.530 -0.180 27.881 1.00 91.94 465 ASP A O 1
ATOM 3594 N N . PRO A 1 466 ? 13.913 0.207 30.059 1.00 90.56 466 PRO A N 1
ATOM 3595 C CA . PRO A 1 466 ? 13.536 -1.141 30.482 1.00 90.56 466 PRO A CA 1
ATOM 3596 C C . PRO A 1 466 ? 12.057 -1.467 30.216 1.00 90.56 466 PRO A C 1
ATOM 3598 O O . PRO A 1 466 ? 11.706 -2.641 30.071 1.00 90.56 466 PRO A O 1
ATOM 3601 N N . ALA A 1 467 ? 11.186 -0.458 30.100 1.00 90.44 467 ALA A N 1
ATOM 3602 C CA . ALA A 1 467 ? 9.755 -0.648 29.863 1.00 90.44 467 ALA A CA 1
ATOM 3603 C C . ALA A 1 467 ? 9.429 -1.090 28.424 1.00 90.44 467 ALA A C 1
ATOM 3605 O O . ALA A 1 467 ? 8.338 -1.603 28.169 1.00 90.44 467 ALA A O 1
ATOM 3606 N N . ILE A 1 468 ? 10.370 -0.958 27.481 1.00 90.75 468 ILE A N 1
ATOM 3607 C CA . ILE A 1 468 ? 10.210 -1.450 26.103 1.00 90.75 468 ILE A CA 1
ATOM 3608 C C . ILE A 1 468 ? 10.944 -2.767 25.826 1.00 90.75 468 ILE A C 1
ATOM 3610 O O . ILE A 1 468 ? 10.943 -3.222 24.676 1.00 90.75 468 ILE A O 1
ATOM 3614 N N . ALA A 1 469 ? 11.561 -3.385 26.837 1.00 87.06 469 ALA A N 1
ATOM 3615 C CA . ALA A 1 469 ? 12.303 -4.630 26.669 1.00 87.06 469 ALA A CA 1
ATOM 3616 C C . ALA A 1 469 ? 11.411 -5.757 26.089 1.00 87.06 469 ALA A C 1
ATOM 3618 O O . ALA A 1 469 ? 10.217 -5.804 26.396 1.00 87.06 469 ALA A O 1
ATOM 3619 N N . PRO A 1 470 ? 11.955 -6.701 25.290 1.00 79.31 470 PRO A N 1
ATOM 3620 C CA . PRO A 1 470 ? 11.162 -7.736 24.610 1.00 79.31 470 PRO A CA 1
ATOM 3621 C C . PRO A 1 470 ? 10.319 -8.646 25.522 1.00 79.31 470 PRO A C 1
ATOM 3623 O O . PRO A 1 470 ? 9.367 -9.256 25.045 1.00 79.31 470 PRO A O 1
ATOM 3626 N N . GLY A 1 471 ? 10.649 -8.746 26.816 1.00 82.50 471 GLY A N 1
ATOM 3627 C CA . GLY A 1 471 ? 9.887 -9.524 27.803 1.00 82.50 471 GLY A CA 1
ATOM 3628 C C . GLY A 1 471 ? 8.676 -8.798 28.403 1.00 82.50 471 GLY A C 1
ATOM 3629 O O . GLY A 1 471 ? 7.893 -9.418 29.117 1.00 82.50 471 GLY A O 1
ATOM 3630 N N . GLN A 1 472 ? 8.510 -7.500 28.135 1.00 88.88 472 GLN A N 1
ATOM 3631 C CA . GLN A 1 472 ? 7.403 -6.716 28.680 1.00 88.88 472 GLN A CA 1
ATOM 3632 C C . GLN A 1 472 ? 6.090 -6.981 27.919 1.00 88.88 472 GLN A C 1
ATOM 3634 O O . GLN A 1 472 ? 6.108 -7.148 26.693 1.00 88.88 472 GLN A O 1
ATOM 3639 N N . PRO A 1 473 ? 4.926 -6.959 28.598 1.00 88.94 473 PRO A N 1
ATOM 3640 C CA . PRO A 1 473 ? 3.620 -7.038 27.951 1.00 88.94 473 PRO A CA 1
ATOM 3641 C C . PRO A 1 473 ? 3.458 -5.998 26.834 1.00 88.94 473 PRO A C 1
ATOM 3643 O O . PRO A 1 473 ? 3.732 -4.813 27.029 1.00 88.94 473 PRO A O 1
ATOM 3646 N N . ALA A 1 474 ? 2.945 -6.417 25.673 1.00 85.44 474 ALA A N 1
ATOM 3647 C CA . ALA A 1 474 ? 2.826 -5.558 24.488 1.00 85.44 474 ALA A CA 1
ATOM 3648 C C . ALA A 1 474 ? 2.070 -4.241 24.753 1.00 85.44 474 ALA A C 1
ATOM 3650 O O . ALA A 1 474 ? 2.450 -3.200 24.222 1.00 85.44 474 ALA A O 1
ATOM 3651 N N . GLY A 1 475 ? 1.040 -4.273 25.607 1.00 86.38 475 GLY A N 1
ATOM 3652 C CA . GLY A 1 475 ? 0.286 -3.079 25.989 1.00 86.38 475 GLY A CA 1
ATOM 3653 C C . GLY A 1 475 ? 1.103 -2.051 26.767 1.00 86.38 475 GLY A C 1
ATOM 3654 O O . GLY A 1 475 ? 0.995 -0.864 26.477 1.00 86.38 475 GLY A O 1
ATOM 3655 N N . LEU A 1 476 ? 1.974 -2.498 27.678 1.00 90.19 476 LEU A N 1
ATOM 3656 C CA . LEU A 1 476 ? 2.864 -1.610 28.432 1.00 90.19 476 LEU A CA 1
ATOM 3657 C C . LEU A 1 476 ? 3.928 -1.000 27.519 1.00 90.19 476 LEU A C 1
ATOM 3659 O O . LEU A 1 476 ? 4.167 0.204 27.567 1.00 90.19 476 LEU A O 1
ATOM 3663 N N . ARG A 1 477 ? 4.496 -1.806 26.610 1.00 93.31 477 ARG A N 1
ATOM 3664 C CA . ARG A 1 477 ? 5.441 -1.316 25.592 1.00 93.31 477 ARG A CA 1
ATOM 3665 C C . ARG A 1 477 ? 4.795 -0.236 24.715 1.00 93.31 477 ARG A C 1
ATOM 3667 O O . ARG A 1 477 ? 5.401 0.804 24.473 1.00 93.31 477 ARG A O 1
ATOM 3674 N N . GLN A 1 478 ? 3.559 -0.464 24.261 1.00 92.31 478 GLN A N 1
ATOM 3675 C CA . GLN A 1 478 ? 2.784 0.505 23.475 1.00 92.31 478 GLN A CA 1
ATOM 3676 C C . GLN A 1 478 ? 2.500 1.786 24.255 1.00 92.31 478 GLN A C 1
ATOM 3678 O O . GLN A 1 478 ? 2.755 2.872 23.741 1.00 92.31 478 GLN A O 1
ATOM 3683 N N . GLN A 1 479 ? 2.010 1.668 25.489 1.00 94.81 479 GLN A N 1
ATOM 3684 C CA . GLN A 1 479 ? 1.732 2.819 26.343 1.00 94.81 479 GLN A CA 1
ATOM 3685 C C . GLN A 1 479 ? 2.988 3.668 26.549 1.00 94.81 479 GLN A C 1
ATOM 3687 O O . GLN A 1 479 ? 2.948 4.873 26.306 1.00 94.81 479 GLN A O 1
ATOM 3692 N N . ARG A 1 480 ? 4.122 3.036 26.874 1.00 95.94 480 ARG A N 1
ATOM 3693 C CA . ARG A 1 480 ? 5.393 3.738 27.064 1.00 95.94 480 ARG A CA 1
ATOM 3694 C C . ARG A 1 480 ? 5.836 4.502 25.819 1.00 95.94 480 ARG A C 1
ATOM 3696 O O . ARG A 1 480 ? 6.307 5.634 25.905 1.00 95.94 480 ARG A O 1
ATOM 3703 N N . VAL A 1 481 ? 5.667 3.899 24.644 1.00 95.75 481 VAL A N 1
ATOM 3704 C CA . VAL A 1 481 ? 5.953 4.566 23.370 1.00 95.75 481 VAL A CA 1
ATOM 3705 C C . VAL A 1 481 ? 5.093 5.816 23.200 1.00 95.75 481 VAL A C 1
ATOM 3707 O O . VAL A 1 481 ? 5.622 6.853 22.804 1.00 95.75 481 VAL A O 1
ATOM 3710 N N . PHE A 1 482 ? 3.799 5.751 23.524 1.00 96.69 482 PHE A N 1
ATOM 3711 C CA . PHE A 1 482 ? 2.902 6.904 23.432 1.00 96.69 482 PHE A CA 1
ATOM 3712 C C . PHE A 1 482 ? 3.235 8.007 24.444 1.00 96.69 482 PHE A C 1
ATOM 3714 O O . PHE A 1 482 ? 3.223 9.173 24.064 1.00 96.69 482 PHE A O 1
ATOM 3721 N N . GLU A 1 483 ? 3.635 7.662 25.669 1.00 96.19 483 GLU A N 1
ATOM 3722 C CA . GLU A 1 483 ? 4.112 8.631 26.671 1.00 96.19 483 GLU A CA 1
ATOM 3723 C C . GLU A 1 483 ? 5.330 9.418 26.168 1.00 96.19 483 GLU A C 1
ATOM 3725 O O . GLU A 1 483 ? 5.373 10.648 26.237 1.00 96.19 483 GLU A O 1
ATOM 3730 N N . VAL A 1 484 ? 6.321 8.721 25.604 1.00 96.31 484 VAL A N 1
ATOM 3731 C CA . VAL A 1 484 ? 7.512 9.381 25.050 1.00 96.31 484 VAL A CA 1
ATOM 3732 C C . VAL A 1 484 ? 7.154 10.215 23.821 1.00 96.31 484 VAL A C 1
ATOM 3734 O O . VAL A 1 484 ? 7.707 11.299 23.628 1.00 96.31 484 VAL A O 1
ATOM 3737 N N . TYR A 1 485 ? 6.208 9.751 23.007 1.00 95.31 485 TYR A N 1
ATOM 3738 C CA . TYR A 1 485 ? 5.675 10.512 21.882 1.00 95.31 485 TYR A CA 1
ATOM 3739 C C . TYR A 1 485 ? 4.997 11.812 22.318 1.00 95.31 485 TYR A C 1
ATOM 3741 O O . TYR A 1 485 ? 5.201 12.835 21.663 1.00 95.31 485 TYR A O 1
ATOM 3749 N N . ASP A 1 486 ? 4.217 11.795 23.394 1.00 95.25 486 ASP A N 1
ATOM 3750 C CA . ASP A 1 486 ? 3.588 12.997 23.944 1.00 95.25 486 ASP A CA 1
ATOM 3751 C C . ASP A 1 486 ? 4.650 13.976 24.462 1.00 95.25 486 ASP A C 1
ATOM 3753 O O . ASP A 1 486 ? 4.591 15.169 24.168 1.00 95.25 486 ASP A O 1
ATOM 3757 N N . ALA A 1 487 ? 5.710 13.469 25.098 1.00 95.00 487 ALA A N 1
ATOM 3758 C CA . ALA A 1 487 ? 6.841 14.280 25.547 1.00 95.00 487 ALA A CA 1
ATOM 3759 C C . ALA A 1 487 ? 7.718 14.848 24.406 1.00 95.00 487 ALA A C 1
ATOM 3761 O O . ALA A 1 487 ? 8.534 15.741 24.648 1.00 95.00 487 ALA A O 1
ATOM 3762 N N . VAL A 1 488 ? 7.649 14.299 23.187 1.00 94.12 488 VAL A N 1
ATOM 3763 C CA . VAL A 1 488 ? 8.435 14.758 22.019 1.00 94.12 488 VAL A CA 1
ATOM 3764 C C . VAL A 1 488 ? 7.614 15.655 21.096 1.00 94.12 488 VAL A C 1
ATOM 3766 O O . VAL A 1 488 ? 8.127 16.645 20.582 1.00 94.12 488 VAL A O 1
ATOM 3769 N N . ALA A 1 489 ? 6.364 15.285 20.833 1.00 92.31 489 ALA A N 1
ATOM 3770 C CA . ALA A 1 489 ? 5.530 15.890 19.798 1.00 92.31 489 ALA A CA 1
ATOM 3771 C C . ALA A 1 489 ? 4.270 16.576 20.350 1.00 92.31 489 ALA A C 1
ATOM 3773 O O . ALA A 1 489 ? 3.468 17.073 19.560 1.00 92.31 489 ALA A O 1
ATOM 3774 N N . GLY A 1 490 ? 4.101 16.610 21.674 1.00 93.38 490 GLY A N 1
ATOM 3775 C CA . GLY A 1 490 ? 2.891 17.084 22.336 1.00 93.38 490 GLY A CA 1
ATOM 3776 C C . GLY A 1 490 ? 1.778 16.030 22.347 1.00 93.38 490 GLY A C 1
ATOM 3777 O O . GLY A 1 490 ? 1.880 15.021 21.634 1.00 93.38 490 GLY A O 1
ATOM 3778 N N . PRO A 1 491 ? 0.714 16.265 23.134 1.00 92.69 491 PRO A N 1
ATOM 3779 C CA . PRO A 1 491 ? -0.375 15.315 23.325 1.00 92.69 491 PRO A CA 1
ATOM 3780 C C . PRO A 1 491 ? -1.152 15.040 22.029 1.00 92.69 491 PRO A C 1
ATOM 3782 O O . PRO A 1 491 ? -1.237 15.874 21.122 1.00 92.69 491 PRO A O 1
ATOM 3785 N N . ALA A 1 492 ? -1.720 13.841 21.907 1.00 91.50 492 ALA A N 1
ATOM 3786 C CA . ALA A 1 492 ? -2.353 13.394 20.670 1.00 91.50 492 ALA A CA 1
ATOM 3787 C C . ALA A 1 492 ? -3.786 13.925 20.482 1.00 91.50 492 ALA A C 1
ATOM 3789 O O . ALA A 1 492 ? -4.712 13.471 21.145 1.00 91.50 492 ALA A O 1
ATOM 3790 N N . LEU A 1 493 ? -3.986 14.797 19.487 1.00 90.00 493 LEU A N 1
ATOM 3791 C CA . LEU A 1 493 ? -5.318 15.181 18.978 1.00 90.00 493 LEU A CA 1
ATOM 3792 C C . LEU A 1 493 ? -5.766 14.342 17.766 1.00 90.00 493 LEU A C 1
ATOM 3794 O O . LEU A 1 493 ? -6.931 14.351 17.386 1.00 90.00 493 LEU A O 1
ATOM 3798 N N . GLN A 1 494 ? -4.846 13.590 17.156 1.00 90.06 494 GLN A N 1
ATOM 3799 C CA . GLN A 1 494 ? -5.122 12.685 16.038 1.00 90.06 494 GLN A CA 1
ATOM 3800 C C . GLN A 1 494 ? -4.712 11.262 16.415 1.00 90.06 494 GLN A C 1
ATOM 3802 O O . GLN A 1 494 ? -3.592 10.822 16.135 1.00 90.06 494 GLN A O 1
ATOM 3807 N N . ALA A 1 495 ? -5.619 10.532 17.065 1.00 91.50 495 ALA A N 1
ATOM 3808 C CA . ALA A 1 495 ? -5.343 9.171 17.518 1.00 91.50 495 ALA A CA 1
ATOM 3809 C C . ALA A 1 495 ? -4.934 8.210 16.384 1.00 91.50 495 ALA A C 1
ATOM 3811 O O . ALA A 1 495 ? -3.959 7.487 16.583 1.00 91.50 495 ALA A O 1
ATOM 3812 N N . PRO A 1 496 ? -5.575 8.205 15.189 1.00 90.88 496 PRO A N 1
ATOM 3813 C CA . PRO A 1 496 ? -5.190 7.285 14.115 1.00 90.88 496 PRO A CA 1
ATOM 3814 C C . PRO A 1 496 ? -3.733 7.468 13.668 1.00 90.88 496 PRO A C 1
ATOM 3816 O O . PRO A 1 496 ? -2.986 6.494 13.565 1.00 90.88 496 PRO A O 1
ATOM 3819 N N . LEU A 1 497 ? -3.309 8.723 13.476 1.00 90.38 497 LEU A N 1
ATOM 3820 C CA . LEU A 1 497 ? -1.928 9.055 13.129 1.00 90.38 497 LEU A CA 1
ATOM 3821 C C . LEU A 1 497 ? -0.976 8.620 14.246 1.00 90.38 497 LEU A C 1
ATOM 3823 O O . LEU A 1 497 ? 0.009 7.931 13.985 1.00 90.38 497 LEU A O 1
ATOM 3827 N N . ARG A 1 498 ? -1.288 8.969 15.502 1.00 93.12 498 ARG A N 1
ATOM 3828 C CA . ARG A 1 498 ? -0.434 8.632 16.645 1.00 93.12 498 ARG A CA 1
ATOM 3829 C C . ARG A 1 498 ? -0.261 7.122 16.801 1.00 93.12 498 ARG A C 1
ATOM 3831 O O . ARG A 1 498 ? 0.868 6.674 16.965 1.00 93.12 498 ARG A O 1
ATOM 3838 N N . ILE A 1 499 ? -1.337 6.342 16.678 1.00 92.88 499 ILE A N 1
ATOM 3839 C CA . ILE A 1 499 ? -1.315 4.872 16.739 1.00 92.88 499 ILE A CA 1
ATOM 3840 C C . ILE A 1 499 ? -0.419 4.284 15.642 1.00 92.88 499 ILE A C 1
ATOM 3842 O O . ILE A 1 499 ? 0.399 3.409 15.934 1.00 92.88 499 ILE A O 1
ATOM 3846 N N . SER A 1 500 ? -0.524 4.786 14.404 1.00 90.38 500 SER A N 1
ATOM 3847 C CA . SER A 1 500 ? 0.339 4.355 13.295 1.00 90.38 500 SER A CA 1
ATOM 3848 C C . SER A 1 500 ? 1.822 4.566 13.617 1.00 90.38 500 SER A C 1
ATOM 3850 O O . SER A 1 500 ? 2.633 3.652 13.448 1.00 90.38 500 SER A O 1
ATOM 3852 N N . LEU A 1 501 ? 2.165 5.742 14.149 1.00 91.00 501 LEU A N 1
ATOM 3853 C CA . LEU A 1 501 ? 3.536 6.100 14.519 1.00 91.00 501 LEU A CA 1
ATOM 3854 C C . LEU A 1 501 ? 4.070 5.280 15.694 1.00 91.00 501 LEU A C 1
ATOM 3856 O O . LEU A 1 501 ? 5.203 4.808 15.648 1.00 91.00 501 LEU A O 1
ATOM 3860 N N . GLY A 1 502 ? 3.249 5.034 16.717 1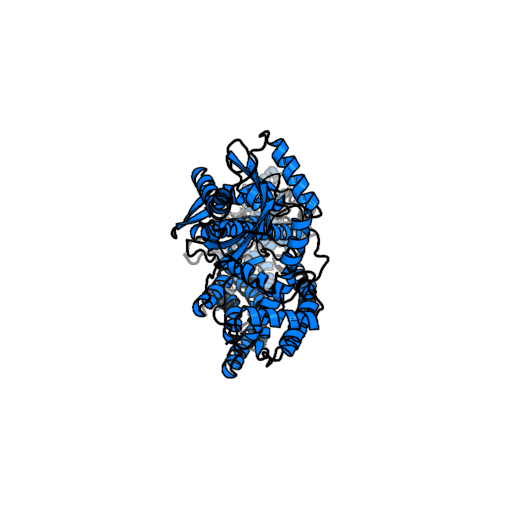.00 91.19 502 GLY A N 1
ATOM 3861 C CA . GLY A 1 502 ? 3.629 4.159 17.829 1.00 91.19 502 GLY A CA 1
ATOM 3862 C C . GLY A 1 502 ? 3.903 2.723 17.375 1.00 91.19 502 GLY A C 1
ATOM 3863 O O . GLY A 1 502 ? 4.886 2.109 17.793 1.00 91.19 502 GLY A O 1
ATOM 3864 N N . GLY A 1 503 ? 3.084 2.202 16.455 1.00 89.25 503 GLY A N 1
ATOM 3865 C CA . GLY A 1 503 ? 3.302 0.892 15.844 1.00 89.25 503 GLY A CA 1
ATOM 3866 C C . GLY A 1 503 ? 4.568 0.823 14.980 1.00 89.25 503 GLY A C 1
ATOM 3867 O O . GLY A 1 503 ? 5.228 -0.213 14.930 1.00 89.25 503 GLY A O 1
ATOM 3868 N N . GLU A 1 504 ? 4.936 1.905 14.293 1.00 88.00 504 GLU A N 1
ATOM 3869 C CA . GLU A 1 504 ? 6.212 2.017 13.573 1.00 88.00 504 GLU A CA 1
ATOM 3870 C C . GLU A 1 504 ? 7.415 2.078 14.526 1.00 88.00 504 GLU A C 1
ATOM 3872 O O . GLU A 1 504 ? 8.402 1.372 14.308 1.00 88.00 504 GLU A O 1
ATOM 3877 N N . ALA A 1 505 ? 7.315 2.836 15.621 1.00 89.88 505 ALA A N 1
ATOM 3878 C CA . ALA A 1 505 ? 8.366 2.928 16.630 1.00 89.88 505 ALA A CA 1
ATOM 3879 C C . ALA A 1 505 ? 8.668 1.568 17.275 1.00 89.88 505 ALA A C 1
ATOM 3881 O O . ALA A 1 505 ? 9.823 1.146 17.282 1.00 89.88 505 ALA A O 1
ATOM 3882 N N . LEU A 1 506 ? 7.644 0.836 17.731 1.00 87.81 506 LEU A N 1
ATOM 3883 C CA . LEU A 1 506 ? 7.828 -0.514 18.282 1.00 87.81 506 LEU A CA 1
ATOM 3884 C C . LEU A 1 506 ? 8.437 -1.475 17.266 1.00 87.81 506 LEU A C 1
ATOM 3886 O O . LEU A 1 506 ? 9.413 -2.156 17.572 1.00 87.81 506 LEU A O 1
ATOM 3890 N N . ARG A 1 507 ? 7.915 -1.482 16.032 1.00 85.38 507 ARG A N 1
ATOM 3891 C CA . ARG A 1 507 ? 8.470 -2.313 14.955 1.00 85.38 507 ARG A CA 1
ATOM 3892 C C . ARG A 1 507 ? 9.926 -1.995 14.667 1.00 85.38 507 ARG A C 1
ATOM 3894 O O . ARG A 1 507 ? 10.627 -2.895 14.227 1.00 85.38 507 ARG A O 1
ATOM 3901 N N . THR A 1 508 ? 10.352 -0.748 14.868 1.00 85.06 508 THR A N 1
ATOM 3902 C CA . THR A 1 508 ? 11.735 -0.304 14.660 1.00 85.06 508 THR A CA 1
ATOM 3903 C C . THR A 1 508 ? 12.648 -0.709 15.813 1.00 85.06 508 THR A C 1
ATOM 3905 O O . THR A 1 508 ? 13.775 -1.133 15.577 1.00 85.06 508 THR A O 1
ATOM 3908 N N . LEU A 1 509 ? 12.154 -0.631 17.050 1.00 84.50 509 LEU A N 1
ATOM 3909 C CA . LEU A 1 509 ? 12.872 -1.079 18.247 1.00 84.50 509 LEU A CA 1
ATOM 3910 C C . LEU A 1 509 ? 13.083 -2.595 18.269 1.00 84.50 509 LEU A C 1
ATOM 3912 O O . LEU A 1 509 ? 14.113 -3.057 18.750 1.00 84.50 509 LEU A O 1
ATOM 3916 N N . ASP A 1 510 ? 12.139 -3.356 17.713 1.00 85.06 510 ASP A N 1
ATOM 3917 C CA . ASP A 1 510 ? 12.226 -4.816 17.636 1.00 85.06 510 ASP A CA 1
ATOM 3918 C C . ASP A 1 510 ? 13.146 -5.316 16.504 1.00 85.06 510 ASP A C 1
ATOM 3920 O O . ASP A 1 510 ? 13.444 -6.510 16.447 1.00 85.06 510 ASP A O 1
ATOM 3924 N N . ILE A 1 511 ? 13.627 -4.437 15.608 1.00 86.12 511 ILE A N 1
ATOM 3925 C CA . ILE A 1 511 ? 14.505 -4.835 14.497 1.00 86.12 511 ILE A CA 1
ATOM 3926 C C . ILE A 1 511 ? 15.833 -5.356 15.032 1.00 86.12 511 ILE A C 1
ATOM 3928 O O . ILE A 1 511 ? 16.614 -4.630 15.652 1.00 86.12 511 ILE A O 1
ATOM 3932 N N . LYS A 1 512 ? 16.163 -6.592 14.662 1.00 86.62 512 LYS A N 1
ATOM 3933 C CA . LYS A 1 512 ? 17.510 -7.118 14.843 1.00 86.62 512 LYS A CA 1
ATOM 3934 C C . LYS A 1 512 ? 18.500 -6.365 13.933 1.00 86.62 512 LYS A C 1
ATOM 3936 O O . LYS A 1 512 ? 18.309 -6.368 12.713 1.00 86.62 512 LYS A O 1
ATOM 3941 N N . PRO A 1 513 ? 19.563 -5.747 14.484 1.00 86.19 513 PRO A N 1
ATOM 3942 C CA . PRO A 1 513 ? 20.561 -5.048 13.681 1.00 86.19 513 PRO A CA 1
ATOM 3943 C C . PRO A 1 513 ? 21.346 -6.018 12.789 1.00 86.19 513 PRO A C 1
ATOM 3945 O O . PRO A 1 513 ? 21.587 -7.169 13.162 1.00 86.19 513 PRO A O 1
ATOM 3948 N N . MET A 1 514 ? 21.801 -5.527 11.633 1.00 89.94 514 MET A N 1
ATOM 3949 C CA . MET A 1 514 ? 22.682 -6.292 10.747 1.00 89.94 514 MET A CA 1
ATOM 3950 C C . MET A 1 514 ? 24.034 -6.581 11.406 1.00 89.94 514 MET A C 1
ATOM 3952 O O . MET A 1 514 ? 24.638 -5.700 12.025 1.00 89.94 514 MET A O 1
ATOM 3956 N N . ARG A 1 515 ? 24.554 -7.794 11.194 1.00 91.19 515 ARG A N 1
ATOM 3957 C CA . ARG A 1 515 ? 25.949 -8.142 11.507 1.00 91.19 515 ARG A CA 1
ATOM 3958 C C . ARG A 1 515 ? 26.899 -7.508 10.487 1.00 91.19 515 ARG A C 1
ATOM 3960 O O . ARG A 1 515 ? 26.509 -7.273 9.346 1.00 91.19 515 ARG A O 1
ATOM 3967 N N . MET A 1 516 ? 28.165 -7.310 10.862 1.00 90.31 516 MET A N 1
ATOM 3968 C CA . MET A 1 516 ? 29.165 -6.678 9.985 1.00 90.31 516 MET A CA 1
ATOM 3969 C C . MET A 1 516 ? 29.309 -7.395 8.632 1.00 90.31 516 MET A C 1
ATOM 3971 O O . MET A 1 516 ? 29.207 -6.750 7.596 1.00 90.31 516 MET A O 1
ATOM 3975 N N . GLY A 1 517 ? 29.450 -8.726 8.624 1.00 91.88 517 GLY A N 1
ATOM 3976 C CA . GLY A 1 517 ? 29.567 -9.491 7.374 1.00 91.88 517 GLY A CA 1
ATOM 3977 C C . GLY A 1 517 ? 28.338 -9.369 6.463 1.00 91.88 517 GLY A C 1
ATOM 3978 O O . GLY A 1 517 ? 28.480 -9.268 5.250 1.00 91.88 517 GLY A O 1
ATOM 3979 N N . GLN A 1 518 ? 27.133 -9.289 7.043 1.00 92.81 518 GLN A N 1
ATOM 3980 C CA . GLN A 1 518 ? 25.901 -9.059 6.277 1.00 92.81 518 GLN A CA 1
ATOM 3981 C C . GLN A 1 518 ? 25.887 -7.658 5.666 1.00 92.81 518 GLN A C 1
ATOM 3983 O O . GLN A 1 518 ? 25.523 -7.507 4.506 1.00 92.81 518 GLN A O 1
ATOM 3988 N N . ARG A 1 519 ? 26.311 -6.646 6.435 1.00 92.81 519 ARG A N 1
ATOM 3989 C CA . ARG A 1 519 ? 26.404 -5.265 5.957 1.00 92.81 519 ARG A CA 1
ATOM 3990 C C . ARG A 1 519 ? 27.368 -5.159 4.779 1.00 92.81 519 ARG A C 1
ATOM 3992 O O . ARG A 1 519 ? 26.993 -4.585 3.770 1.00 92.81 519 ARG A O 1
ATOM 3999 N N . VAL A 1 520 ? 28.563 -5.745 4.887 1.00 93.31 520 VAL A N 1
ATOM 4000 C CA . VAL A 1 520 ? 29.549 -5.747 3.794 1.00 93.31 520 VAL A CA 1
ATOM 4001 C C . VAL A 1 520 ? 28.975 -6.432 2.555 1.00 93.31 520 VAL A C 1
ATOM 4003 O O . VAL A 1 520 ? 28.949 -5.816 1.498 1.00 93.31 520 VAL A O 1
ATOM 4006 N N . ALA A 1 521 ? 28.433 -7.647 2.689 1.00 94.00 521 ALA A N 1
ATOM 4007 C CA . ALA A 1 521 ? 27.882 -8.388 1.554 1.00 94.00 521 ALA A CA 1
ATOM 4008 C C . ALA A 1 521 ? 26.748 -7.631 0.838 1.00 94.00 521 ALA A C 1
ATOM 4010 O O . ALA A 1 521 ? 26.761 -7.505 -0.384 1.00 94.00 521 ALA A O 1
ATOM 4011 N N . ILE A 1 522 ? 25.786 -7.091 1.595 1.00 94.38 522 ILE A N 1
ATOM 4012 C CA . ILE A 1 522 ? 24.651 -6.342 1.037 1.00 94.38 522 ILE A CA 1
ATOM 4013 C C . ILE A 1 522 ? 25.130 -5.039 0.392 1.00 94.38 522 ILE A C 1
ATOM 4015 O O . ILE A 1 522 ? 24.707 -4.727 -0.718 1.00 94.38 522 ILE A O 1
ATOM 4019 N N . SER A 1 523 ? 26.031 -4.297 1.046 1.00 93.50 523 SER A N 1
ATOM 4020 C CA . SER A 1 523 ? 26.607 -3.078 0.475 1.00 93.50 523 SER A CA 1
ATOM 4021 C C . SER A 1 523 ? 27.363 -3.360 -0.823 1.00 93.50 523 SER A C 1
ATOM 4023 O O . SER A 1 523 ? 27.199 -2.610 -1.775 1.00 93.50 523 SER A O 1
ATOM 4025 N N . SER A 1 524 ? 28.145 -4.441 -0.901 1.00 93.06 524 SER A N 1
ATOM 4026 C CA . SER A 1 524 ? 28.859 -4.820 -2.127 1.00 93.06 524 SER A CA 1
ATOM 4027 C C . SER A 1 524 ? 27.901 -5.101 -3.283 1.00 93.06 524 SER A C 1
ATOM 4029 O O . SER A 1 524 ? 28.096 -4.568 -4.374 1.00 93.06 524 SER A O 1
ATOM 4031 N N . VAL A 1 525 ? 26.840 -5.879 -3.041 1.00 93.56 525 VAL A N 1
ATOM 4032 C CA . VAL A 1 525 ? 25.809 -6.159 -4.054 1.00 93.56 525 VAL A CA 1
ATOM 4033 C C . VAL A 1 525 ? 25.101 -4.875 -4.478 1.00 93.56 525 VAL A C 1
ATOM 4035 O O . VAL A 1 525 ? 24.947 -4.621 -5.668 1.00 93.56 525 VAL A O 1
ATOM 4038 N N . TYR A 1 526 ? 24.707 -4.034 -3.524 1.00 94.94 526 TYR A N 1
ATOM 4039 C CA . TYR A 1 526 ? 23.993 -2.794 -3.819 1.00 94.94 526 TYR A CA 1
ATOM 4040 C C . TYR A 1 526 ? 24.849 -1.798 -4.612 1.00 94.94 526 TYR A C 1
ATOM 4042 O O . TYR A 1 526 ? 24.381 -1.237 -5.601 1.00 94.94 526 TYR A O 1
ATOM 4050 N N . THR A 1 527 ? 26.123 -1.633 -4.244 1.00 92.25 527 THR A N 1
ATOM 4051 C CA . THR A 1 527 ? 27.073 -0.801 -4.996 1.00 92.25 527 THR A CA 1
ATOM 4052 C C . THR A 1 527 ? 27.296 -1.346 -6.403 1.00 92.25 527 THR A C 1
ATOM 4054 O O . THR A 1 527 ? 27.316 -0.563 -7.347 1.00 92.25 527 THR A O 1
ATOM 4057 N N . PHE A 1 528 ? 27.415 -2.668 -6.572 1.00 91.19 528 PHE A N 1
ATOM 4058 C CA . PHE A 1 528 ? 27.528 -3.282 -7.896 1.00 91.19 528 PHE A CA 1
ATOM 4059 C C . PHE A 1 528 ? 26.303 -2.983 -8.771 1.00 91.19 528 PHE A C 1
ATOM 4061 O O . PHE A 1 528 ? 26.456 -2.609 -9.929 1.00 91.19 528 PHE A O 1
ATOM 4068 N N . LEU A 1 529 ? 25.090 -3.071 -8.214 1.00 92.31 529 LEU A N 1
ATOM 4069 C CA . LEU A 1 529 ? 23.862 -2.749 -8.947 1.00 92.31 529 LEU A CA 1
ATOM 4070 C C . LEU A 1 529 ? 23.774 -1.265 -9.323 1.00 92.31 529 LEU A C 1
ATOM 4072 O O . LEU A 1 529 ? 23.390 -0.957 -10.446 1.00 92.31 529 LEU A O 1
ATOM 4076 N N . LEU A 1 530 ? 24.156 -0.355 -8.422 1.00 89.00 530 LEU A N 1
ATOM 4077 C CA . LEU A 1 530 ? 24.195 1.084 -8.710 1.00 89.00 530 LEU A CA 1
ATOM 4078 C C . LEU A 1 530 ? 25.243 1.438 -9.769 1.00 89.00 530 LEU A C 1
ATOM 4080 O O . LEU A 1 530 ? 24.998 2.286 -10.623 1.00 89.00 530 LEU A O 1
ATOM 4084 N N . ALA A 1 531 ? 26.407 0.792 -9.715 1.00 84.88 531 ALA A N 1
ATOM 4085 C CA . ALA A 1 531 ? 27.486 1.015 -10.665 1.00 84.88 531 ALA A CA 1
ATOM 4086 C C . ALA A 1 531 ? 27.225 0.332 -12.015 1.00 84.88 531 ALA A C 1
ATOM 4088 O O . ALA A 1 531 ? 27.763 0.784 -13.017 1.00 84.88 531 ALA A O 1
ATOM 4089 N N . GLY A 1 532 ? 26.396 -0.715 -12.064 1.00 78.81 532 GLY A N 1
ATOM 4090 C CA . GLY A 1 532 ? 26.120 -1.519 -13.259 1.00 78.81 532 GLY A CA 1
ATOM 4091 C C . GLY A 1 532 ? 25.813 -0.697 -14.517 1.00 78.81 532 GLY A C 1
ATOM 4092 O O . GLY A 1 532 ? 26.546 -0.836 -15.493 1.00 78.81 532 GLY A O 1
ATOM 4093 N N . PRO A 1 533 ? 24.815 0.208 -14.513 1.00 77.38 533 PRO A N 1
ATOM 4094 C CA . PRO A 1 533 ? 24.499 1.042 -15.675 1.00 77.38 533 PRO A CA 1
ATOM 4095 C C . PRO A 1 533 ? 25.659 1.941 -16.119 1.00 77.38 533 PRO A C 1
ATOM 4097 O O . PRO A 1 533 ? 25.859 2.141 -17.312 1.00 77.38 533 PRO A O 1
ATOM 4100 N N . VAL A 1 534 ? 26.451 2.456 -15.173 1.00 74.50 534 VAL A N 1
ATOM 4101 C CA . VAL A 1 534 ? 27.587 3.352 -15.450 1.00 74.50 534 VAL A CA 1
ATOM 4102 C C . VAL A 1 534 ? 28.801 2.573 -15.952 1.00 74.50 534 VAL A C 1
ATOM 4104 O O . VAL A 1 534 ? 29.454 3.002 -16.894 1.00 74.50 534 VAL A O 1
ATOM 4107 N N . LEU A 1 535 ? 29.100 1.419 -15.357 1.00 72.19 535 LEU A N 1
ATOM 4108 C CA . LEU A 1 535 ? 30.203 0.548 -15.761 1.00 72.19 535 LEU A CA 1
ATOM 4109 C C . LEU A 1 535 ? 29.932 -0.099 -17.117 1.00 72.19 535 LEU A C 1
ATOM 4111 O O . LEU A 1 535 ? 30.848 -0.225 -17.920 1.00 72.19 535 LEU A O 1
ATOM 4115 N N . LEU A 1 536 ? 28.684 -0.476 -17.391 1.00 68.81 536 LEU A N 1
ATOM 4116 C CA . LEU A 1 536 ? 28.290 -1.065 -18.667 1.00 68.81 536 LEU A CA 1
ATOM 4117 C C . LEU A 1 536 ? 28.095 0.004 -19.740 1.00 68.81 536 LEU A C 1
ATOM 4119 O O . LEU A 1 536 ? 28.568 -0.189 -20.848 1.00 68.81 536 LEU A O 1
ATOM 4123 N N . GLY A 1 537 ? 27.490 1.153 -19.423 1.00 62.28 537 GLY A N 1
ATOM 4124 C CA . GLY A 1 537 ? 27.384 2.282 -20.352 1.00 62.28 537 GLY A CA 1
ATOM 4125 C C . GLY A 1 537 ? 28.743 2.909 -20.664 1.00 62.28 537 GLY A C 1
ATOM 4126 O O . GLY A 1 537 ? 29.056 3.160 -21.820 1.00 62.28 537 GLY A O 1
ATOM 4127 N N . GLY A 1 538 ? 29.590 3.089 -19.650 1.00 59.19 538 GLY A N 1
ATOM 4128 C CA . GLY A 1 538 ? 30.965 3.562 -19.794 1.00 59.19 538 GLY A CA 1
ATOM 4129 C C . GLY A 1 538 ? 31.877 2.527 -20.446 1.00 59.19 538 GLY A C 1
ATOM 4130 O O . GLY A 1 538 ? 32.697 2.894 -21.274 1.00 59.19 538 GLY A O 1
ATOM 4131 N N . GLY A 1 539 ? 31.703 1.239 -20.142 1.00 59.94 539 GLY A N 1
ATOM 4132 C CA . GLY A 1 539 ? 32.405 0.136 -20.799 1.00 59.94 539 GLY A CA 1
ATOM 4133 C C . GLY A 1 539 ? 31.978 -0.052 -22.253 1.00 59.94 539 GLY A C 1
ATOM 4134 O O . GLY A 1 539 ? 32.821 -0.334 -23.093 1.00 59.94 539 GLY A O 1
ATOM 4135 N N . TRP A 1 540 ? 30.704 0.173 -22.574 1.00 58.69 540 TRP A N 1
ATOM 4136 C CA . TRP A 1 540 ? 30.177 0.148 -23.938 1.00 58.69 540 TRP A CA 1
ATOM 4137 C C . TRP A 1 540 ? 30.587 1.387 -24.730 1.00 58.69 540 TRP A C 1
ATOM 4139 O O . TRP A 1 540 ? 31.000 1.253 -25.873 1.00 58.69 540 TRP A O 1
ATOM 4149 N N . LEU A 1 541 ? 30.562 2.578 -24.125 1.00 52.00 541 LEU A N 1
ATOM 4150 C CA . LEU A 1 541 ? 31.100 3.797 -24.730 1.00 52.00 541 LEU A CA 1
ATOM 4151 C C . LEU A 1 541 ? 32.612 3.670 -24.935 1.00 52.00 541 LEU A C 1
ATOM 4153 O O . LEU A 1 541 ? 33.112 4.010 -25.996 1.00 52.00 541 LEU A O 1
ATOM 4157 N N . TYR A 1 542 ? 33.339 3.128 -23.958 1.00 61.16 542 TYR A N 1
ATOM 4158 C CA . TYR A 1 542 ? 34.755 2.804 -24.094 1.00 61.16 542 TYR A CA 1
ATOM 4159 C C . TYR A 1 542 ? 34.980 1.761 -25.185 1.00 61.16 542 TYR A C 1
ATOM 4161 O O . TYR A 1 542 ? 35.870 1.946 -25.996 1.00 61.16 542 TYR A O 1
ATOM 4169 N N . TRP A 1 543 ? 34.161 0.712 -25.267 1.00 59.28 543 TRP A N 1
ATOM 4170 C CA . TRP A 1 543 ? 34.214 -0.276 -26.343 1.00 59.28 543 TRP A CA 1
ATOM 4171 C C . TRP A 1 543 ? 33.905 0.344 -27.704 1.00 59.28 543 TRP A C 1
ATOM 4173 O O . TRP A 1 543 ? 34.597 0.037 -28.658 1.00 59.28 543 TRP A O 1
ATOM 4183 N N . GLN A 1 544 ? 32.932 1.249 -27.817 1.00 55.78 544 GLN A N 1
ATOM 4184 C CA . GLN A 1 544 ? 32.651 1.988 -29.050 1.00 55.78 544 GLN A CA 1
ATOM 4185 C C . GLN A 1 544 ? 33.791 2.933 -29.422 1.00 55.78 544 GLN A C 1
ATOM 4187 O O . GLN A 1 544 ? 34.174 2.988 -30.583 1.00 55.78 544 GLN A O 1
ATOM 4192 N N . LEU A 1 545 ? 34.362 3.648 -28.453 1.00 60.19 545 LEU A N 1
ATOM 4193 C CA . LEU A 1 545 ? 35.518 4.519 -28.658 1.00 60.19 545 LEU A CA 1
ATOM 4194 C C . LEU A 1 545 ? 36.764 3.705 -29.017 1.00 60.19 545 LEU A C 1
ATOM 4196 O O . LEU A 1 545 ? 37.526 4.124 -29.877 1.00 60.19 545 LEU A O 1
ATOM 4200 N N . GLN A 1 546 ? 36.953 2.529 -28.416 1.00 59.22 546 GLN A N 1
ATOM 4201 C CA . GLN A 1 546 ? 38.023 1.592 -28.746 1.00 59.22 546 GLN A CA 1
ATOM 4202 C C . GLN A 1 546 ? 37.782 0.929 -30.093 1.00 59.22 546 GLN A C 1
ATOM 4204 O O . GLN A 1 546 ? 38.718 0.824 -30.855 1.00 59.22 546 GLN A O 1
ATOM 4209 N N . MET A 1 547 ? 36.561 0.545 -30.455 1.00 53.22 547 MET A N 1
ATOM 4210 C CA . MET A 1 547 ? 36.237 0.065 -31.801 1.00 53.22 547 MET A CA 1
ATOM 4211 C C . MET A 1 547 ? 36.397 1.183 -32.834 1.00 53.22 547 MET A C 1
ATOM 4213 O O . MET A 1 547 ? 36.877 0.918 -33.925 1.00 53.22 547 MET A O 1
ATOM 4217 N N . GLY A 1 548 ? 36.104 2.436 -32.477 1.00 48.25 548 GLY A N 1
ATOM 4218 C CA . GLY A 1 548 ? 36.394 3.618 -33.288 1.00 48.25 548 GLY A CA 1
ATOM 4219 C C . GLY A 1 548 ? 37.895 3.905 -33.423 1.00 48.25 548 GLY A C 1
ATOM 4220 O O . GLY A 1 548 ? 38.347 4.290 -34.495 1.00 48.25 548 GLY A O 1
ATOM 4221 N N . GLN A 1 549 ? 38.694 3.664 -32.378 1.00 45.88 549 GLN A N 1
ATOM 4222 C CA . GLN A 1 549 ? 40.157 3.809 -32.400 1.00 45.88 549 GLN A CA 1
ATOM 4223 C C . GLN A 1 549 ? 40.872 2.607 -33.035 1.00 45.88 549 GLN A C 1
ATOM 4225 O O . GLN A 1 549 ? 41.872 2.787 -33.716 1.00 45.88 549 GLN A O 1
ATOM 4230 N N . ILE A 1 550 ? 40.351 1.391 -32.884 1.00 43.22 550 ILE A N 1
ATOM 4231 C CA . ILE A 1 550 ? 40.804 0.172 -33.563 1.00 43.22 550 ILE A CA 1
ATOM 4232 C C . ILE A 1 550 ? 40.410 0.251 -35.041 1.00 43.22 550 ILE A C 1
ATOM 4234 O O . ILE A 1 550 ? 41.216 -0.120 -35.879 1.00 43.22 550 ILE A O 1
ATOM 4238 N N . ALA A 1 551 ? 39.263 0.836 -35.396 1.00 37.16 551 ALA A N 1
ATOM 4239 C CA . ALA A 1 551 ? 38.950 1.198 -36.781 1.00 37.16 551 ALA A CA 1
ATOM 4240 C C . ALA A 1 551 ? 39.882 2.295 -37.337 1.00 37.16 551 ALA A C 1
ATOM 4242 O O . ALA A 1 551 ? 40.097 2.347 -38.544 1.00 37.16 551 ALA A O 1
ATOM 4243 N N . ALA A 1 552 ? 40.463 3.141 -36.478 1.00 42.84 552 ALA A N 1
ATOM 4244 C CA . ALA A 1 552 ? 41.426 4.173 -36.870 1.00 42.84 552 ALA A CA 1
ATOM 4245 C C . ALA A 1 552 ? 42.902 3.710 -36.867 1.00 42.84 552 ALA A C 1
ATOM 4247 O O . ALA A 1 552 ? 43.745 4.402 -37.435 1.00 42.84 552 ALA A O 1
ATOM 4248 N N . VAL A 1 553 ? 43.243 2.579 -36.228 1.00 45.59 553 VAL A N 1
ATOM 4249 C CA . VAL A 1 553 ? 44.642 2.123 -36.030 1.00 45.59 553 VAL A CA 1
ATOM 4250 C C . VAL A 1 553 ? 44.896 0.679 -36.491 1.00 45.59 553 VAL A C 1
ATOM 4252 O O . VAL A 1 553 ? 46.042 0.318 -36.757 1.00 45.59 553 VAL A O 1
ATOM 4255 N N . ALA A 1 554 ? 43.876 -0.158 -36.672 1.00 32.38 554 ALA A N 1
ATOM 4256 C CA . ALA A 1 554 ? 44.035 -1.397 -37.425 1.00 32.38 554 ALA A CA 1
ATOM 4257 C C . ALA A 1 554 ? 43.973 -1.066 -38.923 1.00 32.38 554 ALA A C 1
ATOM 4259 O O . ALA A 1 554 ? 43.004 -0.438 -39.352 1.00 32.38 554 ALA A O 1
ATOM 4260 N N . PRO A 1 555 ? 44.914 -1.534 -39.764 1.00 37.41 555 PRO A N 1
ATOM 4261 C CA . PRO A 1 555 ? 44.677 -1.608 -41.194 1.00 37.41 555 PRO A CA 1
ATOM 4262 C C . PRO A 1 555 ? 43.697 -2.763 -41.436 1.00 37.41 555 PRO A C 1
ATOM 4264 O O . PRO A 1 555 ? 44.036 -3.794 -42.016 1.00 37.41 555 PRO A O 1
ATOM 4267 N N . ALA A 1 556 ? 42.459 -2.614 -40.967 1.00 36.38 556 ALA A N 1
ATOM 4268 C CA . ALA A 1 556 ? 41.366 -3.238 -41.670 1.00 36.38 556 ALA A CA 1
ATOM 4269 C C . ALA A 1 556 ? 41.384 -2.602 -43.058 1.00 36.38 556 ALA A C 1
ATOM 4271 O O . ALA A 1 556 ? 41.503 -1.385 -43.193 1.00 36.38 556 ALA A O 1
ATOM 4272 N N . ARG A 1 557 ? 41.303 -3.426 -44.099 1.00 45.50 557 ARG A N 1
ATOM 4273 C CA . ARG A 1 557 ? 40.891 -2.989 -45.430 1.00 45.50 557 ARG A CA 1
ATOM 4274 C C . ARG A 1 557 ? 39.477 -2.399 -45.310 1.00 45.50 557 ARG A C 1
ATOM 4276 O O . ARG A 1 557 ? 38.516 -3.045 -45.710 1.00 45.50 557 ARG A O 1
ATOM 4283 N N . SER A 1 558 ? 39.320 -1.222 -44.706 1.00 43.72 558 SER A N 1
ATOM 4284 C CA . SER A 1 558 ? 38.119 -0.430 -44.872 1.00 43.72 558 SER A CA 1
ATOM 4285 C C . SER A 1 558 ? 38.127 -0.058 -46.341 1.00 43.72 558 SER A C 1
ATOM 4287 O O . SER A 1 558 ? 39.019 0.623 -46.848 1.00 43.72 558 SER A O 1
ATOM 4289 N N . VAL A 1 559 ? 37.196 -0.650 -47.078 1.00 54.59 559 VAL A N 1
ATOM 4290 C CA . VAL A 1 559 ? 36.882 -0.143 -48.400 1.00 54.59 559 VAL A CA 1
ATOM 4291 C C . VAL A 1 559 ? 36.500 1.311 -48.160 1.00 54.59 559 VAL A C 1
ATOM 4293 O O . VAL A 1 559 ? 35.619 1.583 -47.348 1.00 54.59 559 VAL A O 1
ATOM 4296 N N . ASP A 1 560 ? 37.229 2.235 -48.778 1.00 65.56 560 ASP A N 1
ATOM 4297 C CA . ASP A 1 560 ? 36.795 3.619 -48.908 1.00 65.56 560 ASP A CA 1
ATOM 4298 C C . ASP A 1 560 ? 35.489 3.577 -49.709 1.00 65.56 560 ASP A C 1
ATOM 4300 O O . ASP A 1 560 ? 35.508 3.573 -50.938 1.00 65.56 560 ASP A O 1
ATOM 4304 N N . TYR A 1 561 ? 34.371 3.349 -49.014 1.00 65.44 561 TYR A N 1
ATOM 4305 C CA . TYR A 1 561 ? 33.071 3.094 -49.624 1.00 65.44 561 TYR A CA 1
ATOM 4306 C C . TYR A 1 561 ? 32.615 4.314 -50.399 1.00 65.44 561 TYR A C 1
ATOM 4308 O O . TYR A 1 561 ? 32.139 4.169 -51.520 1.00 65.44 561 TYR A O 1
ATOM 4316 N N . ASP A 1 562 ? 32.844 5.500 -49.844 1.00 67.69 562 ASP A N 1
ATOM 4317 C CA . ASP A 1 562 ? 32.537 6.753 -50.510 1.00 67.69 562 ASP A CA 1
ATOM 4318 C C . ASP A 1 562 ? 33.451 6.940 -51.722 1.00 67.69 562 ASP A C 1
ATOM 4320 O O . ASP A 1 562 ? 32.955 7.146 -52.829 1.00 67.69 562 ASP A O 1
ATOM 4324 N N . GLY A 1 563 ? 34.769 6.758 -51.589 1.00 75.06 563 GLY A N 1
ATOM 4325 C CA . GLY A 1 563 ? 35.693 6.853 -52.722 1.00 75.06 563 GLY A CA 1
ATOM 4326 C C . GLY A 1 563 ? 35.432 5.821 -53.823 1.00 75.06 563 GLY A C 1
ATOM 4327 O O . GLY A 1 563 ? 35.501 6.150 -55.010 1.00 75.06 563 GLY A O 1
ATOM 4328 N N . LEU A 1 564 ? 35.068 4.585 -53.466 1.00 79.38 564 LEU A N 1
ATOM 4329 C CA . LEU A 1 564 ? 34.674 3.543 -54.415 1.00 79.38 564 LEU A CA 1
ATOM 4330 C C . LEU A 1 564 ? 33.336 3.882 -55.078 1.00 79.38 564 LEU A C 1
ATOM 4332 O O . LEU A 1 564 ? 33.236 3.779 -56.298 1.00 79.38 564 LEU A O 1
ATOM 4336 N N . LYS A 1 565 ? 32.341 4.337 -54.309 1.00 78.56 565 LYS A N 1
ATOM 4337 C CA . LYS A 1 565 ? 31.039 4.787 -54.815 1.00 78.56 565 LYS A CA 1
ATOM 4338 C C . LYS A 1 565 ? 31.215 5.932 -55.806 1.00 78.56 565 LYS A C 1
ATOM 4340 O O . LYS A 1 565 ? 30.701 5.833 -56.913 1.00 78.56 565 LYS A O 1
ATOM 4345 N N . TYR A 1 566 ? 31.998 6.963 -55.476 1.00 80.94 566 TYR A N 1
ATOM 4346 C CA . TYR A 1 566 ? 32.291 8.082 -56.380 1.00 80.94 566 TYR A CA 1
ATOM 4347 C C . TYR A 1 566 ? 33.060 7.644 -57.631 1.00 80.94 566 TYR A C 1
ATOM 4349 O O . TYR A 1 566 ? 32.770 8.124 -58.729 1.00 80.94 566 TYR A O 1
ATOM 4357 N N . LYS A 1 567 ? 34.002 6.702 -57.501 1.00 85.56 567 LYS A N 1
ATOM 4358 C CA . LYS A 1 567 ? 34.726 6.133 -58.647 1.00 85.56 567 LYS A CA 1
ATOM 4359 C C . LYS A 1 567 ? 33.799 5.345 -59.574 1.00 85.56 567 LYS A C 1
ATOM 4361 O O . LYS A 1 567 ? 33.867 5.530 -60.786 1.00 85.56 567 LYS A O 1
ATOM 4366 N N . LEU A 1 568 ? 32.929 4.501 -59.021 1.00 86.75 568 LEU A N 1
ATOM 4367 C CA . LEU A 1 568 ? 31.917 3.765 -59.779 1.00 86.75 568 LEU A CA 1
ATOM 4368 C C . LEU A 1 568 ? 30.917 4.730 -60.430 1.00 86.75 568 LEU A C 1
ATOM 4370 O O . LEU A 1 568 ? 30.561 4.539 -61.583 1.00 86.75 568 LEU A O 1
ATOM 4374 N N . LEU A 1 569 ? 30.537 5.818 -59.758 1.00 84.75 569 LEU A N 1
ATOM 4375 C CA . LEU A 1 569 ? 29.674 6.859 -60.329 1.00 84.75 569 LEU A CA 1
ATOM 4376 C C . LEU A 1 569 ? 30.323 7.559 -61.527 1.00 84.75 569 LEU A C 1
ATOM 4378 O O . LEU A 1 569 ? 29.663 7.815 -62.532 1.00 84.75 569 LEU A O 1
ATOM 4382 N N . ALA A 1 570 ? 31.624 7.847 -61.446 1.00 85.31 570 ALA A N 1
ATOM 4383 C CA . ALA A 1 570 ? 32.379 8.380 -62.576 1.00 85.31 570 ALA A CA 1
ATOM 4384 C C . ALA A 1 570 ? 32.446 7.376 -63.739 1.00 85.31 570 ALA A C 1
ATOM 4386 O O . ALA A 1 570 ? 32.354 7.784 -64.892 1.00 85.31 570 ALA A O 1
ATOM 4387 N N . GLN A 1 571 ? 32.555 6.076 -63.447 1.00 89.38 571 GLN A N 1
ATOM 4388 C CA . GLN A 1 571 ? 32.520 5.020 -64.463 1.00 89.38 571 GLN A CA 1
ATOM 4389 C C . GLN A 1 571 ? 31.134 4.874 -65.101 1.00 89.38 571 GLN A C 1
ATOM 4391 O O . GLN A 1 571 ? 31.043 4.860 -66.325 1.00 89.38 571 GLN A O 1
ATOM 4396 N N . ALA A 1 572 ? 30.061 4.850 -64.310 1.00 87.62 572 ALA A N 1
ATOM 4397 C CA . ALA A 1 572 ? 28.686 4.736 -64.796 1.00 87.62 572 ALA A CA 1
ATOM 4398 C C . ALA A 1 572 ? 28.345 5.826 -65.829 1.00 87.62 572 ALA A C 1
ATOM 4400 O O . ALA A 1 572 ? 27.743 5.545 -66.863 1.00 87.62 572 ALA A O 1
ATOM 4401 N N . LYS A 1 573 ? 28.832 7.055 -65.609 1.00 86.88 573 LYS A N 1
ATOM 4402 C CA . LYS A 1 573 ? 28.672 8.187 -66.539 1.00 86.88 573 LYS A CA 1
ATOM 4403 C C . LYS A 1 573 ? 29.368 8.003 -67.892 1.00 86.88 573 LYS A C 1
ATOM 4405 O O . LYS A 1 573 ? 29.013 8.688 -68.843 1.00 86.88 573 LYS A O 1
ATOM 4410 N N . THR A 1 574 ? 30.358 7.114 -67.984 1.00 89.62 574 THR A N 1
ATOM 4411 C CA . THR A 1 574 ? 31.080 6.811 -69.237 1.00 89.62 574 THR A CA 1
ATOM 4412 C C . THR A 1 574 ? 30.469 5.658 -70.033 1.00 89.62 574 THR A C 1
ATOM 4414 O O . THR A 1 574 ? 30.883 5.425 -71.165 1.00 89.62 574 THR A O 1
ATOM 4417 N N . LEU A 1 575 ? 29.501 4.928 -69.465 1.00 88.62 575 LEU A N 1
ATOM 4418 C CA . LEU A 1 575 ? 28.870 3.785 -70.125 1.00 88.62 575 LEU A CA 1
ATOM 4419 C C . LEU A 1 575 ? 27.752 4.229 -71.072 1.00 88.62 575 LEU A C 1
ATOM 4421 O O . LEU A 1 575 ? 26.907 5.051 -70.718 1.00 88.62 575 LEU A O 1
ATOM 4425 N N . GLU A 1 576 ? 27.680 3.622 -72.253 1.00 90.75 576 GLU A N 1
ATOM 4426 C CA . GLU A 1 576 ? 26.506 3.751 -73.120 1.00 90.75 576 GLU A CA 1
ATOM 4427 C C . GLU A 1 576 ? 25.266 3.153 -72.443 1.00 90.75 576 GLU A C 1
ATOM 4429 O O . GLU A 1 576 ? 25.368 2.203 -71.668 1.00 90.75 576 GLU A O 1
ATOM 4434 N N . LEU A 1 577 ? 24.077 3.693 -72.725 1.00 87.38 577 LEU A N 1
ATOM 4435 C CA . LEU A 1 577 ? 22.846 3.291 -72.025 1.00 87.38 577 LEU A CA 1
ATOM 4436 C C . LEU A 1 577 ? 22.526 1.796 -72.187 1.00 87.38 577 LEU A C 1
ATOM 4438 O O . LEU A 1 577 ? 22.171 1.139 -71.213 1.00 87.38 577 LEU A O 1
ATOM 4442 N N . ALA A 1 578 ? 22.739 1.243 -73.384 1.00 85.69 578 ALA A N 1
ATOM 4443 C CA . ALA A 1 578 ? 22.575 -0.188 -73.649 1.00 85.69 578 ALA A CA 1
ATOM 4444 C C . ALA A 1 578 ? 23.546 -1.055 -72.834 1.00 85.69 578 ALA A C 1
ATOM 4446 O O . ALA A 1 578 ? 23.168 -2.116 -72.342 1.00 85.69 578 ALA A O 1
ATOM 4447 N N . GLN A 1 579 ? 24.784 -0.584 -72.658 1.00 87.19 579 GLN A N 1
ATOM 4448 C CA . GLN A 1 579 ? 25.790 -1.274 -71.855 1.00 87.19 579 GLN A CA 1
ATOM 4449 C C . GLN A 1 579 ? 25.444 -1.209 -70.363 1.00 87.19 579 GLN A C 1
ATOM 4451 O O . GLN A 1 579 ? 25.575 -2.208 -69.663 1.00 87.19 579 GLN A O 1
ATOM 4456 N N . LEU A 1 580 ? 24.964 -0.054 -69.892 1.00 87.19 580 LEU A N 1
ATOM 4457 C CA . LEU A 1 580 ? 24.549 0.157 -68.507 1.00 87.19 580 LEU A CA 1
ATOM 4458 C C . LEU A 1 580 ? 23.420 -0.805 -68.109 1.00 87.19 580 LEU A C 1
ATOM 4460 O O . LEU A 1 580 ? 23.548 -1.496 -67.104 1.00 87.19 580 LEU A O 1
ATOM 4464 N N . ILE A 1 581 ? 22.360 -0.894 -68.921 1.00 85.56 581 ILE A N 1
ATOM 4465 C CA . ILE A 1 581 ? 21.213 -1.788 -68.682 1.00 85.56 581 ILE A CA 1
ATOM 4466 C C . ILE A 1 581 ? 21.661 -3.255 -68.706 1.00 85.56 581 ILE A C 1
ATOM 4468 O O . ILE A 1 581 ? 21.417 -3.992 -67.754 1.00 85.56 581 ILE A O 1
ATOM 4472 N N . ALA A 1 582 ? 22.410 -3.662 -69.738 1.00 83.62 582 ALA A N 1
ATOM 4473 C CA . ALA A 1 582 ? 22.888 -5.038 -69.866 1.00 83.62 582 ALA A CA 1
ATOM 4474 C C . ALA A 1 582 ? 23.807 -5.473 -68.708 1.00 83.62 582 ALA A C 1
ATOM 4476 O O . ALA A 1 582 ? 23.822 -6.650 -68.334 1.00 83.62 582 ALA A O 1
ATOM 4477 N N . ASP A 1 583 ? 24.591 -4.548 -68.147 1.00 85.81 583 ASP A N 1
ATOM 4478 C CA . ASP A 1 583 ? 25.422 -4.826 -66.977 1.00 85.81 583 ASP A CA 1
ATOM 4479 C C . ASP A 1 583 ? 24.593 -4.917 -65.690 1.00 85.81 583 ASP A C 1
ATOM 4481 O O . ASP A 1 583 ? 24.877 -5.797 -64.877 1.00 85.81 583 ASP A O 1
ATOM 4485 N N . ILE A 1 584 ? 23.560 -4.083 -65.509 1.00 83.75 584 ILE A N 1
ATOM 4486 C CA . ILE A 1 584 ? 22.642 -4.211 -64.363 1.00 83.75 584 ILE A CA 1
ATOM 4487 C C . ILE A 1 584 ? 21.938 -5.574 -64.402 1.00 83.75 584 ILE A C 1
ATOM 4489 O O . ILE A 1 584 ? 22.001 -6.315 -63.422 1.00 83.75 584 ILE A O 1
ATOM 4493 N N . ASP A 1 585 ? 21.371 -5.952 -65.548 1.00 79.62 585 ASP A N 1
ATOM 4494 C CA . ASP A 1 585 ? 20.716 -7.252 -65.746 1.00 79.62 585 ASP A CA 1
ATOM 4495 C C . ASP A 1 585 ? 21.636 -8.429 -65.415 1.00 79.62 585 ASP A C 1
ATOM 4497 O O . ASP A 1 585 ? 21.228 -9.411 -64.789 1.00 79.62 585 ASP A O 1
ATOM 4501 N N . ARG A 1 586 ? 22.912 -8.332 -65.810 1.00 81.06 586 ARG A N 1
ATOM 4502 C CA . ARG A 1 586 ? 23.914 -9.358 -65.506 1.00 81.06 586 ARG A CA 1
ATOM 4503 C C . ARG A 1 586 ? 24.190 -9.459 -64.008 1.00 81.06 586 ARG A C 1
ATOM 4505 O O . ARG A 1 586 ? 24.332 -10.571 -63.508 1.00 81.06 586 ARG A O 1
ATOM 4512 N N . LEU A 1 587 ? 24.305 -8.326 -63.317 1.00 75.94 587 LEU A N 1
ATOM 4513 C CA . LEU A 1 587 ? 24.597 -8.278 -61.882 1.00 75.94 587 LEU A CA 1
ATOM 4514 C C . LEU A 1 587 ? 23.408 -8.729 -61.024 1.00 75.94 587 LEU A C 1
ATOM 4516 O O . LEU A 1 587 ? 23.618 -9.225 -59.923 1.00 75.94 587 LEU A O 1
ATOM 4520 N N . MET A 1 588 ? 22.177 -8.592 -61.523 1.00 69.81 588 MET A N 1
ATOM 4521 C CA . MET A 1 588 ? 20.964 -9.034 -60.824 1.00 69.81 588 MET A CA 1
ATOM 4522 C C . MET A 1 588 ? 20.643 -10.530 -61.000 1.00 69.81 588 MET A C 1
ATOM 4524 O O . MET A 1 588 ? 19.704 -11.030 -60.376 1.00 69.81 588 MET A O 1
ATOM 4528 N N . ALA A 1 589 ? 21.387 -11.266 -61.833 1.00 65.12 589 ALA A N 1
ATOM 4529 C CA . ALA A 1 589 ? 21.175 -12.700 -62.026 1.00 65.12 589 ALA A CA 1
ATOM 4530 C C . ALA A 1 589 ? 21.400 -13.485 -60.713 1.00 65.12 589 ALA A C 1
ATOM 4532 O O . ALA A 1 589 ? 22.419 -13.322 -60.045 1.00 65.12 589 ALA A O 1
ATOM 4533 N N . ARG A 1 590 ? 20.442 -14.345 -60.336 1.00 55.50 590 ARG A N 1
ATOM 4534 C CA . ARG A 1 590 ? 20.456 -15.093 -59.064 1.00 55.50 590 ARG A CA 1
ATOM 4535 C C . ARG A 1 590 ? 21.550 -16.172 -59.029 1.00 55.50 590 ARG A C 1
ATOM 4537 O O . ARG A 1 590 ? 21.846 -16.799 -60.044 1.00 55.50 590 ARG A O 1
ATOM 4544 N N . GLU A 1 591 ? 22.070 -16.470 -57.831 1.00 51.69 591 GLU A N 1
ATOM 4545 C CA . GLU A 1 591 ? 23.039 -17.563 -57.581 1.00 51.69 591 GLU A CA 1
ATOM 4546 C C . GLU A 1 591 ? 22.505 -18.968 -57.936 1.00 51.69 591 GLU A C 1
ATOM 4548 O O . GLU A 1 591 ? 23.288 -19.902 -58.097 1.00 51.69 591 GLU A O 1
ATOM 4553 N N . ASP A 1 592 ? 21.186 -19.132 -58.097 1.00 42.31 592 ASP A N 1
ATOM 4554 C CA . ASP A 1 592 ? 20.541 -20.399 -58.473 1.00 42.31 592 ASP A CA 1
ATOM 4555 C C . ASP A 1 592 ? 20.541 -20.686 -59.990 1.00 42.31 592 ASP A C 1
ATOM 4557 O O . ASP A 1 592 ? 20.086 -21.748 -60.420 1.00 42.31 592 ASP A O 1
ATOM 4561 N N . GLY A 1 593 ? 21.067 -19.765 -60.809 1.00 49.47 593 GLY A N 1
ATOM 4562 C CA . GLY A 1 593 ? 21.164 -19.910 -62.263 1.00 49.47 593 GLY A CA 1
ATOM 4563 C C . GLY A 1 593 ? 19.885 -19.572 -63.040 1.00 49.47 593 GLY A C 1
ATOM 4564 O O . GLY A 1 593 ? 19.870 -19.734 -64.263 1.00 49.47 593 GLY A O 1
ATOM 4565 N N . SER A 1 594 ? 18.826 -19.082 -62.386 1.00 50.84 594 SER A N 1
ATOM 4566 C CA . SER A 1 594 ? 17.634 -18.572 -63.074 1.00 50.84 594 SER A CA 1
ATOM 4567 C C . SER A 1 594 ? 17.863 -17.144 -63.604 1.00 50.84 594 SER A C 1
ATOM 4569 O O . SER A 1 594 ? 18.221 -16.230 -62.862 1.00 50.84 594 SER A O 1
ATOM 4571 N N . GLN A 1 595 ? 17.689 -16.938 -64.917 1.00 54.88 595 GLN A N 1
ATOM 4572 C CA . GLN A 1 595 ? 17.739 -15.602 -65.526 1.00 54.88 595 GLN A CA 1
ATOM 4573 C C . GLN A 1 595 ? 16.413 -14.876 -65.268 1.00 54.88 595 GLN A C 1
ATOM 4575 O O . GLN A 1 595 ? 15.350 -15.406 -65.597 1.00 54.88 595 GLN A O 1
ATOM 4580 N N . LEU A 1 596 ? 16.475 -13.661 -64.710 1.00 60.06 596 LEU A N 1
ATOM 4581 C CA . LEU A 1 596 ? 15.346 -12.727 -64.742 1.00 60.06 596 LEU A CA 1
ATOM 4582 C C . LEU A 1 596 ? 14.970 -12.434 -66.212 1.00 60.06 596 LEU A C 1
ATOM 4584 O O . LEU A 1 596 ? 15.840 -12.526 -67.088 1.00 60.06 596 LEU A O 1
ATOM 4588 N N . PRO A 1 597 ? 13.696 -12.117 -66.514 1.00 62.09 597 PRO A N 1
ATOM 4589 C CA . PRO A 1 597 ? 13.293 -11.762 -67.870 1.00 62.09 597 PRO A CA 1
ATOM 4590 C C . PRO A 1 597 ? 14.111 -10.552 -68.332 1.00 62.09 597 PRO A C 1
ATOM 4592 O O . PRO A 1 597 ? 14.121 -9.531 -67.652 1.00 62.09 597 PRO A O 1
ATOM 4595 N N . ARG A 1 598 ? 14.825 -10.689 -69.455 1.00 63.78 598 ARG A N 1
ATOM 4596 C CA . ARG A 1 598 ? 15.639 -9.602 -70.018 1.00 63.78 598 ARG A CA 1
ATOM 4597 C C . ARG A 1 598 ? 14.756 -8.436 -70.447 1.00 63.78 598 ARG A C 1
ATOM 4599 O O . ARG A 1 598 ? 13.603 -8.657 -70.822 1.00 63.78 598 ARG A O 1
ATOM 4606 N N . ALA A 1 599 ? 15.346 -7.243 -70.470 1.00 68.62 599 ALA A N 1
ATOM 4607 C CA . ALA A 1 599 ? 14.771 -6.076 -71.123 1.00 68.62 599 ALA A CA 1
ATOM 4608 C C . ALA A 1 599 ? 14.171 -6.423 -72.500 1.00 68.62 599 ALA A C 1
ATOM 4610 O O . ALA A 1 599 ? 14.779 -7.146 -73.303 1.00 68.62 599 ALA A O 1
ATOM 4611 N N . GLU A 1 600 ? 12.963 -5.924 -72.759 1.00 72.75 600 GLU A N 1
ATOM 4612 C CA . GLU A 1 600 ? 12.291 -6.119 -74.043 1.00 72.75 600 GLU A CA 1
ATOM 4613 C C . GLU A 1 600 ? 13.048 -5.382 -75.161 1.00 72.75 600 GLU A C 1
ATOM 4615 O O . GLU A 1 600 ? 13.678 -4.351 -74.903 1.00 72.75 600 GLU A O 1
ATOM 4620 N N . PRO A 1 601 ? 13.011 -5.873 -76.416 1.00 77.75 601 PRO A N 1
ATOM 4621 C CA . PRO A 1 601 ? 13.679 -5.201 -77.526 1.00 77.75 601 PRO A CA 1
ATOM 4622 C C . PRO A 1 601 ? 13.210 -3.746 -77.664 1.00 77.75 601 PRO A C 1
ATOM 4624 O O . PRO A 1 601 ? 12.059 -3.428 -77.378 1.00 77.75 601 PRO A O 1
ATOM 4627 N N . ALA A 1 602 ? 14.115 -2.876 -78.118 1.00 85.50 602 ALA A N 1
ATOM 4628 C CA . ALA A 1 602 ? 13.868 -1.450 -78.311 1.00 85.50 602 ALA A CA 1
ATOM 4629 C C . ALA A 1 602 ? 12.521 -1.148 -78.990 1.00 85.50 602 ALA A C 1
ATOM 4631 O O . ALA A 1 602 ? 12.153 -1.778 -79.987 1.00 85.50 602 ALA A O 1
ATOM 4632 N N . ALA A 1 603 ? 11.820 -0.136 -78.479 1.00 86.88 603 ALA A N 1
ATOM 4633 C CA . ALA A 1 603 ? 10.581 0.340 -79.069 1.00 86.88 603 ALA A CA 1
ATOM 4634 C C . ALA A 1 603 ? 10.846 0.956 -80.452 1.00 86.88 603 ALA A C 1
ATOM 4636 O O . ALA A 1 603 ? 11.815 1.692 -80.656 1.00 86.88 603 ALA A O 1
ATOM 4637 N N . SER A 1 604 ? 9.961 0.679 -81.412 1.00 87.50 604 SER A N 1
ATOM 4638 C CA . SER A 1 604 ? 10.022 1.327 -82.724 1.00 87.50 604 SER A CA 1
ATOM 4639 C C . SER A 1 604 ? 9.661 2.815 -82.616 1.00 87.50 604 SER A C 1
ATOM 4641 O O . SER A 1 604 ? 8.891 3.213 -81.740 1.00 87.50 604 SER A O 1
ATOM 4643 N N . GLU A 1 605 ? 10.154 3.646 -83.538 1.00 88.50 605 GLU A N 1
ATOM 4644 C CA . GLU A 1 605 ? 9.770 5.069 -83.600 1.00 88.50 605 GLU A CA 1
ATOM 4645 C C . GLU A 1 605 ? 8.251 5.254 -83.777 1.00 88.50 605 GLU A C 1
ATOM 4647 O O . GLU A 1 605 ? 7.671 6.209 -83.261 1.00 88.50 605 GLU A O 1
ATOM 4652 N N . GLU A 1 606 ? 7.575 4.305 -84.431 1.00 87.62 606 GLU A N 1
ATOM 4653 C CA . GLU A 1 606 ? 6.115 4.294 -84.533 1.00 87.62 606 GLU A CA 1
ATOM 4654 C C . GLU A 1 606 ? 5.455 4.062 -83.162 1.00 87.62 606 GLU A C 1
ATOM 4656 O O . GLU A 1 606 ? 4.537 4.789 -82.783 1.00 87.62 606 GLU A O 1
ATOM 4661 N N . SER A 1 607 ? 5.964 3.111 -82.373 1.00 87.94 607 SER A N 1
ATOM 4662 C CA . SER A 1 607 ? 5.490 2.830 -81.009 1.00 87.94 607 SER A CA 1
ATOM 4663 C C . SER A 1 607 ? 5.707 4.022 -80.069 1.00 87.94 607 SER A C 1
ATOM 4665 O O . SER A 1 607 ? 4.821 4.353 -79.281 1.00 87.94 607 SER A O 1
ATOM 4667 N N . LEU A 1 608 ? 6.845 4.716 -80.189 1.00 88.69 608 LEU A N 1
ATOM 4668 C CA . LEU A 1 608 ? 7.139 5.948 -79.445 1.00 88.69 608 LEU A CA 1
ATOM 4669 C C . LEU A 1 608 ? 6.144 7.065 -79.783 1.00 88.69 608 LEU A C 1
ATOM 4671 O O . LEU A 1 608 ? 5.594 7.702 -78.881 1.00 88.69 608 LEU A O 1
ATOM 4675 N N . GLN A 1 609 ? 5.847 7.273 -81.068 1.00 87.94 609 GLN A N 1
ATOM 4676 C CA . GLN A 1 609 ? 4.847 8.254 -81.499 1.00 87.94 609 GLN A CA 1
ATOM 4677 C C . GLN A 1 609 ? 3.440 7.900 -81.004 1.00 87.94 609 GLN A C 1
ATOM 4679 O O . GLN A 1 609 ? 2.730 8.774 -80.498 1.00 87.94 609 GLN A O 1
ATOM 4684 N N . GLN A 1 610 ? 3.054 6.625 -81.086 1.00 88.88 610 GLN A N 1
ATOM 4685 C CA . GLN A 1 610 ? 1.771 6.135 -80.578 1.00 88.88 610 GLN A CA 1
ATOM 4686 C C . GLN A 1 610 ? 1.645 6.329 -79.061 1.00 88.88 610 GLN A C 1
ATOM 4688 O O . GLN A 1 610 ? 0.590 6.746 -78.583 1.00 88.88 610 GLN A O 1
ATOM 4693 N N . ALA A 1 611 ? 2.712 6.093 -78.296 1.00 88.31 611 ALA A N 1
ATOM 4694 C CA . ALA A 1 611 ? 2.713 6.289 -76.850 1.00 88.31 611 ALA A CA 1
ATOM 4695 C C . ALA A 1 611 ? 2.574 7.764 -76.455 1.00 88.31 611 ALA A C 1
ATOM 4697 O O . ALA A 1 611 ? 1.773 8.088 -75.580 1.00 88.31 611 ALA A O 1
ATOM 4698 N N . GLN A 1 612 ? 3.279 8.674 -77.133 1.00 89.56 612 GLN A N 1
ATOM 4699 C CA . GLN A 1 612 ? 3.127 10.117 -76.905 1.00 89.56 612 GLN A CA 1
ATOM 4700 C C . GLN A 1 612 ? 1.714 10.603 -77.252 1.00 89.56 612 GLN A C 1
ATOM 4702 O O . GLN A 1 612 ? 1.125 11.386 -76.506 1.00 89.56 612 GLN A O 1
ATOM 4707 N N . ALA A 1 613 ? 1.129 10.091 -78.342 1.00 88.06 613 ALA A N 1
ATOM 4708 C CA . ALA A 1 613 ? -0.257 10.377 -78.704 1.00 88.06 613 ALA A CA 1
ATOM 4709 C C . ALA A 1 613 ? -1.250 9.837 -77.656 1.00 88.06 613 ALA A C 1
ATOM 4711 O O . ALA A 1 613 ? -2.186 10.542 -77.283 1.00 88.06 613 ALA A O 1
ATOM 4712 N N . ARG A 1 614 ? -1.021 8.621 -77.137 1.00 91.31 614 ARG A N 1
ATOM 4713 C CA . ARG A 1 614 ? -1.836 7.985 -76.085 1.00 91.31 614 ARG A CA 1
ATOM 4714 C C . ARG A 1 614 ? -1.790 8.756 -74.767 1.00 91.31 614 ARG A C 1
ATOM 4716 O O . ARG A 1 614 ? -2.820 8.909 -74.119 1.00 91.31 614 ARG A O 1
ATOM 4723 N N . LEU A 1 615 ? -0.607 9.212 -74.363 1.00 88.00 615 LEU A N 1
ATOM 4724 C CA . LEU A 1 615 ? -0.401 9.945 -73.112 1.00 88.00 615 LEU A CA 1
ATOM 4725 C C . LEU A 1 615 ? -0.776 11.429 -73.222 1.00 88.00 615 LEU A C 1
ATOM 4727 O O . LEU A 1 615 ? -0.889 12.103 -72.201 1.00 88.00 615 LEU A O 1
ATOM 4731 N N . GLY A 1 616 ? -0.954 11.948 -74.441 1.00 87.00 616 GLY A N 1
ATOM 4732 C CA . GLY A 1 616 ? -1.253 13.358 -74.683 1.00 87.00 616 GLY A CA 1
ATOM 4733 C C . GLY A 1 616 ? -0.109 14.304 -74.301 1.00 87.00 616 GLY A C 1
ATOM 4734 O O . GLY A 1 616 ? -0.359 15.479 -74.038 1.00 87.00 616 GLY A O 1
ATOM 4735 N N . LEU A 1 617 ? 1.131 13.807 -74.244 1.00 87.88 617 LEU A N 1
ATOM 4736 C CA . LEU A 1 617 ? 2.322 14.572 -73.868 1.00 87.88 617 LEU A CA 1
ATOM 4737 C C . LEU A 1 617 ? 3.547 14.131 -74.677 1.00 87.88 617 LEU A C 1
ATOM 4739 O O . LEU A 1 617 ? 3.645 12.982 -75.108 1.00 87.88 617 LEU A O 1
ATOM 4743 N N . ALA A 1 618 ? 4.491 15.052 -74.876 1.00 88.25 618 ALA A N 1
ATOM 4744 C CA . ALA A 1 618 ? 5.798 14.729 -75.440 1.00 88.25 618 ALA A CA 1
ATOM 4745 C C . ALA A 1 618 ? 6.683 14.133 -74.340 1.00 88.25 618 ALA A C 1
ATOM 4747 O O . ALA A 1 618 ? 6.848 14.745 -73.282 1.00 88.25 618 ALA A O 1
ATOM 4748 N N . LEU A 1 619 ? 7.240 12.944 -74.574 1.00 89.62 619 LEU A N 1
ATOM 4749 C CA . LEU A 1 619 ? 8.125 12.307 -73.605 1.00 89.62 619 LEU A CA 1
ATOM 4750 C C . LEU A 1 619 ? 9.489 13.012 -73.626 1.00 89.62 619 LEU A C 1
ATOM 4752 O O . LEU A 1 619 ? 10.019 13.281 -74.705 1.00 89.62 619 LEU A O 1
ATOM 4756 N N . PRO A 1 620 ? 10.085 13.317 -72.462 1.00 90.38 620 PRO A N 1
ATOM 4757 C CA . PRO A 1 620 ? 11.427 13.882 -72.413 1.00 90.38 620 PRO A CA 1
ATOM 4758 C C . PRO A 1 620 ? 12.468 12.956 -73.044 1.00 90.38 620 PRO A C 1
ATOM 4760 O O . PRO A 1 620 ? 12.364 11.733 -72.955 1.00 90.38 620 PRO A O 1
ATOM 4763 N N . GLU A 1 621 ? 13.509 13.551 -73.631 1.00 89.31 621 GLU A N 1
ATOM 4764 C CA . GLU A 1 621 ? 14.547 12.817 -74.368 1.00 89.31 621 GLU A CA 1
ATOM 4765 C C . GLU A 1 621 ? 15.245 11.743 -73.518 1.00 89.31 621 GLU A C 1
ATOM 4767 O O . GLU A 1 621 ? 15.626 10.702 -74.031 1.00 89.31 621 GLU A O 1
ATOM 4772 N N . ASP A 1 622 ? 15.347 11.953 -72.206 1.00 89.31 622 ASP A N 1
ATOM 4773 C CA . ASP A 1 622 ? 15.886 10.982 -71.246 1.00 89.31 622 ASP A CA 1
ATOM 4774 C C . ASP A 1 622 ? 15.055 9.680 -71.172 1.00 89.31 622 ASP A C 1
ATOM 4776 O O . ASP A 1 622 ? 15.622 8.590 -71.132 1.00 89.31 622 ASP A O 1
ATOM 4780 N N . LEU A 1 623 ? 13.718 9.764 -71.255 1.00 90.88 623 LEU A N 1
ATOM 4781 C CA . LEU A 1 623 ? 12.855 8.580 -71.374 1.00 90.88 623 LEU A CA 1
ATOM 4782 C C . LEU A 1 623 ? 12.909 7.985 -72.784 1.00 90.88 623 LEU A C 1
ATOM 4784 O O . LEU A 1 623 ? 12.989 6.767 -72.929 1.00 90.88 623 LEU A O 1
ATOM 4788 N N . LEU A 1 624 ? 12.883 8.824 -73.825 1.00 90.44 624 LEU A N 1
ATOM 4789 C CA . LEU A 1 624 ? 12.959 8.355 -75.214 1.00 90.44 624 LEU A CA 1
ATOM 4790 C C . LEU A 1 624 ? 14.259 7.586 -75.475 1.00 90.44 624 LEU A C 1
ATOM 4792 O O . LEU A 1 624 ? 14.230 6.535 -76.109 1.00 90.44 624 LEU A O 1
ATOM 4796 N N . ALA A 1 625 ? 15.385 8.061 -74.942 1.00 90.19 625 ALA A N 1
ATOM 4797 C CA . ALA A 1 625 ? 16.672 7.384 -75.032 1.00 90.19 625 ALA A CA 1
ATOM 4798 C C . ALA A 1 625 ? 16.631 5.981 -74.410 1.00 90.19 625 ALA A C 1
ATOM 4800 O O . ALA A 1 625 ? 17.173 5.050 -75.001 1.00 90.19 625 ALA A O 1
ATOM 4801 N N . PHE A 1 626 ? 15.952 5.809 -73.269 1.00 91.50 626 PHE A N 1
ATOM 4802 C CA . PHE A 1 626 ? 15.735 4.493 -72.664 1.00 91.50 626 PHE A CA 1
ATOM 4803 C C . PHE A 1 626 ? 14.881 3.590 -73.558 1.00 91.50 626 PHE A C 1
ATOM 4805 O O . PHE A 1 626 ? 15.321 2.496 -73.898 1.00 91.50 626 PHE A O 1
ATOM 4812 N N . TYR A 1 627 ? 13.721 4.059 -74.023 1.00 91.81 627 TYR A N 1
ATOM 4813 C CA . TYR A 1 627 ? 12.817 3.231 -74.831 1.00 91.81 627 TYR A CA 1
ATOM 4814 C C . TYR A 1 627 ? 13.362 2.874 -76.222 1.00 91.81 627 TYR A C 1
ATOM 4816 O O . TYR A 1 627 ? 13.028 1.818 -76.757 1.00 91.81 627 TYR A O 1
ATOM 4824 N N . ARG A 1 628 ? 14.263 3.689 -76.789 1.00 91.00 628 ARG A N 1
ATOM 4825 C CA . ARG A 1 628 ? 15.025 3.350 -78.009 1.00 91.00 628 ARG A CA 1
ATOM 4826 C C . ARG A 1 628 ? 16.076 2.258 -77.791 1.00 91.00 628 ARG A C 1
ATOM 4828 O O . ARG A 1 628 ? 16.639 1.757 -78.760 1.00 91.00 628 ARG A O 1
ATOM 4835 N N . VAL A 1 629 ? 16.358 1.905 -76.539 1.00 88.25 629 VAL A N 1
ATOM 4836 C CA . VAL A 1 629 ? 17.302 0.850 -76.155 1.00 88.25 629 VAL A CA 1
ATOM 4837 C C . VAL A 1 629 ? 16.566 -0.382 -75.619 1.00 88.25 629 VAL A C 1
ATOM 4839 O O . VAL A 1 629 ? 16.938 -1.497 -75.978 1.00 88.25 629 VAL A O 1
ATOM 4842 N N . ALA A 1 630 ? 15.518 -0.190 -74.814 1.00 88.31 630 ALA A N 1
ATOM 4843 C CA . ALA A 1 630 ? 14.746 -1.248 -74.166 1.00 88.31 630 ALA A CA 1
ATOM 4844 C C . ALA A 1 630 ? 13.270 -0.847 -73.995 1.00 88.31 630 ALA A C 1
ATOM 4846 O O . ALA A 1 630 ? 12.985 0.213 -73.440 1.00 88.31 630 ALA A O 1
ATOM 4847 N N . ASN A 1 631 ? 12.319 -1.692 -74.407 1.00 89.25 631 ASN A N 1
ATOM 4848 C CA . ASN A 1 631 ? 10.887 -1.444 -74.182 1.00 89.25 631 ASN A CA 1
ATOM 4849 C C . ASN A 1 631 ? 10.451 -1.839 -72.758 1.00 89.25 631 ASN A C 1
ATOM 4851 O O . ASN A 1 631 ? 9.592 -2.689 -72.570 1.00 89.25 631 ASN A O 1
ATOM 4855 N N . GLY A 1 632 ? 11.064 -1.233 -71.742 1.00 87.31 632 GLY A N 1
ATOM 4856 C CA . GLY A 1 632 ? 10.908 -1.659 -70.352 1.00 87.31 632 GLY A CA 1
ATOM 4857 C C . GLY A 1 632 ? 11.901 -2.750 -69.951 1.00 87.31 632 GLY A C 1
ATOM 4858 O O . GLY A 1 632 ? 12.608 -3.335 -70.774 1.00 87.31 632 GLY A O 1
ATOM 4859 N N . ASP A 1 633 ? 11.976 -2.988 -68.647 1.00 85.75 633 ASP A N 1
ATOM 4860 C CA . ASP A 1 633 ? 12.929 -3.909 -68.038 1.00 85.75 633 ASP A CA 1
ATOM 4861 C C . ASP A 1 633 ? 12.283 -4.552 -66.802 1.00 85.75 633 ASP A C 1
ATOM 4863 O O . ASP A 1 633 ? 12.190 -3.916 -65.746 1.00 85.75 633 ASP A O 1
ATOM 4867 N N . PRO A 1 634 ? 11.810 -5.807 -66.916 1.00 78.88 634 PRO A N 1
ATOM 4868 C CA . PRO A 1 634 ? 11.190 -6.514 -65.802 1.00 78.88 634 PRO A CA 1
ATOM 4869 C C . PRO A 1 634 ? 12.130 -6.717 -64.606 1.00 78.88 634 PRO A C 1
ATOM 4871 O O . PRO A 1 634 ? 11.659 -6.726 -63.469 1.00 78.88 634 PRO A O 1
ATOM 4874 N N . GLY A 1 635 ? 13.441 -6.852 -64.835 1.00 75.69 635 GLY A N 1
ATOM 4875 C CA . GLY A 1 635 ? 14.443 -6.984 -63.776 1.00 75.69 635 GLY A CA 1
ATOM 4876 C C . GLY A 1 635 ? 14.546 -5.715 -62.934 1.00 75.69 635 GLY A C 1
ATOM 4877 O O . GLY A 1 635 ? 14.581 -5.779 -61.705 1.00 75.69 635 GLY A O 1
ATOM 4878 N N . LEU A 1 636 ? 14.500 -4.556 -63.589 1.00 80.88 636 LEU A N 1
ATOM 4879 C CA . LEU A 1 636 ? 14.446 -3.243 -62.942 1.00 80.88 636 LEU A CA 1
ATOM 4880 C C . LEU A 1 636 ? 13.031 -2.803 -62.551 1.00 80.88 636 LEU A C 1
ATOM 4882 O O . LEU A 1 636 ? 12.867 -1.730 -61.969 1.00 80.88 636 LEU A O 1
ATOM 4886 N N . SER A 1 637 ? 12.016 -3.622 -62.847 1.00 85.88 637 SER A N 1
ATOM 4887 C CA . SER A 1 637 ? 10.597 -3.288 -62.679 1.00 85.88 637 SER A CA 1
ATOM 4888 C C . SER A 1 637 ? 10.178 -2.011 -63.427 1.00 85.88 637 SER A C 1
ATOM 4890 O O . SER A 1 637 ? 9.235 -1.329 -63.022 1.00 85.88 637 SER A O 1
ATOM 4892 N N . LEU A 1 638 ? 10.867 -1.691 -64.527 1.00 90.19 638 LEU A N 1
ATOM 4893 C CA . LEU A 1 638 ? 10.506 -0.619 -65.452 1.00 90.19 638 LEU A CA 1
ATOM 4894 C C . LEU A 1 638 ? 9.431 -1.125 -66.412 1.00 90.19 638 LEU A C 1
ATOM 4896 O O . LEU A 1 638 ? 9.588 -2.164 -67.054 1.00 90.19 638 LEU A O 1
ATOM 4900 N N . LEU A 1 639 ? 8.333 -0.382 -66.497 1.00 90.56 639 LEU A N 1
ATOM 4901 C CA . LEU A 1 639 ? 7.174 -0.762 -67.294 1.00 90.56 639 LEU A CA 1
ATOM 4902 C C . LEU A 1 639 ? 7.475 -0.629 -68.796 1.00 90.56 639 LEU A C 1
ATOM 4904 O O . LEU A 1 639 ? 8.183 0.297 -69.195 1.00 90.56 639 LEU A O 1
ATOM 4908 N N . PRO A 1 640 ? 6.906 -1.503 -69.642 1.00 89.69 640 PRO A N 1
ATOM 4909 C CA . PRO A 1 640 ? 6.969 -1.324 -71.084 1.00 89.69 640 PRO A CA 1
ATOM 4910 C C . PRO A 1 640 ? 6.147 -0.099 -71.512 1.00 89.69 640 PRO A C 1
ATOM 4912 O O . PRO A 1 640 ? 5.251 0.367 -70.793 1.00 89.69 640 PRO A O 1
ATOM 4915 N N . LEU A 1 641 ? 6.440 0.438 -72.697 1.00 89.12 641 LEU A N 1
ATOM 4916 C CA . LEU A 1 641 ? 5.892 1.707 -73.185 1.00 89.12 641 LEU A CA 1
ATOM 4917 C C . LEU A 1 641 ? 4.356 1.704 -73.319 1.00 89.12 641 LEU A C 1
ATOM 4919 O O . LEU A 1 641 ? 3.702 2.744 -73.228 1.00 89.12 641 LEU A O 1
ATOM 4923 N N . GLU A 1 642 ? 3.741 0.546 -73.514 1.00 87.62 642 GLU A N 1
ATOM 4924 C CA . GLU A 1 642 ? 2.289 0.363 -73.520 1.00 87.62 642 GLU A CA 1
ATOM 4925 C C . GLU A 1 642 ? 1.657 0.467 -72.122 1.00 87.62 642 GLU A C 1
ATOM 4927 O O . GLU A 1 642 ? 0.484 0.826 -72.006 1.00 87.62 642 GLU A O 1
ATOM 4932 N N . SER A 1 643 ? 2.433 0.203 -71.068 1.00 88.06 643 SER A N 1
ATOM 4933 C CA . SER A 1 643 ? 1.961 0.103 -69.682 1.00 88.06 643 SER A CA 1
ATOM 4934 C C . SER A 1 643 ? 2.225 1.355 -68.849 1.00 88.06 643 SER A C 1
ATOM 4936 O O . SER A 1 643 ? 1.617 1.514 -67.791 1.00 88.06 643 SER A O 1
ATOM 4938 N N . ILE A 1 644 ? 3.077 2.276 -69.314 1.00 90.12 644 ILE A N 1
ATOM 4939 C CA . ILE A 1 644 ? 3.224 3.576 -68.646 1.00 90.12 644 ILE A CA 1
ATOM 4940 C C . ILE A 1 644 ? 1.903 4.346 -68.677 1.00 90.12 644 ILE A C 1
ATOM 4942 O O . ILE A 1 644 ? 1.183 4.362 -69.687 1.00 90.12 644 ILE A O 1
ATOM 4946 N N . ALA A 1 645 ? 1.583 4.999 -67.566 1.00 86.19 645 ALA A N 1
ATOM 4947 C CA . ALA A 1 645 ? 0.304 5.666 -67.377 1.00 86.19 645 ALA A CA 1
ATOM 4948 C C . ALA A 1 645 ? 0.460 6.956 -66.574 1.00 86.19 645 ALA A C 1
ATOM 4950 O O . ALA A 1 645 ? 1.247 7.041 -65.633 1.00 86.19 645 ALA A O 1
ATOM 4951 N N . THR A 1 646 ? -0.325 7.967 -66.931 1.00 81.94 646 THR A N 1
ATOM 4952 C CA . THR A 1 646 ? -0.566 9.123 -66.065 1.00 81.94 646 THR A CA 1
ATOM 4953 C C . THR A 1 646 ? -1.495 8.709 -64.929 1.00 81.94 646 THR A C 1
ATOM 4955 O O . THR A 1 646 ? -2.426 7.944 -65.178 1.00 81.94 646 THR A O 1
ATOM 4958 N N . ASN A 1 647 ? -1.320 9.280 -63.736 1.00 75.50 647 ASN A N 1
ATOM 4959 C CA . ASN A 1 647 ? -2.152 9.007 -62.558 1.00 75.50 647 ASN A CA 1
ATOM 4960 C C . ASN A 1 647 ? -1.976 7.570 -62.013 1.00 75.50 647 ASN A C 1
ATOM 4962 O O . ASN A 1 647 ? -2.764 6.679 -62.343 1.00 75.50 647 ASN A O 1
ATOM 4966 N N . PRO A 1 648 ? -0.941 7.322 -61.186 1.00 73.56 648 PRO A N 1
ATOM 4967 C CA . PRO A 1 648 ? -0.672 6.000 -60.625 1.00 73.56 648 PRO A CA 1
ATOM 4968 C C . PRO A 1 648 ? -1.867 5.476 -59.799 1.00 73.56 648 PRO A C 1
ATOM 4970 O O . PRO A 1 648 ? -2.518 6.249 -59.086 1.00 73.56 648 PRO A O 1
ATOM 4973 N N . PRO A 1 649 ? -2.176 4.166 -59.857 1.00 66.69 649 PRO A N 1
ATOM 4974 C CA . PRO A 1 649 ? -3.330 3.595 -59.170 1.00 66.69 649 PRO A CA 1
ATOM 4975 C C . PRO A 1 649 ? -3.188 3.687 -57.642 1.00 66.69 649 PRO A C 1
ATOM 4977 O O . PRO A 1 649 ? -2.182 3.269 -57.070 1.00 66.69 649 PRO A O 1
ATOM 4980 N N . LYS A 1 650 ? -4.239 4.183 -56.969 1.00 63.44 650 LYS A N 1
ATOM 4981 C CA . LYS A 1 650 ? -4.300 4.367 -55.500 1.00 63.44 650 LYS A CA 1
ATOM 4982 C C . LYS A 1 650 ? -4.058 3.091 -54.688 1.00 63.44 650 LYS A C 1
ATOM 4984 O O . LYS A 1 650 ? -3.658 3.182 -53.539 1.00 63.44 650 LYS A O 1
ATOM 4989 N N . GLU A 1 651 ? -4.343 1.926 -55.260 1.00 62.25 651 GLU A N 1
ATOM 4990 C CA . GLU A 1 651 ? -4.296 0.633 -54.564 1.00 62.25 651 GLU A CA 1
ATOM 4991 C C . GLU A 1 651 ? -2.868 0.140 -54.284 1.00 62.25 651 GLU A C 1
ATOM 4993 O O . GLU A 1 651 ? -2.703 -0.831 -53.554 1.00 62.25 651 GLU A O 1
ATOM 4998 N N . LYS A 1 652 ? -1.846 0.776 -54.874 1.00 63.44 652 LYS A N 1
ATOM 4999 C CA . LYS A 1 652 ? -0.460 0.284 -54.857 1.00 63.44 652 LYS A CA 1
ATOM 5000 C C . LYS A 1 652 ? 0.484 1.067 -53.947 1.00 63.44 652 LYS A C 1
ATOM 5002 O O . LYS A 1 652 ? 1.448 0.485 -53.474 1.00 63.44 652 LYS A O 1
ATOM 5007 N N . VAL A 1 653 ? 0.221 2.354 -53.706 1.00 68.25 653 VAL A N 1
ATOM 5008 C CA . VAL A 1 653 ? 0.981 3.196 -52.765 1.00 68.25 653 VAL A CA 1
ATOM 5009 C C . VAL A 1 653 ? 0.036 4.209 -52.125 1.00 68.25 653 VAL A C 1
ATOM 5011 O O . VAL A 1 653 ? -0.607 5.003 -52.820 1.00 68.25 653 VAL A O 1
ATOM 5014 N N . ASP A 1 654 ? -0.034 4.202 -50.794 1.00 74.00 654 ASP A N 1
ATOM 5015 C CA . ASP A 1 654 ? -0.807 5.181 -50.031 1.00 74.00 654 ASP A CA 1
ATOM 5016 C C . ASP A 1 654 ? 0.019 6.447 -49.775 1.00 74.00 654 ASP A C 1
ATOM 5018 O O . ASP A 1 654 ? 0.675 6.603 -48.746 1.00 74.00 654 ASP A O 1
ATOM 5022 N N . PHE A 1 655 ? -0.038 7.371 -50.737 1.00 79.44 655 PHE A N 1
ATOM 5023 C CA . PHE A 1 655 ? 0.645 8.664 -50.662 1.00 79.44 655 PHE A CA 1
ATOM 5024 C C . PHE A 1 655 ? 0.302 9.485 -49.406 1.00 79.44 655 PHE A C 1
ATOM 5026 O O . PHE A 1 655 ? 1.106 10.327 -49.019 1.00 79.44 655 PHE A O 1
ATOM 5033 N N . GLU A 1 656 ? -0.868 9.276 -48.789 1.00 80.81 656 GLU A N 1
ATOM 5034 C CA . GLU A 1 656 ? -1.261 9.998 -47.570 1.00 80.81 656 GLU A CA 1
ATOM 5035 C C . GLU A 1 656 ? -0.500 9.458 -46.351 1.00 80.81 656 GLU A C 1
ATOM 5037 O O . GLU A 1 656 ? -0.017 10.235 -45.534 1.00 80.81 656 GLU A O 1
ATOM 5042 N N . ASN A 1 657 ? -0.319 8.135 -46.260 1.00 75.94 657 ASN A N 1
ATOM 5043 C CA . ASN A 1 657 ? 0.486 7.513 -45.202 1.00 75.94 657 ASN A CA 1
ATOM 5044 C C . ASN A 1 657 ? 1.992 7.762 -45.375 1.00 75.94 657 ASN A C 1
ATOM 5046 O O . ASN A 1 657 ? 2.729 7.740 -44.391 1.00 75.94 657 ASN A O 1
ATOM 5050 N N . SER A 1 658 ? 2.458 7.995 -46.606 1.00 70.81 658 SER A N 1
ATOM 5051 C CA . SER A 1 658 ? 3.855 8.350 -46.892 1.00 70.81 658 SER A CA 1
ATOM 5052 C C . SER A 1 658 ? 4.187 9.825 -46.627 1.00 70.81 658 SER A C 1
ATOM 5054 O O . SER A 1 658 ? 5.360 10.194 -46.700 1.00 70.81 658 SER A O 1
ATOM 5056 N N . ALA A 1 659 ? 3.190 10.671 -46.347 1.00 78.19 659 ALA A N 1
ATOM 5057 C CA . ALA A 1 659 ? 3.383 12.096 -46.108 1.00 78.19 659 ALA A CA 1
ATOM 5058 C C . ALA A 1 659 ? 3.535 12.415 -44.611 1.00 78.19 659 ALA A C 1
ATOM 5060 O O . ALA A 1 659 ? 2.781 11.927 -43.770 1.00 78.19 659 ALA A O 1
ATOM 5061 N N . VAL A 1 660 ? 4.474 13.302 -44.280 1.00 75.00 660 VAL A N 1
ATOM 5062 C CA . VAL A 1 660 ? 4.610 13.908 -42.947 1.00 75.00 660 VAL A CA 1
ATOM 5063 C C . VAL A 1 660 ? 4.310 15.394 -43.101 1.00 75.00 660 VAL A C 1
ATOM 5065 O O . VAL A 1 660 ? 4.876 16.054 -43.966 1.00 75.00 660 VAL A O 1
ATOM 5068 N N . ASP A 1 661 ? 3.353 15.908 -42.327 1.00 81.50 661 ASP A N 1
ATOM 5069 C CA . ASP A 1 661 ? 2.839 17.282 -42.454 1.00 81.50 661 ASP A CA 1
ATOM 5070 C C . ASP A 1 661 ? 2.345 17.653 -43.873 1.00 81.50 661 ASP A C 1
ATOM 5072 O O . ASP A 1 661 ? 2.356 18.814 -44.275 1.00 81.50 661 ASP A O 1
ATOM 5076 N N . GLY A 1 662 ? 1.855 16.663 -44.630 1.00 83.38 662 GLY A N 1
ATOM 5077 C CA . GLY A 1 662 ? 1.298 16.856 -45.975 1.00 83.38 662 GLY A CA 1
ATOM 5078 C C . GLY A 1 662 ? 2.323 16.834 -47.116 1.00 83.38 662 GLY A C 1
ATOM 5079 O O . GLY A 1 662 ? 1.931 17.010 -48.272 1.00 83.38 662 GLY A O 1
ATOM 5080 N N . GLU A 1 663 ? 3.600 16.570 -46.824 1.00 87.25 663 GLU A N 1
ATOM 5081 C CA . GLU A 1 663 ? 4.667 16.440 -47.821 1.00 87.25 663 GLU A CA 1
ATOM 5082 C C . GLU A 1 663 ? 5.358 15.070 -47.764 1.00 87.25 663 GLU A C 1
ATOM 5084 O O . GLU A 1 663 ? 5.556 14.480 -46.702 1.00 87.25 663 GLU A O 1
ATOM 5089 N N . ILE A 1 664 ? 5.741 14.565 -48.935 1.00 87.19 664 ILE A N 1
ATOM 5090 C CA . ILE A 1 664 ? 6.584 13.387 -49.129 1.00 87.19 664 ILE A CA 1
ATOM 5091 C C . ILE A 1 664 ? 8.009 13.889 -49.347 1.00 87.19 664 ILE A C 1
ATOM 5093 O O . ILE A 1 664 ? 8.266 14.638 -50.292 1.00 87.19 664 ILE A O 1
ATOM 5097 N N . PHE A 1 665 ? 8.928 13.476 -48.480 1.00 87.75 665 PHE A N 1
ATOM 5098 C CA . PHE A 1 665 ? 10.334 13.873 -48.524 1.00 87.75 665 PHE A CA 1
ATOM 5099 C C . PHE A 1 665 ? 11.151 12.877 -49.340 1.00 87.75 665 PHE A C 1
ATOM 5101 O O . PHE A 1 665 ? 10.942 11.673 -49.205 1.00 87.75 665 PHE A O 1
ATOM 5108 N N . PHE A 1 666 ? 12.092 13.380 -50.140 1.00 87.69 666 PHE A N 1
ATOM 5109 C CA . PHE A 1 666 ? 12.994 12.578 -50.966 1.00 87.69 666 PHE A CA 1
ATOM 5110 C C . PHE A 1 666 ? 14.452 12.922 -50.670 1.00 87.69 666 PHE A C 1
ATOM 5112 O O . PHE A 1 666 ? 14.812 14.101 -50.586 1.00 87.69 666 PHE A O 1
ATOM 5119 N N . SER A 1 667 ? 15.298 11.900 -50.569 1.00 85.75 667 SER A N 1
ATOM 5120 C CA . SER A 1 667 ? 16.752 12.027 -50.466 1.00 85.75 667 SER A CA 1
ATOM 5121 C C . SER A 1 667 ? 17.436 11.804 -51.821 1.00 85.75 667 SER A C 1
ATOM 5123 O O . SER A 1 667 ? 16.817 11.404 -52.813 1.00 85.75 667 SER A O 1
ATOM 5125 N N . SER A 1 668 ? 18.727 12.120 -51.906 1.00 77.75 668 SER A N 1
ATOM 5126 C CA . SER A 1 668 ? 19.516 11.804 -53.098 1.00 77.75 668 SER A CA 1
ATOM 5127 C C . SER A 1 668 ? 19.892 10.324 -53.099 1.00 77.75 668 SER A C 1
ATOM 5129 O O . SER A 1 668 ? 20.379 9.810 -52.097 1.00 77.75 668 SER A O 1
ATOM 5131 N N . ASN A 1 669 ? 19.817 9.666 -54.261 1.00 67.06 669 ASN A N 1
ATOM 5132 C CA . ASN A 1 669 ? 20.354 8.305 -54.449 1.00 67.06 669 ASN A CA 1
ATOM 5133 C C . ASN A 1 669 ? 21.857 8.183 -54.106 1.00 67.06 669 ASN A C 1
ATOM 5135 O O . ASN A 1 669 ? 22.389 7.090 -53.897 1.00 67.06 669 ASN A O 1
ATOM 5139 N N . ILE A 1 670 ? 22.572 9.309 -54.065 1.00 64.06 670 ILE A N 1
ATOM 5140 C CA . ILE A 1 670 ? 24.012 9.363 -53.801 1.00 64.06 670 ILE A CA 1
ATOM 5141 C C . ILE A 1 670 ? 24.297 9.684 -52.328 1.00 64.06 670 ILE A C 1
ATOM 5143 O O . ILE A 1 670 ? 25.242 9.125 -51.774 1.00 64.06 670 ILE A O 1
ATOM 5147 N N . ASP A 1 671 ? 23.467 10.504 -51.685 1.00 65.19 671 ASP A N 1
ATOM 5148 C CA . ASP A 1 671 ? 23.615 10.908 -50.284 1.00 65.19 671 ASP A CA 1
ATOM 5149 C C . ASP A 1 671 ? 22.252 10.860 -49.582 1.00 65.19 671 ASP A C 1
ATOM 5151 O O . ASP A 1 671 ? 21.419 11.758 -49.732 1.00 65.19 671 ASP A O 1
ATOM 5155 N N . ALA A 1 672 ? 22.036 9.788 -48.816 1.00 62.12 672 ALA A N 1
ATOM 5156 C CA . ALA A 1 672 ? 20.782 9.527 -48.114 1.00 62.12 672 ALA A CA 1
ATOM 5157 C C . ALA A 1 672 ? 20.540 10.486 -46.930 1.00 62.12 672 ALA A C 1
ATOM 5159 O O . ALA A 1 672 ? 19.449 10.502 -46.368 1.00 62.12 672 ALA A O 1
ATOM 5160 N N . SER A 1 673 ? 21.540 11.288 -46.535 1.00 54.06 673 SER A N 1
ATOM 5161 C CA . SER A 1 673 ? 21.452 12.171 -45.366 1.00 54.06 673 SER A CA 1
ATOM 5162 C C . SER A 1 673 ? 20.826 13.541 -45.655 1.00 54.06 673 SER A C 1
ATOM 5164 O O . SER A 1 673 ? 20.415 14.237 -44.725 1.00 54.06 673 SER A O 1
ATOM 5166 N N . ALA A 1 674 ? 20.717 13.926 -46.930 1.00 65.81 674 ALA A N 1
ATOM 5167 C CA . ALA A 1 674 ? 20.182 15.215 -47.350 1.00 65.81 674 ALA A CA 1
ATOM 5168 C C . ALA A 1 674 ? 18.826 15.059 -48.050 1.00 65.81 674 ALA A C 1
ATOM 5170 O O . ALA A 1 674 ? 18.708 14.354 -49.052 1.00 65.81 674 ALA A O 1
ATOM 5171 N N . VAL A 1 675 ? 17.811 15.775 -47.557 1.00 73.56 675 VAL A N 1
ATOM 5172 C CA . VAL A 1 675 ? 16.545 15.965 -48.279 1.00 73.56 675 VAL A CA 1
ATOM 5173 C C . VAL A 1 675 ? 16.806 16.871 -49.480 1.00 73.56 675 VAL A C 1
ATOM 5175 O O . VAL A 1 675 ? 17.301 17.986 -49.320 1.00 73.56 675 VAL A O 1
ATOM 5178 N N . VAL A 1 676 ? 16.467 16.397 -50.677 1.00 78.88 676 VAL A N 1
ATOM 5179 C CA . VAL A 1 676 ? 16.719 17.101 -51.947 1.00 78.88 676 VAL A CA 1
ATOM 5180 C C . VAL A 1 676 ? 15.447 17.514 -52.684 1.00 78.88 676 VAL A C 1
ATOM 5182 O O . VAL A 1 676 ? 15.519 18.369 -53.564 1.00 78.88 676 VAL A O 1
ATOM 5185 N N . ALA A 1 677 ? 14.291 16.945 -52.333 1.00 86.06 677 ALA A N 1
ATOM 5186 C CA . ALA A 1 677 ? 12.997 17.330 -52.890 1.00 86.06 677 ALA A CA 1
ATOM 5187 C C . ALA A 1 677 ? 11.845 17.029 -51.931 1.00 86.06 677 ALA A C 1
ATOM 5189 O O . ALA A 1 677 ? 11.930 16.111 -51.110 1.00 86.06 677 ALA A O 1
ATOM 5190 N N . THR A 1 678 ? 10.745 17.761 -52.105 1.00 89.69 678 THR A N 1
ATOM 5191 C CA . THR A 1 678 ? 9.450 17.430 -51.508 1.00 89.69 678 THR A CA 1
ATOM 5192 C C . THR A 1 678 ? 8.346 17.431 -52.563 1.00 89.69 678 THR A C 1
ATOM 5194 O O . THR A 1 678 ? 8.422 18.142 -53.571 1.00 89.69 678 THR A O 1
ATOM 5197 N N . LEU A 1 679 ? 7.337 16.580 -52.369 1.00 89.50 679 LEU A N 1
ATOM 5198 C CA . LEU A 1 679 ? 6.119 16.542 -53.182 1.00 89.50 679 LEU A CA 1
ATOM 5199 C C . LEU A 1 679 ? 4.899 16.385 -52.280 1.00 89.50 679 LEU A C 1
ATOM 5201 O O . LEU A 1 679 ? 4.894 15.572 -51.362 1.00 89.50 679 LEU A O 1
ATOM 5205 N N . THR A 1 680 ? 3.817 17.087 -52.588 1.00 91.44 680 THR A N 1
ATOM 5206 C CA . THR A 1 680 ? 2.504 16.777 -52.007 1.00 91.44 680 THR A CA 1
ATOM 5207 C C . THR A 1 680 ? 1.927 15.491 -52.622 1.00 91.44 680 THR A C 1
ATOM 5209 O O . THR A 1 680 ? 2.221 15.178 -53.784 1.00 91.44 680 THR A O 1
ATOM 5212 N N . PRO A 1 681 ? 1.028 14.766 -51.928 1.00 88.56 681 PRO A N 1
ATOM 5213 C CA . PRO A 1 681 ? 0.322 13.614 -52.501 1.00 88.56 681 PRO A CA 1
ATOM 5214 C C . PRO A 1 681 ? -0.393 13.919 -53.828 1.00 88.56 681 PRO A C 1
ATOM 5216 O O . PRO A 1 681 ? -0.461 13.073 -54.720 1.00 88.56 681 PRO A O 1
ATOM 5219 N N . ALA A 1 682 ? -0.903 15.145 -53.992 1.00 86.75 682 ALA A N 1
ATOM 5220 C CA . ALA A 1 682 ? -1.528 15.595 -55.235 1.00 86.75 682 ALA A CA 1
ATOM 5221 C C . ALA A 1 682 ? -0.511 15.730 -56.383 1.00 86.75 682 ALA A C 1
ATOM 5223 O O . ALA A 1 682 ? -0.785 15.293 -57.500 1.00 86.75 682 ALA A O 1
ATOM 5224 N N . GLN A 1 683 ? 0.672 16.284 -56.102 1.00 90.25 683 GLN A N 1
ATOM 5225 C CA . GLN A 1 683 ? 1.765 16.393 -57.069 1.00 90.25 683 GLN A CA 1
ATOM 5226 C C . GLN A 1 683 ? 2.301 15.018 -57.473 1.00 90.25 683 GLN A C 1
ATOM 5228 O O . GLN A 1 683 ? 2.436 14.761 -58.666 1.00 90.25 683 GLN A O 1
ATOM 5233 N N . ALA A 1 684 ? 2.510 14.103 -56.521 1.00 87.88 684 ALA A N 1
ATOM 5234 C CA . ALA A 1 684 ? 2.961 12.741 -56.819 1.00 87.88 684 ALA A CA 1
ATOM 5235 C C . ALA A 1 684 ? 1.986 11.999 -57.754 1.00 87.88 684 ALA A C 1
ATOM 5237 O O . ALA A 1 684 ? 2.408 11.314 -58.683 1.00 87.88 684 ALA A O 1
ATOM 5238 N N . ARG A 1 685 ? 0.672 12.204 -57.586 1.00 87.88 685 ARG A N 1
ATOM 5239 C CA . ARG A 1 685 ? -0.355 11.626 -58.473 1.00 87.88 685 ARG A CA 1
ATOM 5240 C C . ARG A 1 685 ? -0.404 12.243 -59.868 1.00 87.88 685 ARG A C 1
ATOM 5242 O O . ARG A 1 685 ? -0.980 11.643 -60.768 1.00 87.88 685 ARG A O 1
ATOM 5249 N N . SER A 1 686 ? 0.169 13.426 -60.063 1.00 87.62 686 SER A N 1
ATOM 5250 C CA . SER A 1 686 ? 0.223 14.057 -61.387 1.00 87.62 686 SER A CA 1
ATOM 5251 C C . SER A 1 686 ? 1.375 13.545 -62.261 1.00 87.62 686 SER A C 1
ATOM 5253 O O . SER A 1 686 ? 1.402 13.833 -63.455 1.00 87.62 686 SER A O 1
ATOM 5255 N N . LEU A 1 687 ? 2.304 12.775 -61.683 1.00 91.00 687 LEU A N 1
ATOM 5256 C CA . LEU A 1 687 ? 3.474 12.236 -62.373 1.00 91.00 687 LEU A CA 1
ATOM 5257 C C . LEU A 1 687 ? 3.146 10.979 -63.193 1.00 91.00 687 LEU A C 1
ATOM 5259 O O . LEU A 1 687 ? 2.134 10.303 -62.984 1.00 91.00 687 LEU A O 1
ATOM 5263 N N . LEU A 1 688 ? 4.032 10.666 -64.139 1.00 91.88 688 LEU A N 1
ATOM 5264 C CA . LEU A 1 688 ? 3.950 9.485 -64.992 1.00 91.88 688 LEU A CA 1
ATOM 5265 C C . LEU A 1 688 ? 4.471 8.257 -64.238 1.00 91.88 688 LEU A C 1
ATOM 5267 O O . LEU A 1 688 ? 5.602 8.266 -63.760 1.00 91.88 688 LEU A O 1
ATOM 5271 N N . LEU A 1 689 ? 3.682 7.188 -64.160 1.00 91.88 689 LEU A N 1
ATOM 5272 C CA . LEU A 1 689 ? 4.132 5.904 -63.627 1.00 91.88 689 LEU A CA 1
ATOM 5273 C C . LEU A 1 689 ? 4.987 5.191 -64.676 1.00 91.88 689 LEU A C 1
ATOM 5275 O O . LEU A 1 689 ? 4.479 4.824 -65.737 1.00 91.88 689 LEU A O 1
ATOM 5279 N N . ILE A 1 690 ? 6.270 4.996 -64.367 1.00 92.12 690 ILE A N 1
ATOM 5280 C CA . ILE A 1 690 ? 7.248 4.368 -65.268 1.00 92.12 690 ILE A CA 1
ATOM 5281 C C . ILE A 1 690 ? 7.834 3.062 -64.721 1.00 92.12 690 ILE A C 1
ATOM 5283 O O . ILE A 1 690 ? 8.459 2.320 -65.471 1.00 92.12 690 ILE A O 1
ATOM 5287 N N . GLY A 1 691 ? 7.619 2.751 -63.442 1.00 89.38 691 GLY A N 1
ATOM 5288 C CA . GLY A 1 691 ? 8.067 1.499 -62.837 1.00 89.38 691 GLY A CA 1
ATOM 5289 C C . GLY A 1 691 ? 7.195 1.075 -61.663 1.00 89.38 691 GLY A C 1
ATOM 5290 O O . GLY A 1 691 ? 6.624 1.917 -60.965 1.00 89.38 691 GLY A O 1
ATOM 5291 N N . GLN A 1 692 ? 7.074 -0.233 -61.458 1.00 85.75 692 GLN A N 1
ATOM 5292 C CA . GLN A 1 692 ? 6.238 -0.818 -60.418 1.00 85.75 692 GLN A CA 1
ATOM 5293 C C . GLN A 1 692 ? 6.795 -2.159 -59.946 1.00 85.75 692 GLN A C 1
ATOM 5295 O O . GLN A 1 692 ? 6.857 -3.111 -60.721 1.00 85.75 692 GLN A O 1
ATOM 5300 N N . TYR A 1 693 ? 7.093 -2.259 -58.652 1.00 77.94 693 TYR A N 1
ATOM 5301 C CA . TYR A 1 693 ? 7.533 -3.507 -58.037 1.00 77.94 693 TYR A CA 1
ATOM 5302 C C . TYR A 1 693 ? 6.304 -4.355 -57.647 1.00 77.94 693 TYR A C 1
ATOM 5304 O O . TYR A 1 693 ? 5.442 -3.875 -56.915 1.00 77.94 693 TYR A O 1
ATOM 5312 N N . PRO A 1 694 ? 6.153 -5.603 -58.132 1.00 65.06 694 PRO A N 1
ATOM 5313 C CA . PRO A 1 694 ? 4.972 -6.419 -57.822 1.00 65.06 694 PRO A CA 1
ATOM 5314 C C . PRO A 1 694 ? 4.913 -6.893 -56.364 1.00 65.06 694 PRO A C 1
ATOM 5316 O O . PRO A 1 694 ? 3.823 -6.993 -55.804 1.00 65.06 694 PRO A O 1
ATOM 5319 N N . ASP A 1 695 ? 6.083 -7.153 -55.770 1.00 66.31 695 ASP A N 1
ATOM 5320 C CA . ASP A 1 695 ? 6.249 -7.786 -54.452 1.00 66.31 695 ASP A CA 1
ATOM 5321 C C . ASP A 1 695 ? 6.519 -6.782 -53.313 1.00 66.31 695 ASP A C 1
ATOM 5323 O O . ASP A 1 695 ? 6.699 -7.175 -52.159 1.00 66.31 695 ASP A O 1
ATOM 5327 N N . ARG A 1 696 ? 6.585 -5.483 -53.629 1.00 66.94 696 ARG A N 1
ATOM 5328 C CA . ARG A 1 696 ? 6.801 -4.378 -52.682 1.00 66.94 696 ARG A CA 1
ATOM 5329 C C . ARG A 1 696 ? 5.860 -3.234 -53.045 1.00 66.94 696 ARG A C 1
ATOM 5331 O O . ARG A 1 696 ? 5.663 -2.986 -54.229 1.00 66.94 696 ARG A O 1
ATOM 5338 N N . ASP A 1 697 ? 5.329 -2.505 -52.065 1.00 73.50 697 ASP A N 1
ATOM 5339 C CA . ASP A 1 697 ? 4.544 -1.282 -52.318 1.00 73.50 697 ASP A CA 1
ATOM 5340 C C . ASP A 1 697 ? 5.477 -0.130 -52.746 1.00 73.50 697 ASP A C 1
ATOM 5342 O O . ASP A 1 697 ? 5.635 0.865 -52.039 1.00 73.50 697 ASP A O 1
ATOM 5346 N N . SER A 1 698 ? 6.154 -0.297 -53.886 1.00 83.88 698 SER A N 1
ATOM 5347 C CA . SER A 1 698 ? 7.145 0.633 -54.420 1.00 83.88 698 SER A CA 1
ATOM 5348 C C . SER A 1 698 ? 6.881 0.950 -55.890 1.00 83.88 698 SER A C 1
ATOM 5350 O O . SER A 1 698 ? 6.559 0.071 -56.700 1.00 83.88 698 SER A O 1
ATOM 5352 N N . ILE A 1 699 ? 7.016 2.230 -56.237 1.00 89.38 699 ILE A N 1
ATOM 5353 C CA . ILE A 1 699 ? 6.750 2.760 -57.578 1.00 89.38 699 ILE A CA 1
ATOM 5354 C C . ILE A 1 699 ? 7.818 3.762 -58.000 1.00 89.38 699 ILE A C 1
ATOM 5356 O O . ILE A 1 699 ? 8.372 4.491 -57.175 1.00 89.38 699 ILE A O 1
ATOM 5360 N N . LEU A 1 700 ? 8.046 3.837 -59.309 1.00 91.19 700 LEU A N 1
ATOM 5361 C CA . LEU A 1 700 ? 8.908 4.830 -59.934 1.00 91.19 700 LEU A CA 1
ATOM 5362 C C . LEU A 1 700 ? 8.059 5.806 -60.753 1.00 91.19 700 LEU A C 1
ATOM 5364 O O . LEU A 1 700 ? 7.319 5.410 -61.660 1.00 91.19 700 LEU A O 1
ATOM 5368 N N . LEU A 1 701 ? 8.167 7.085 -60.413 1.00 93.00 701 LEU A N 1
ATOM 5369 C CA . LEU A 1 701 ? 7.415 8.189 -60.993 1.00 93.00 701 LEU A CA 1
ATOM 5370 C C . LEU A 1 701 ? 8.342 9.122 -61.771 1.00 93.00 701 LEU A C 1
ATOM 5372 O O . LEU A 1 701 ? 9.474 9.372 -61.361 1.00 93.00 701 LEU A O 1
ATOM 5376 N N . TYR A 1 702 ? 7.842 9.680 -62.870 1.00 93.44 702 TYR A N 1
ATOM 5377 C CA . TYR A 1 702 ? 8.591 10.592 -63.726 1.00 93.44 702 TYR A CA 1
ATOM 5378 C C . TYR A 1 702 ? 7.827 11.888 -64.009 1.00 93.44 702 TYR A C 1
ATOM 5380 O O . TYR A 1 702 ? 6.648 11.879 -64.368 1.00 93.44 702 TYR A O 1
ATOM 5388 N N . ASP A 1 703 ? 8.522 13.014 -63.894 1.00 92.75 703 ASP A N 1
ATOM 5389 C CA . ASP A 1 703 ? 8.040 14.347 -64.229 1.00 92.75 703 ASP A CA 1
ATOM 5390 C C . ASP A 1 703 ? 8.316 14.680 -65.700 1.00 92.75 703 ASP A C 1
ATOM 5392 O O . ASP A 1 703 ? 9.389 15.159 -66.095 1.00 92.75 703 ASP A O 1
ATOM 5396 N N . ALA A 1 704 ? 7.299 14.410 -66.519 1.00 87.00 704 ALA A N 1
ATOM 5397 C CA . ALA A 1 704 ? 7.269 14.748 -67.937 1.00 87.00 704 ALA A CA 1
ATOM 5398 C C . ALA A 1 704 ? 6.859 16.212 -68.206 1.00 87.00 704 ALA A C 1
ATOM 5400 O O . ALA A 1 704 ? 6.697 16.604 -69.362 1.00 87.00 704 ALA A O 1
ATOM 5401 N N . GLY A 1 705 ? 6.688 17.033 -67.164 1.00 83.56 705 GLY A N 1
ATOM 5402 C CA . GLY A 1 705 ? 6.339 18.440 -67.287 1.00 83.56 705 GLY A CA 1
ATOM 5403 C C . GLY A 1 705 ? 7.417 19.256 -68.003 1.00 83.56 705 GLY A C 1
ATOM 5404 O O . GLY A 1 705 ? 8.625 19.014 -67.877 1.00 83.56 705 GLY A O 1
ATOM 5405 N N . THR A 1 706 ? 6.982 20.283 -68.739 1.00 77.75 706 THR A N 1
ATOM 5406 C CA . THR A 1 706 ? 7.885 21.246 -69.394 1.00 77.75 706 THR A CA 1
ATOM 5407 C C . THR A 1 706 ? 8.739 22.005 -68.376 1.00 77.75 706 THR A C 1
ATOM 5409 O O . THR A 1 706 ? 9.890 22.327 -68.663 1.00 77.75 706 THR A O 1
ATOM 5412 N N . SER A 1 707 ? 8.203 22.214 -67.170 1.00 82.12 707 SER A N 1
ATOM 5413 C CA . SER A 1 707 ? 8.904 22.759 -66.008 1.00 82.12 707 SER A CA 1
ATOM 5414 C C . SER A 1 707 ? 8.855 21.733 -64.870 1.00 82.12 707 SER A C 1
ATOM 5416 O O . SER A 1 707 ? 7.749 21.434 -64.422 1.00 82.12 707 SER A O 1
ATOM 5418 N N . PRO A 1 708 ? 10.003 21.201 -64.409 1.00 84.69 708 PRO A N 1
ATOM 5419 C CA . PRO A 1 708 ? 10.038 20.249 -63.303 1.00 84.69 708 PRO A CA 1
ATOM 5420 C C . PRO A 1 708 ? 9.451 20.829 -62.013 1.00 84.69 708 PRO A C 1
ATOM 5422 O O . PRO A 1 708 ? 9.702 21.994 -61.697 1.00 84.69 708 PRO A O 1
ATOM 5425 N N . LEU A 1 709 ? 8.746 20.007 -61.235 1.00 87.44 709 LEU A N 1
ATOM 5426 C CA . LEU A 1 709 ? 8.206 20.377 -59.922 1.00 87.44 709 LEU A CA 1
ATOM 5427 C C . LEU A 1 709 ? 9.305 20.724 -58.909 1.00 87.44 709 LEU A C 1
ATOM 5429 O O . LEU A 1 709 ? 9.120 21.622 -58.091 1.00 87.44 709 LEU A O 1
ATOM 5433 N N . ASN A 1 710 ? 10.454 20.045 -58.982 1.00 88.19 710 ASN A N 1
ATOM 5434 C CA . ASN A 1 710 ? 11.659 20.393 -58.231 1.00 88.19 710 ASN A CA 1
ATOM 5435 C C . ASN A 1 710 ? 12.811 20.671 -59.203 1.00 88.19 710 ASN A C 1
ATOM 5437 O O . ASN A 1 710 ? 13.033 19.926 -60.158 1.00 88.19 710 ASN A O 1
ATOM 5441 N N . ALA A 1 711 ? 13.564 21.746 -58.961 1.00 84.06 711 ALA A N 1
ATOM 5442 C CA . ALA A 1 711 ? 14.604 22.201 -59.877 1.00 84.06 711 ALA A CA 1
ATOM 5443 C C . ALA A 1 711 ? 15.658 21.109 -60.140 1.00 84.06 711 ALA A C 1
ATOM 5445 O O . ALA A 1 711 ? 16.381 20.692 -59.240 1.00 84.06 711 ALA A O 1
ATOM 5446 N N . GLY A 1 712 ? 15.756 20.673 -61.398 1.00 82.56 712 GLY A N 1
ATOM 5447 C CA . GLY A 1 712 ? 16.753 19.694 -61.831 1.00 82.56 712 GLY A CA 1
ATOM 5448 C C . GLY A 1 712 ? 16.469 18.246 -61.424 1.00 82.56 712 GLY A C 1
ATOM 5449 O O . GLY A 1 712 ? 17.359 17.425 -61.607 1.00 82.56 712 GLY A O 1
ATOM 5450 N N . LEU A 1 713 ? 15.274 17.924 -60.911 1.00 90.19 713 LEU A N 1
ATOM 5451 C CA . LEU A 1 713 ? 14.852 16.567 -60.548 1.00 90.19 713 LEU A CA 1
ATOM 5452 C C . LEU A 1 713 ? 13.624 16.160 -61.362 1.00 90.19 713 LEU A C 1
ATOM 5454 O O . LEU A 1 713 ? 12.687 16.941 -61.505 1.00 90.19 713 LEU A O 1
ATOM 5458 N N . ARG A 1 714 ? 13.645 14.949 -61.923 1.00 91.19 714 ARG A N 1
ATOM 5459 C CA . ARG A 1 714 ? 12.565 14.443 -62.788 1.00 91.19 714 ARG A CA 1
ATOM 5460 C C . ARG A 1 714 ? 12.148 13.012 -62.495 1.00 91.19 714 ARG A C 1
ATOM 5462 O O . ARG A 1 714 ? 11.079 12.623 -62.935 1.00 91.19 714 ARG A O 1
ATOM 5469 N N . CYS A 1 715 ? 12.946 12.228 -61.780 1.00 92.44 715 CYS A N 1
ATOM 5470 C CA . CYS A 1 715 ? 12.619 10.841 -61.461 1.00 92.44 715 CYS A CA 1
ATOM 5471 C C . CYS A 1 715 ? 12.529 10.676 -59.941 1.00 92.44 715 CYS A C 1
ATOM 5473 O O . CYS A 1 715 ? 13.423 11.126 -59.224 1.00 92.44 715 CYS A O 1
ATOM 5475 N N . TYR A 1 716 ? 11.450 10.059 -59.464 1.00 92.12 716 TYR A N 1
ATOM 5476 C CA . TYR A 1 716 ? 11.112 9.913 -58.051 1.00 92.12 716 TYR A CA 1
ATOM 5477 C C . TYR A 1 716 ? 10.774 8.457 -57.752 1.00 92.12 716 TYR A C 1
ATOM 5479 O O . TYR A 1 716 ? 9.831 7.903 -58.316 1.00 92.12 716 TYR A O 1
ATOM 5487 N N . HIS A 1 717 ? 11.526 7.839 -56.853 1.00 90.44 717 HIS A N 1
ATOM 5488 C CA . HIS A 1 717 ? 11.300 6.479 -56.386 1.00 90.44 717 HIS A CA 1
ATOM 5489 C C . HIS A 1 717 ? 10.697 6.539 -54.987 1.00 90.44 717 HIS A C 1
ATOM 5491 O O . HIS A 1 717 ? 11.260 7.163 -54.089 1.00 90.44 717 HIS A O 1
ATOM 5497 N N . ILE A 1 718 ? 9.523 5.933 -54.821 1.00 87.62 718 ILE A N 1
ATOM 5498 C CA . ILE A 1 718 ? 8.850 5.815 -53.526 1.00 87.62 718 ILE A CA 1
ATOM 5499 C C . ILE A 1 718 ? 8.947 4.353 -53.105 1.00 87.62 718 ILE A C 1
ATOM 5501 O O . ILE A 1 718 ? 8.486 3.469 -53.832 1.00 87.62 718 ILE A O 1
ATOM 5505 N N . ASP A 1 719 ? 9.561 4.102 -51.954 1.00 81.75 719 ASP A N 1
ATOM 5506 C CA . ASP A 1 719 ? 9.730 2.775 -51.353 1.00 81.75 719 ASP A CA 1
ATOM 5507 C C . ASP A 1 719 ? 9.472 2.867 -49.839 1.00 81.75 719 ASP A C 1
ATOM 5509 O O . ASP A 1 719 ? 9.624 3.935 -49.240 1.00 81.75 719 ASP A O 1
ATOM 5513 N N . GLN A 1 720 ? 9.053 1.768 -49.204 1.00 66.31 720 GLN A N 1
ATOM 5514 C CA . GLN A 1 720 ? 8.711 1.731 -47.778 1.00 66.31 720 GLN A CA 1
ATOM 5515 C C . GLN A 1 720 ? 9.958 1.951 -46.899 1.00 66.31 720 GLN A C 1
ATOM 5517 O O . GLN A 1 720 ? 10.562 1.006 -46.397 1.00 66.31 720 GLN A O 1
ATOM 5522 N N . GLY A 1 721 ? 10.323 3.216 -46.685 1.00 63.12 721 GLY A N 1
ATOM 5523 C CA . GLY A 1 721 ? 11.379 3.639 -45.763 1.00 63.12 721 GLY A CA 1
ATOM 5524 C C . GLY A 1 721 ? 12.507 4.467 -46.380 1.00 63.12 721 GLY A C 1
ATOM 5525 O O . GLY A 1 721 ? 13.231 5.088 -45.611 1.00 63.12 721 GLY A O 1
ATOM 5526 N N . ASP A 1 722 ? 12.629 4.531 -47.711 1.00 75.50 722 ASP A N 1
ATOM 5527 C CA . ASP A 1 722 ? 13.667 5.312 -48.404 1.00 75.50 722 ASP A CA 1
ATOM 5528 C C . ASP A 1 722 ? 13.146 5.860 -49.744 1.00 75.50 722 ASP A C 1
ATOM 5530 O O . ASP A 1 722 ? 13.204 5.213 -50.788 1.00 75.50 722 ASP A O 1
ATOM 5534 N N . ASN A 1 723 ? 12.617 7.082 -49.716 1.00 87.50 723 ASN A N 1
ATOM 5535 C CA . ASN A 1 723 ? 12.190 7.787 -50.923 1.00 87.50 723 ASN A CA 1
ATOM 5536 C C . ASN A 1 723 ? 13.382 8.514 -51.543 1.00 87.50 723 ASN A C 1
ATOM 5538 O O . ASN A 1 723 ? 14.027 9.323 -50.868 1.00 87.50 723 ASN A O 1
ATOM 5542 N N . THR A 1 724 ? 13.629 8.323 -52.837 1.00 88.62 724 THR A N 1
ATOM 5543 C CA . THR A 1 724 ? 14.769 8.950 -53.516 1.00 88.62 724 THR A CA 1
ATOM 5544 C C . THR A 1 724 ? 14.373 9.715 -54.771 1.00 88.62 724 THR A C 1
ATOM 5546 O O . THR A 1 724 ? 13.378 9.414 -55.431 1.00 88.62 724 THR A O 1
ATOM 5549 N N . ALA A 1 725 ? 15.154 10.741 -55.112 1.00 89.81 725 ALA A N 1
ATOM 5550 C CA . ALA A 1 725 ? 14.963 11.530 -56.324 1.00 89.81 725 ALA A CA 1
ATOM 5551 C C . ALA A 1 725 ? 16.262 11.665 -57.133 1.00 89.81 725 ALA A C 1
ATOM 5553 O O . ALA A 1 725 ? 17.365 11.738 -56.582 1.00 89.81 725 ALA A O 1
ATOM 5554 N N . SER A 1 726 ? 16.131 11.730 -58.460 1.00 89.62 726 SER A N 1
ATOM 5555 C CA . SER A 1 726 ? 17.238 11.953 -59.396 1.00 89.62 726 SER A CA 1
ATOM 5556 C C . SER A 1 726 ? 16.858 12.900 -60.539 1.00 89.62 726 SER A C 1
ATOM 5558 O O . SER A 1 726 ? 15.684 13.165 -60.813 1.00 89.62 726 SER A O 1
ATOM 5560 N N . ALA A 1 727 ? 17.871 13.417 -61.240 1.00 88.44 727 ALA A N 1
ATOM 5561 C CA . ALA A 1 727 ? 17.700 14.366 -62.341 1.00 88.44 727 ALA A CA 1
ATOM 5562 C C . ALA A 1 727 ? 16.968 13.791 -63.561 1.00 88.44 727 ALA A C 1
ATOM 5564 O O . ALA A 1 727 ? 16.434 14.542 -64.374 1.00 88.44 727 ALA A O 1
ATOM 5565 N N . GLY A 1 728 ? 16.922 12.466 -63.666 1.00 90.81 728 GLY A N 1
ATOM 5566 C CA . GLY A 1 728 ? 16.275 11.726 -64.739 1.00 90.81 728 GLY A CA 1
ATOM 5567 C C . GLY A 1 728 ? 16.408 10.217 -64.538 1.00 90.81 728 GLY A C 1
ATOM 5568 O O . GLY A 1 728 ? 17.033 9.758 -63.570 1.00 90.81 728 GLY A O 1
ATOM 5569 N N . LEU A 1 729 ? 15.837 9.455 -65.468 1.00 91.44 729 LEU A N 1
ATOM 5570 C CA . LEU A 1 729 ? 15.883 7.998 -65.504 1.00 91.44 729 LEU A CA 1
ATOM 5571 C C . LEU A 1 729 ? 17.317 7.517 -65.725 1.00 91.44 729 LEU A C 1
ATOM 5573 O O . LEU A 1 729 ? 17.763 6.607 -65.031 1.00 91.44 729 LEU A O 1
ATOM 5577 N N . ARG A 1 730 ? 18.091 8.183 -66.593 1.00 91.56 730 ARG A N 1
ATOM 5578 C CA . ARG A 1 730 ? 19.509 7.863 -66.791 1.00 91.56 730 ARG A CA 1
ATOM 5579 C C . ARG A 1 730 ? 20.313 7.895 -65.488 1.00 91.56 730 ARG A C 1
ATOM 5581 O O . ARG A 1 730 ? 21.042 6.953 -65.198 1.00 91.56 730 ARG A O 1
ATOM 5588 N N . GLN A 1 731 ? 20.168 8.945 -64.678 1.00 89.25 731 GLN A N 1
ATOM 5589 C CA . GLN A 1 731 ? 20.904 9.060 -63.412 1.00 89.25 731 GLN A CA 1
ATOM 5590 C C . GLN A 1 731 ? 20.417 8.046 -62.361 1.00 89.25 731 GLN A C 1
ATOM 5592 O O . GLN A 1 731 ? 21.201 7.580 -61.528 1.00 89.25 731 GLN A O 1
ATOM 5597 N N . TRP A 1 732 ? 19.127 7.702 -62.392 1.00 90.31 732 TRP A N 1
ATOM 5598 C CA . TRP A 1 732 ? 18.581 6.630 -61.561 1.00 90.31 732 TRP A CA 1
ATOM 5599 C C . TRP A 1 732 ? 19.227 5.283 -61.924 1.00 90.31 732 TRP A C 1
ATOM 5601 O O . TRP A 1 732 ? 19.742 4.607 -61.037 1.00 90.31 732 TRP A O 1
ATOM 5611 N N . LEU A 1 733 ? 19.330 4.959 -63.220 1.00 90.00 733 LEU A N 1
ATOM 5612 C CA . LEU A 1 733 ? 20.016 3.758 -63.719 1.00 90.00 733 LEU A CA 1
ATOM 5613 C C . LEU A 1 733 ? 21.507 3.738 -63.360 1.00 90.00 733 LEU A C 1
ATOM 5615 O O . LEU A 1 733 ? 22.031 2.704 -62.958 1.00 90.00 733 LEU A O 1
ATOM 5619 N N . GLU A 1 734 ? 22.196 4.878 -63.453 1.00 90.38 734 GLU A N 1
ATOM 5620 C CA . GLU A 1 734 ? 23.595 4.992 -63.020 1.00 90.38 734 GLU A CA 1
ATOM 5621 C C . GLU A 1 734 ? 23.743 4.661 -61.533 1.00 90.38 734 GLU A C 1
ATOM 5623 O O . GLU A 1 734 ? 24.657 3.938 -61.143 1.00 90.38 734 GLU A O 1
ATOM 5628 N N . SER A 1 735 ? 22.817 5.144 -60.704 1.00 86.69 735 SER A N 1
ATOM 5629 C CA . SER A 1 735 ? 22.813 4.876 -59.266 1.00 86.69 735 SER A CA 1
ATOM 5630 C C . SER A 1 735 ? 22.489 3.407 -58.969 1.00 86.69 735 SER A C 1
ATOM 5632 O O . SER A 1 735 ? 23.166 2.797 -58.143 1.00 86.69 735 SER A O 1
ATOM 5634 N N . ALA A 1 736 ? 21.533 2.812 -59.689 1.00 85.31 736 ALA A N 1
ATOM 5635 C CA . ALA A 1 736 ? 21.220 1.386 -59.603 1.00 85.31 736 ALA A CA 1
ATOM 5636 C C . ALA A 1 736 ? 22.438 0.518 -59.967 1.00 85.31 736 ALA A C 1
ATOM 5638 O O . ALA A 1 736 ? 22.806 -0.377 -59.207 1.00 85.31 736 ALA A O 1
ATOM 5639 N N . TRP A 1 737 ? 23.135 0.832 -61.064 1.00 88.19 737 TRP A N 1
ATOM 5640 C CA . TRP A 1 737 ? 24.360 0.134 -61.466 1.00 88.19 737 TRP A CA 1
ATOM 5641 C C . TRP A 1 737 ? 25.469 0.251 -60.417 1.00 88.19 737 TRP A C 1
ATOM 5643 O O . TRP A 1 737 ? 26.084 -0.754 -60.064 1.00 88.19 737 TRP A O 1
ATOM 5653 N N . VAL A 1 738 ? 25.700 1.450 -59.866 1.00 86.44 738 VAL A N 1
ATOM 5654 C CA . VAL A 1 738 ? 26.701 1.658 -58.805 1.00 86.44 738 VAL A CA 1
ATOM 5655 C C . VAL A 1 738 ? 26.378 0.811 -57.577 1.00 86.44 738 VAL A C 1
ATOM 5657 O O . VAL A 1 738 ? 27.279 0.182 -57.025 1.00 86.44 738 VAL A O 1
ATOM 5660 N N . MET A 1 739 ? 25.109 0.755 -57.166 1.00 81.50 739 MET A N 1
ATOM 5661 C CA . MET A 1 739 ? 24.683 -0.070 -56.034 1.00 81.50 739 MET A CA 1
ATOM 5662 C C . MET A 1 739 ? 24.916 -1.561 -56.295 1.00 81.50 739 MET A C 1
ATOM 5664 O O . MET A 1 739 ? 25.467 -2.244 -55.433 1.00 81.50 739 MET A O 1
ATOM 5668 N N . MET A 1 740 ? 24.590 -2.060 -57.490 1.00 81.81 740 MET A N 1
ATOM 5669 C CA . MET A 1 740 ? 24.817 -3.468 -57.845 1.00 81.81 740 MET A CA 1
ATOM 5670 C C . MET A 1 740 ? 26.308 -3.819 -57.913 1.00 81.81 740 MET A C 1
ATOM 5672 O O . MET A 1 740 ? 26.720 -4.863 -57.414 1.00 81.81 740 MET A O 1
ATOM 5676 N N . GLN A 1 741 ? 27.139 -2.924 -58.450 1.00 84.38 741 GLN A N 1
ATOM 5677 C CA . GLN A 1 741 ? 28.596 -3.092 -58.477 1.00 84.38 741 GLN A CA 1
ATOM 5678 C C . GLN A 1 741 ? 29.210 -3.071 -57.075 1.00 84.38 741 GLN A C 1
ATOM 5680 O O . GLN A 1 741 ? 30.121 -3.843 -56.788 1.00 84.38 741 GLN A O 1
ATOM 5685 N N . LEU A 1 742 ? 28.709 -2.213 -56.181 1.00 78.94 742 LEU A N 1
ATOM 5686 C CA . LEU A 1 742 ? 29.136 -2.198 -54.781 1.00 78.94 742 LEU A CA 1
ATOM 5687 C C . LEU A 1 742 ? 28.811 -3.527 -54.093 1.00 78.94 742 LEU A C 1
ATOM 5689 O O . LEU A 1 742 ? 29.663 -4.066 -53.389 1.00 78.94 742 LEU A O 1
ATOM 5693 N N . VAL A 1 743 ? 27.613 -4.074 -54.317 1.00 74.81 743 VAL A N 1
ATOM 5694 C CA . VAL A 1 743 ? 27.199 -5.372 -53.764 1.00 74.81 743 VAL A CA 1
ATOM 5695 C C . VAL A 1 743 ? 28.052 -6.518 -54.324 1.00 74.81 743 VAL A C 1
ATOM 5697 O O . VAL A 1 743 ? 28.561 -7.324 -53.543 1.00 74.81 743 VAL A O 1
ATOM 5700 N N . ASP A 1 744 ? 28.282 -6.569 -55.640 1.00 74.31 744 ASP A N 1
ATOM 5701 C CA . ASP A 1 744 ? 29.123 -7.592 -56.284 1.00 74.31 744 ASP A CA 1
ATOM 5702 C C . ASP A 1 744 ? 30.585 -7.514 -55.800 1.00 74.31 744 ASP A C 1
ATOM 5704 O O . ASP A 1 744 ? 31.152 -8.518 -55.363 1.00 74.31 744 ASP A O 1
ATOM 5708 N N . GLU A 1 745 ? 31.181 -6.320 -55.756 1.00 74.69 745 GLU A N 1
ATOM 5709 C CA . GLU A 1 745 ? 32.549 -6.109 -55.265 1.00 74.69 745 GLU A CA 1
ATOM 5710 C C . GLU A 1 745 ? 32.689 -6.466 -53.772 1.00 74.69 745 GLU A C 1
ATOM 5712 O O . GLU A 1 745 ? 33.718 -7.011 -53.357 1.00 74.69 745 GLU A O 1
ATOM 5717 N N . MET A 1 746 ? 31.655 -6.226 -52.955 1.00 69.06 746 MET A N 1
ATOM 5718 C CA . MET A 1 746 ? 31.616 -6.678 -51.559 1.00 69.06 746 MET A CA 1
ATOM 5719 C C . MET A 1 746 ? 31.515 -8.203 -51.447 1.00 69.06 746 MET A C 1
ATOM 5721 O O . MET A 1 746 ? 32.250 -8.802 -50.656 1.00 69.06 746 MET A O 1
ATOM 5725 N N . SER A 1 747 ? 30.660 -8.839 -52.254 1.00 66.88 747 SER A N 1
ATOM 5726 C CA . SER A 1 747 ? 30.464 -10.295 -52.245 1.00 66.88 747 SER A CA 1
ATOM 5727 C C . SER A 1 747 ? 31.751 -11.053 -52.607 1.00 66.88 747 SER A C 1
ATOM 5729 O O . SER A 1 747 ? 32.155 -11.979 -51.897 1.00 66.88 747 SER A O 1
ATOM 5731 N N . ARG A 1 748 ? 32.482 -10.585 -53.631 1.00 66.25 748 ARG A N 1
ATOM 5732 C CA . ARG A 1 748 ? 33.763 -11.156 -54.090 1.00 66.25 748 ARG A CA 1
ATOM 5733 C C . ARG A 1 748 ? 34.900 -10.981 -53.087 1.00 66.25 748 ARG A C 1
ATOM 5735 O O . ARG A 1 748 ? 35.871 -11.737 -53.112 1.00 66.25 748 ARG A O 1
ATOM 5742 N N . ARG A 1 749 ? 34.813 -9.963 -52.227 1.00 61.53 749 ARG A N 1
ATOM 5743 C CA . ARG A 1 749 ? 35.792 -9.693 -51.163 1.00 61.53 749 ARG A CA 1
ATOM 5744 C C . ARG A 1 749 ? 35.482 -10.427 -49.860 1.00 61.53 749 ARG A C 1
ATOM 5746 O O . ARG A 1 749 ? 36.400 -10.590 -49.072 1.00 61.53 749 ARG A O 1
ATOM 5753 N N . HIS A 1 750 ? 34.241 -10.868 -49.638 1.00 53.25 750 HIS A N 1
ATOM 5754 C CA . HIS A 1 750 ? 33.866 -11.736 -48.510 1.00 53.25 750 HIS A CA 1
ATOM 5755 C C . HIS A 1 750 ? 34.187 -13.221 -48.755 1.00 53.25 750 HIS A C 1
ATOM 5757 O O . HIS A 1 750 ? 34.341 -13.980 -47.804 1.00 53.25 750 HIS A O 1
ATOM 5763 N N . THR A 1 751 ? 34.296 -13.641 -50.019 1.00 45.94 751 THR A N 1
ATOM 5764 C CA . THR A 1 751 ? 34.626 -15.020 -50.430 1.00 45.94 751 THR A CA 1
ATOM 5765 C C . THR A 1 751 ? 36.131 -15.284 -50.612 1.00 45.94 751 THR A C 1
ATOM 5767 O O . THR A 1 751 ? 36.518 -16.418 -50.893 1.00 45.94 751 THR A O 1
ATOM 5770 N N . ARG A 1 752 ? 36.988 -14.268 -50.435 1.00 41.91 752 ARG A N 1
ATOM 5771 C CA . ARG A 1 752 ? 38.461 -14.358 -50.442 1.00 41.91 752 ARG A CA 1
ATOM 5772 C C . ARG A 1 752 ? 39.025 -14.016 -49.075 1.00 41.91 752 ARG A C 1
ATOM 5774 O O . ARG A 1 752 ? 40.037 -14.649 -48.701 1.00 41.91 752 ARG A O 1
#

InterPro domains:
  IPR008915 Peptidase M50 [PF02163] (280-356)
  IPR018958 Knr4/Smi1-like domain [PF09346] (603-666)
  IPR018958 Knr4/Smi1-like domain [SM00860] (602-735)

Foldseek 3Di:
DVLVVLVVVLVVVVVVLVLLLLQQLDWQFFKAKDWDDDDPDFPQCPVQVVVVVVVLVVVQWDFWTKIFMAGPAPLLGPTFIKTWIAHQWQRKTWIWGADLDLLPLSHTFIKIWHQFPVRAIEIEGAFDCVQCLLADPRYHYDHHHDPDPVRRVVVSVVVSVVVPGDGDTHDDPVNVNCCRGVVSVVSLVVCVVVVQWDQDPSRTIGGDSVSSVSVVVVNVVTDRRDFQPDFRALLSLLVNLVSVVSSVPRDRPPVSQVVSQVVQLVVQQVSCCVPPNNLVSVLLQVLLVQLVVLLQVLCVVQPWPPWGWHAGRPPGIDIDTHRPAAALLSQLSSLLSNLVVLQVVLVVLLVVVVVPPPPDDLVVLCVQDPDPCSSSSVSSNSSNVVSLVLLDCAPPHSVVSNVVSLDFLLCLVVNLVSHLVRLVVQLVVCVVVVVNVSNVRSVVVVVCSVVSNLLSQLLVVCVPPPQLDPPHDSSSNSSSSQVSSCVRPNGDSRSVVSSVSSVVSSSSVSYDRDDPVSSVVSVVVSVCSNCVCVCVVVVVVVVVVVVVVCVVPPPPVPPPLLVLLVVLLVVLVVDQPLRLQVLLQVLLQDPVRDRDDAFAAADDPVLQVVLCVVAVARADVLVNSNNRNGQAGVSQQFHGSVPKHQFDDCVLAPQVVCDDVQKHWADALSDQPDTQDIDGPVRQRRWIWGGDDPVFSKTKTFARDPDDPGPQWTIWIDGDPHIHIHSGPSSVSSSSSSVSVSVVVVVVVVVD

Organism: NCBI:txid520092

Radius of gyration: 40.64 Å; chains: 1; bounding box: 92×46×124 Å

Sequence (752 aa):
MIDLIALALAIVLLLQLQRLRAVLSLAFAPLRARRIDSPRLPEAFADLHEQATRQLLALGFAQPQWYLIDSVADAGITAQPAAAWRQRDSGDVAWLFPPQSAERANSLLLYFVRRLADGRHAVSQPYDSFAEIAATAQMPAQTIAGSDLAQQWQLHRDWCDSQGSTDLAGTDEASLDWQSSELHNQRSAALLAAGKLYRDSRGLLRPRLRFALQILAALWRRPKVPALQQPVPPARLAWLAQVAQRQTTRPVPRRVQAGLFGLSIVLFLLAGGWLWGLQFAVILFVVVGIHEFGHYLAMRAFGYRNVQMLALPLVGGVTIGHEARPDAARRAWMSLMGPLPGIVIGWVLVACLLLSAEHGSVLLNLLGGNGGNAWLWQAAAVFLFLNYLNVLPVPPLDGAHVVQALLPVGGARLAAVFIVVACVIGAALAIWAGFYLLAVLAAFQLVNARTRWQLAAVLQRLRGDPAIAPGQPAGLRQQRVFEVYDAVAGPALQAPLRISLGGEALRTLDIKPMRMGQRVAISSVYTFLLAGPVLLGGGWLYWQLQMGQIAAVAPARSVDYDGLKYKLLAQAKTLELAQLIADIDRLMAREDGSQLPRAEPAASEESLQQAQARLGLALPEDLLAFYRVANGDPGLSLLPLESIATNPPKEKVDFENSAVDGEIFFSSNIDASAVVATLTPAQARSLLLIGQYPDRDSILLYDAGTSPLNAGLRCYHIDQGDNTASAGLRQWLESAWVMMQLVDEMSRRHTR

Secondary structure (DSSP, 8-state):
-HHHHHHHHHHHHHHHHHHHHHHHT--BPPEEEEEES-----HHHHHHHHHHHHHHHHTTBPPPEEEEEEESSSSS---EEEEEEEBTTT--EEEEE----GGGTTS-EEEEEEE-TTS-EEEEESS--HHHHT-BTTB-EEE---SSHHHHHHHHHHHHHHTT----S---HHHHHHHHHHHHHHHHHHHHHTTSEEE-TTS-EEE-HHHHHHHHHHHHHSPPPPPP-SPBPHHHHHHHHHHHHHHHTPPPPHHHHHHHHHHHHHHHHHHHHHHH-HHHHHHHHHHHHHHHHHHHHHHHHTT-EEEEEEEETTTEEEEEEE-SS-BHHHHHHHHHHTHHHHHHHHHHHHHHHHHSS----HHHHHTT--STTHHHHHHHHHHHHHHHHHHSS-TTSHHHHHHHHHS-GGGHHHHHHHHHHHHHHHHHHHHHTT-HHHHHHHHHHHTTHHHHHHHHHHHHHTTT-GGGSTTS-HHHHHHHHHHHHHHHH-SBS-HHHHHHHHHHHHHHHTPBPPPHHHHHHHHHHHHHHHHHHHHHHHHHHHHHHHHHHHHHHS------HHHHHHHHHHHHTTS-HHHHHHHHHHHT--TTSPPPPP--B---HHHHHHHHHHHTSPPPHHHHHHHTTBS-BTTTTBPPTTT-EES--TTT--TTTT-BTTBEEEEESS-TTSEEEEE-HHHHHHSEEEEE-SSSS-EEEE--SSS-SBTTB-EEEE-TT--EEESSHHHHHHHHHHHHHHHHHHHHHH--